Protein AF-A0A7C4VIV6-F1 (afdb_monomer)

Sequence (689 aa):
MNKKIVAGMMLIILIFSMLTFALNLQLVRASGTIYIREEGDVDPPSAPISRDGKVYTFTDNIYDCIVVEKDSIVVDGAGYVVDGTNLTGTDLKGIDLSGRSNVTIENVQIRRFSYGVYLSNSWSNIVRGNNLTDNDVGIALFASLNNGLIGNTLINNYNLSILLYNNCSWNTVAENKIKDSVCSICLEVFSDYNVITRNTITAIDWFGVYIRTSSNNNLTQNDIRDNYGGVEFESCQDNFVFNNNFVNNSVHVTLLESVDFWDAGYPICGNYWIGYNGTDVYSGVYQNETGSDGIGDTDYIISAENIDHYPLMDPWILDLGAQNQIIVAYPRLPGTLDPAACYDTTSAELIMNVYETLISFDEEKTDQFVPHLATGWSISSDGLTYTFTIRQGVKFHNGETLTTEDVEYSFERFMVLDISDGPAWMFYEPLFDVFGSRDAEGHFIVTGQQIDNAITRNEATVTIHLTKPYPPFMQILAQTWSSVLCKKWCIEIGDWPGTWNNWTLYNRPYKTAIENQTTEPPGPHLNAMCGTGPYMLDYYQIGVEWSLVKFNDYWGGWPAPGSNGFLQRVTSKKIENWGVRKNMFLEGQLDHIQVPTTAIDEVLGQPGIRCVYPLEQLSCFAMFFTFNISTSSPYLGVPGGLPKGTFNESGIPPDFFSDINVRKGFAYAFNYSKLIEEVLRGEAYQPAT

Secondary structure (DSSP, 8-state):
--HHHHHHHHHHHHHHHHHHHS---------S-EEE-TTS-EESTTSSEEEETTEEEE-S-B-S-EEE--SS-EEE-TT-EEE-S--SSS--EEEE-TT-BS-EEES-EEESSSEEEEEES-BS-EEES-EEES-SEEEEEES-BS-EEES-EEES-SSEEEEEESS--S-EEES-EEES-SEEEEEESS--S-EEES-EEES-SSEEEEEES--S-EEES-EEESSSEEEEEES-EEEEEES-EEES-SEEEEEES-EEES---TTT---EETT------EETTTT-EES--SB-SS-EESSSS-EESS-BSS------SSSSEEEEEESS--S-S-GGG--SHHHHHHHHHH--BSEEEETTEEEEEEESSEEEEEE-TTS-EEEEEEPSSPBPTTSPBP-HHHHHHHHHHHHHH--TTSTTHHHHHHHHSSSSSB-TT--BSS-HHHHHHHEEE-SSEEEEE-SS--TTHHHHHTSGGGB---HHHHHHTT---S-TTSGGGTSSHHHHHHHHT-SS-SS--TT----SSSEEEEEEETTTEEEEEE-TT-TT--PPTTSTT--SEEEEEE---HHHHHHHHHTTS-SEEPPPGGGGGGTTT-TT-----SPP---------SSPPPTT-GGGSSSSSPPTTSSSTT---TTGGGSHHHHHHHHHHS-HHHIIIIISTT---PPP-

Radius of gyration: 30.06 Å; Cα contacts (8 Å, |Δi|>4): 1612; chains: 1; bounding box: 104×70×76 Å

Solvent-accessible surface area (backbone atoms only — not comparable to full-atom values): 35824 Å² total; per-residue (Å²): 133,62,72,69,57,57,53,50,51,51,50,50,51,49,54,53,54,49,57,73,65,66,72,80,70,72,74,78,70,67,83,59,66,35,32,38,34,64,93,63,53,54,38,56,79,81,50,54,58,46,78,59,96,52,38,36,36,41,74,49,70,41,66,39,33,33,40,46,57,43,59,64,29,36,40,33,22,78,66,30,41,37,32,49,92,70,53,77,95,58,96,42,39,37,36,32,36,53,65,30,38,44,32,35,41,29,34,30,31,29,29,25,13,34,23,24,36,30,33,34,58,17,35,51,28,35,44,30,52,26,39,29,33,48,10,28,24,23,34,37,34,31,44,23,33,43,30,38,42,33,44,27,39,31,37,42,10,67,43,28,33,33,40,30,34,45,47,21,25,51,26,37,41,28,48,27,41,37,34,54,17,36,25,34,40,37,33,26,48,51,21,25,48,25,38,39,29,47,27,40,33,34,48,17,73,35,30,38,32,36,36,31,42,28,31,49,26,38,40,32,48,26,40,32,30,50,17,42,22,26,34,36,36,33,56,22,39,59,27,39,38,22,37,22,27,42,34,72,29,77,36,56,71,46,76,41,80,49,45,41,38,30,32,67,49,70,89,71,22,9,27,17,50,68,85,69,79,62,54,54,57,18,25,69,84,78,38,72,43,87,42,65,72,58,33,20,52,42,66,46,74,77,49,100,74,28,49,16,65,26,23,31,71,55,73,60,70,84,77,81,56,87,72,42,51,46,37,34,39,29,67,61,65,53,91,45,63,48,43,52,56,41,77,50,72,55,19,37,58,56,40,62,40,22,25,41,26,47,31,32,53,47,80,91,36,94,87,41,75,37,65,51,50,14,73,44,72,52,68,43,96,76,49,31,41,41,38,32,36,52,49,77,88,34,35,31,74,85,69,50,68,58,49,40,64,22,47,44,45,27,59,44,47,32,53,44,30,36,35,80,97,26,58,35,29,74,54,27,36,39,47,65,75,38,69,49,48,46,52,98,88,64,50,74,77,54,52,64,70,58,51,51,71,31,44,45,68,53,92,53,30,42,33,41,43,38,75,44,68,48,89,64,51,68,62,55,38,42,35,56,67,36,34,37,38,51,53,68,58,41,37,73,59,59,29,73,78,83,51,76,92,59,42,74,62,33,29,28,20,72,58,41,15,64,77,66,72,45,96,61,45,56,43,74,62,77,82,66,71,55,20,47,25,54,25,39,72,70,48,73,44,86,90,46,34,39,33,31,30,54,38,87,72,26,75,88,64,75,59,58,87,91,38,90,87,32,56,51,35,44,34,42,35,49,42,63,54,62,70,60,46,49,50,40,37,78,71,65,74,32,75,44,69,78,72,56,81,87,49,44,78,82,56,61,87,41,87,97,59,86,79,82,74,90,69,92,72,98,76,82,90,79,86,83,55,82,56,64,50,62,90,84,45,55,58,46,54,52,84,93,32,64,54,62,48,76,87,34,86,84,28,66,59,46,60,58,39,72,44,66,64,55,40,47,48,56,62,70,68,52,62,59,67,56,46,23,53,74,63,49,69,58,78,57,78,84,74,92,127

Structure (mmCIF, N/CA/C/O backbone):
data_AF-A0A7C4VIV6-F1
#
_entry.id   AF-A0A7C4VIV6-F1
#
loop_
_atom_site.group_PDB
_atom_site.id
_atom_site.type_symbol
_atom_site.label_atom_id
_atom_site.label_alt_id
_atom_site.label_comp_id
_atom_site.label_asym_id
_atom_site.label_entity_id
_atom_site.label_seq_id
_atom_site.pdbx_PDB_ins_code
_atom_site.Cartn_x
_atom_site.Cartn_y
_atom_site.Cartn_z
_atom_site.occupancy
_atom_site.B_iso_or_equiv
_atom_site.auth_seq_id
_atom_site.auth_comp_id
_atom_site.auth_asym_id
_atom_site.auth_atom_id
_atom_site.pdbx_PDB_model_num
ATOM 1 N N . MET A 1 1 ? -72.285 5.128 36.517 1.00 53.34 1 MET A N 1
ATOM 2 C CA . MET A 1 1 ? -70.866 4.743 36.345 1.00 53.34 1 MET A CA 1
ATOM 3 C C . MET A 1 1 ? -70.398 4.049 37.620 1.00 53.34 1 MET A C 1
ATOM 5 O O . MET A 1 1 ? -70.616 4.582 38.700 1.00 53.34 1 MET A O 1
ATOM 9 N N . ASN A 1 2 ? -69.910 2.811 37.524 1.00 64.69 2 ASN A N 1
ATOM 10 C CA . ASN A 1 2 ? -69.709 1.917 38.670 1.00 64.69 2 ASN A CA 1
ATOM 11 C C . ASN A 1 2 ? -68.498 2.375 39.514 1.00 64.69 2 ASN A C 1
ATOM 13 O O . ASN A 1 2 ? -67.417 2.554 38.958 1.00 64.69 2 ASN A O 1
ATOM 17 N N . LYS A 1 3 ? -68.649 2.568 40.836 1.00 56.78 3 LYS A N 1
ATOM 18 C CA . LYS A 1 3 ? -67.588 3.108 41.725 1.00 56.78 3 LYS A CA 1
ATOM 19 C C . LYS A 1 3 ? -66.271 2.315 41.659 1.00 56.78 3 LYS A C 1
ATOM 21 O O . LYS A 1 3 ? -65.207 2.888 41.856 1.00 56.78 3 LYS A O 1
ATOM 26 N N . LYS A 1 4 ? -66.334 1.024 41.310 1.00 60.25 4 LYS A N 1
ATOM 27 C CA . LYS A 1 4 ? -65.153 0.172 41.084 1.00 60.25 4 LYS A CA 1
ATOM 28 C C . LYS A 1 4 ? -64.344 0.554 39.837 1.00 60.25 4 LYS A C 1
ATOM 30 O O . LYS A 1 4 ? -63.129 0.426 39.853 1.00 60.25 4 LYS A O 1
ATOM 35 N N . ILE A 1 5 ? -64.995 1.066 38.790 1.00 68.00 5 ILE A N 1
ATOM 36 C CA . ILE A 1 5 ? -64.331 1.500 37.549 1.00 68.00 5 ILE A CA 1
ATOM 37 C C . ILE A 1 5 ? -63.588 2.820 37.782 1.00 68.00 5 ILE A C 1
ATOM 39 O O . ILE A 1 5 ? -62.457 2.973 37.340 1.00 68.00 5 ILE A O 1
ATOM 43 N N . VAL A 1 6 ? -64.178 3.739 38.554 1.00 70.62 6 VAL A N 1
ATOM 44 C CA . VAL A 1 6 ? -63.536 5.019 38.903 1.00 70.62 6 VAL A CA 1
ATOM 45 C C . VAL A 1 6 ? -62.322 4.800 39.811 1.00 70.62 6 VAL A C 1
ATOM 47 O O . VAL A 1 6 ? -61.282 5.404 39.580 1.00 70.62 6 VAL A O 1
ATOM 50 N N . ALA A 1 7 ? -62.415 3.891 40.789 1.00 64.69 7 ALA A N 1
ATOM 51 C CA . ALA A 1 7 ? -61.277 3.534 41.641 1.00 64.69 7 ALA A CA 1
ATOM 52 C C . ALA A 1 7 ? -60.150 2.837 40.856 1.00 64.69 7 ALA A C 1
ATOM 54 O O . ALA A 1 7 ? -58.980 3.131 41.083 1.00 64.69 7 ALA A O 1
ATOM 55 N N . GLY A 1 8 ? -60.495 1.969 39.897 1.00 68.94 8 GLY A N 1
ATOM 56 C CA . GLY A 1 8 ? -59.522 1.342 38.997 1.00 68.94 8 GLY A CA 1
ATOM 57 C C . GLY A 1 8 ? -58.822 2.352 38.084 1.00 68.94 8 GLY A C 1
ATOM 58 O O . GLY A 1 8 ? -57.601 2.327 37.974 1.00 68.94 8 GLY A O 1
ATOM 59 N N . MET A 1 9 ? -59.567 3.295 37.496 1.00 70.81 9 MET A N 1
ATOM 60 C CA . MET A 1 9 ? -58.983 4.365 36.678 1.00 70.81 9 MET A CA 1
ATOM 61 C C . MET A 1 9 ? -58.105 5.310 37.503 1.00 70.81 9 MET A C 1
ATOM 63 O O . MET A 1 9 ? -57.034 5.685 37.042 1.00 70.81 9 MET A O 1
ATOM 67 N N . MET A 1 10 ? -58.504 5.658 38.732 1.00 68.00 10 MET A N 1
ATOM 68 C CA . MET A 1 10 ? -57.672 6.483 39.615 1.00 68.00 10 MET A CA 1
ATOM 69 C C . MET A 1 10 ? -56.392 5.766 40.045 1.00 68.00 10 MET A C 1
ATOM 71 O O . MET A 1 10 ? -55.354 6.411 40.100 1.00 68.00 10 MET A O 1
ATOM 75 N N . LEU A 1 11 ? -56.428 4.451 40.289 1.00 69.19 11 LEU A N 1
ATOM 76 C CA . LEU A 1 11 ? -55.228 3.675 40.611 1.00 69.19 11 LEU A CA 1
ATOM 77 C C . LEU A 1 11 ? -54.276 3.579 39.409 1.00 69.19 11 LEU A C 1
ATOM 79 O O . LEU A 1 11 ? -53.071 3.712 39.581 1.00 69.19 11 LEU A O 1
ATOM 83 N N . ILE A 1 12 ? -54.807 3.421 38.191 1.00 71.88 12 ILE A N 1
ATOM 84 C CA . ILE A 1 12 ? -54.006 3.416 36.956 1.00 71.88 12 ILE A CA 1
ATOM 85 C C . ILE A 1 12 ? -53.376 4.792 36.715 1.00 71.88 12 ILE A C 1
ATOM 87 O O . ILE A 1 12 ? -52.191 4.860 36.414 1.00 71.88 12 ILE A O 1
ATOM 91 N N . ILE A 1 13 ? -54.120 5.885 36.916 1.00 70.75 13 ILE A N 1
ATOM 92 C CA . ILE A 1 13 ? -53.580 7.251 36.812 1.00 70.75 13 ILE A CA 1
ATOM 93 C C . ILE A 1 13 ? -52.531 7.503 37.903 1.00 70.75 13 ILE A C 1
ATOM 95 O O . ILE A 1 13 ? -51.507 8.112 37.612 1.00 70.75 13 ILE A O 1
ATOM 99 N N . LEU A 1 14 ? -52.726 6.995 39.127 1.00 62.78 14 LEU A N 1
ATOM 100 C CA . LEU A 1 14 ? -51.741 7.131 40.201 1.00 62.78 14 LEU A CA 1
ATOM 101 C C . LEU A 1 14 ? -50.454 6.354 39.882 1.00 62.78 14 LEU A C 1
ATOM 103 O O . LEU A 1 14 ? -49.370 6.905 40.036 1.00 62.78 14 LEU A O 1
ATOM 107 N N . ILE A 1 15 ? -50.567 5.123 39.369 1.00 60.25 15 ILE A N 1
ATOM 108 C CA . ILE A 1 15 ? -49.428 4.281 38.969 1.00 60.25 15 ILE A CA 1
ATOM 109 C C . ILE A 1 15 ? -48.695 4.892 37.767 1.00 60.25 15 ILE A C 1
ATOM 111 O O . ILE A 1 15 ? -47.471 4.955 37.787 1.00 60.25 15 ILE A O 1
ATOM 115 N N . PHE A 1 16 ? -49.412 5.424 36.771 1.00 54.84 16 PHE A N 1
ATOM 116 C CA . PHE A 1 16 ? -48.796 6.155 35.658 1.00 54.84 16 PHE A CA 1
ATOM 117 C C . PHE A 1 16 ? -48.136 7.459 36.120 1.00 54.84 16 PHE A C 1
ATOM 119 O O . PHE A 1 16 ? -47.032 7.760 35.678 1.00 54.84 16 PHE A O 1
ATOM 126 N N . SER A 1 17 ? -48.749 8.195 37.054 1.00 50.09 17 SER A N 1
ATOM 127 C CA . SER A 1 17 ? -48.167 9.431 37.594 1.00 50.09 17 SER A CA 1
ATOM 128 C C . SER A 1 17 ? -46.930 9.169 38.463 1.00 50.09 17 SER A C 1
ATOM 130 O O . SER A 1 17 ? -45.974 9.943 38.425 1.00 50.09 17 SER A O 1
ATOM 132 N N . MET A 1 18 ? -46.910 8.046 39.192 1.00 48.69 18 MET A N 1
ATOM 133 C CA . MET A 1 18 ? -45.758 7.594 39.971 1.00 48.69 18 MET A CA 1
ATOM 134 C C . MET A 1 18 ? -44.650 7.023 39.077 1.00 48.69 18 MET A C 1
ATOM 136 O O . MET A 1 18 ? -43.485 7.250 39.386 1.00 48.69 18 MET A O 1
ATOM 140 N N . LEU A 1 19 ? -44.973 6.391 37.937 1.00 44.84 19 LEU A N 1
ATOM 141 C CA . LEU A 1 19 ? -43.969 6.015 36.929 1.00 44.84 19 LEU A CA 1
ATOM 142 C C . LEU A 1 19 ? -43.339 7.243 36.255 1.00 44.84 19 LEU A C 1
ATOM 144 O O . LEU A 1 19 ? -42.144 7.234 35.991 1.00 44.84 19 LEU A O 1
ATOM 148 N N . THR A 1 20 ? -44.095 8.325 36.035 1.00 45.75 20 THR A N 1
ATOM 149 C CA . THR A 1 20 ? -43.530 9.581 35.505 1.00 45.75 20 THR A CA 1
ATOM 150 C C . THR A 1 20 ? -42.708 10.375 36.527 1.00 45.75 20 THR A C 1
ATOM 152 O O . THR A 1 20 ? -41.956 11.259 36.134 1.00 45.75 20 THR A O 1
ATOM 155 N N . PHE A 1 21 ? -42.817 10.069 37.828 1.00 40.38 21 PHE A N 1
ATOM 156 C CA . PHE A 1 21 ? -42.053 10.736 38.895 1.00 40.38 21 PHE A CA 1
ATOM 157 C C . PHE A 1 21 ? -40.893 9.898 39.462 1.00 40.38 21 PHE A C 1
ATOM 159 O O . PHE A 1 21 ? -40.078 10.427 40.215 1.00 40.38 21 PHE A O 1
ATOM 166 N N . ALA A 1 22 ? -40.776 8.623 39.086 1.00 40.72 22 ALA A N 1
ATOM 167 C CA . ALA A 1 22 ? -39.736 7.710 39.557 1.00 40.72 22 ALA A CA 1
ATOM 168 C C . ALA A 1 22 ? -38.816 7.265 38.411 1.00 40.72 22 ALA A C 1
ATOM 170 O O . ALA A 1 22 ? -38.790 6.093 38.060 1.00 40.72 22 ALA A O 1
ATOM 171 N N . LEU A 1 23 ? -38.102 8.229 37.820 1.00 43.16 23 LEU A N 1
ATOM 172 C CA . LEU A 1 23 ? -36.772 8.111 37.192 1.00 43.16 23 LEU A CA 1
ATOM 173 C C . LEU A 1 23 ? -36.414 9.463 36.553 1.00 43.16 23 LEU A C 1
ATOM 175 O O . LEU A 1 23 ? -36.137 9.574 35.368 1.00 43.16 23 LEU A O 1
ATOM 179 N N . ASN A 1 24 ? -36.404 10.519 37.368 1.00 35.28 24 ASN A N 1
ATOM 180 C CA . ASN A 1 24 ? -35.586 11.696 37.080 1.00 35.28 24 ASN A CA 1
ATOM 181 C C . ASN A 1 24 ? -34.224 11.482 37.759 1.00 35.28 24 ASN A C 1
ATOM 183 O O . ASN A 1 24 ? -33.807 12.238 38.633 1.00 35.28 24 ASN A O 1
ATOM 187 N N . LEU A 1 25 ? -33.556 10.379 37.408 1.00 38.88 25 LEU A N 1
ATOM 188 C CA . LEU A 1 25 ? -32.111 10.307 37.559 1.00 38.88 25 LEU A CA 1
ATOM 189 C C . LEU A 1 25 ? -31.581 11.244 36.477 1.00 38.88 25 LEU A C 1
ATOM 191 O O . LEU A 1 25 ? -31.475 10.864 35.314 1.00 38.88 25 LEU A O 1
ATOM 195 N N . GLN A 1 26 ? -31.310 12.499 36.843 1.00 34.41 26 GLN A N 1
ATOM 196 C CA . GLN A 1 26 ? -30.313 13.247 36.092 1.00 34.41 26 GLN A CA 1
ATOM 197 C C . GLN A 1 26 ? -29.067 12.365 36.107 1.00 34.41 26 GLN A C 1
ATOM 199 O O . GLN A 1 26 ? -28.507 12.127 37.179 1.00 34.41 26 GLN A O 1
ATOM 204 N N . LEU A 1 27 ? -28.683 11.834 34.942 1.00 42.03 27 LEU A N 1
ATOM 205 C CA . LEU A 1 27 ? -27.329 11.346 34.730 1.00 42.03 27 LEU A CA 1
ATOM 206 C C . LEU A 1 27 ? -26.414 12.421 35.308 1.00 42.03 27 LEU A C 1
ATOM 208 O O . LEU A 1 27 ? -26.480 13.586 34.902 1.00 42.03 27 LEU A O 1
ATOM 212 N N . VAL A 1 28 ? -25.635 12.047 36.322 1.00 40.03 28 VAL A N 1
ATOM 213 C CA . VAL A 1 28 ? -24.531 12.875 36.784 1.00 40.03 28 VAL A CA 1
ATOM 214 C C . VAL A 1 28 ? -23.664 13.045 35.547 1.00 40.03 28 VAL A C 1
ATOM 216 O O . VAL A 1 28 ? -23.027 12.091 35.111 1.00 40.03 28 VAL A O 1
ATOM 219 N N . ARG A 1 29 ? -23.720 14.227 34.923 1.00 51.22 29 ARG A N 1
ATOM 220 C CA . ARG A 1 29 ? -22.747 14.601 33.900 1.00 51.22 29 ARG A CA 1
ATOM 221 C C . ARG A 1 29 ? -21.395 14.397 34.565 1.00 51.22 29 ARG A C 1
ATOM 223 O O . ARG A 1 29 ? -21.137 15.040 35.584 1.00 51.22 29 ARG A O 1
ATOM 230 N N . ALA A 1 30 ? -20.574 13.489 34.048 1.00 45.03 30 ALA A N 1
ATOM 231 C CA . ALA A 1 30 ? -19.158 13.539 34.360 1.00 45.03 30 ALA A CA 1
ATOM 232 C C . ALA A 1 30 ? -18.703 14.937 33.919 1.00 45.03 30 ALA A C 1
ATOM 234 O O . ALA A 1 30 ? -18.710 15.239 32.731 1.00 45.03 30 ALA A O 1
ATOM 235 N N . SER A 1 31 ? -18.499 15.839 34.879 1.00 53.12 31 SER A N 1
ATOM 236 C CA . SER A 1 31 ? -17.972 17.172 34.613 1.00 53.12 31 SER A CA 1
ATOM 237 C C . SER A 1 31 ? -16.466 17.073 34.785 1.00 53.12 31 SER A C 1
ATOM 239 O O . SER A 1 31 ? -15.992 16.954 35.919 1.00 53.12 31 SER A O 1
ATOM 241 N N . GLY A 1 32 ? -15.731 17.064 33.683 1.00 74.94 32 GLY A N 1
ATOM 242 C CA . GLY A 1 32 ? -14.286 16.933 33.673 1.00 74.94 32 GLY A CA 1
ATOM 243 C C . GLY A 1 32 ? -13.801 16.173 32.446 1.00 74.94 32 GLY A C 1
ATOM 244 O O . GLY A 1 32 ? -14.344 15.124 32.101 1.00 74.94 32 GLY A O 1
ATOM 245 N N . THR A 1 33 ? -12.737 16.696 31.840 1.00 89.81 33 THR A N 1
ATOM 246 C CA . THR A 1 33 ? -11.981 16.043 30.771 1.00 89.81 33 THR A CA 1
ATOM 247 C C . THR A 1 33 ? -11.592 14.624 31.173 1.00 89.81 33 THR A C 1
ATOM 249 O O . THR A 1 33 ? -11.080 14.406 32.274 1.00 89.81 33 THR A O 1
ATOM 252 N N . ILE A 1 34 ? -11.829 13.676 30.272 1.00 94.94 34 ILE A N 1
ATOM 253 C CA . ILE A 1 34 ? -11.454 12.274 30.432 1.00 94.94 34 ILE A CA 1
ATOM 254 C C . ILE A 1 34 ? -10.054 12.080 29.857 1.00 94.94 34 ILE A C 1
ATOM 256 O O . ILE A 1 34 ? -9.764 12.534 28.754 1.00 94.94 34 ILE A O 1
ATOM 260 N N . TYR A 1 35 ? -9.196 11.369 30.576 1.00 97.81 35 TYR A N 1
ATOM 261 C CA . TYR A 1 35 ? -7.849 11.035 30.137 1.00 97.81 35 TYR A CA 1
ATOM 262 C C . TYR A 1 35 ? -7.712 9.525 29.986 1.00 97.81 35 TYR A C 1
ATOM 264 O O . TYR A 1 35 ? -8.051 8.772 30.899 1.00 97.81 35 TYR A O 1
ATOM 272 N N . ILE A 1 36 ? -7.162 9.082 28.858 1.00 97.81 36 ILE A N 1
ATOM 273 C CA . ILE A 1 36 ? -6.559 7.753 28.741 1.00 97.81 36 ILE A CA 1
ATOM 274 C C . ILE A 1 36 ? -5.069 7.948 29.010 1.00 97.81 36 ILE A C 1
ATOM 276 O O . ILE A 1 36 ? -4.334 8.370 28.120 1.00 97.81 36 ILE A O 1
ATOM 280 N N . ARG A 1 37 ? -4.652 7.704 30.255 1.00 97.62 37 ARG A N 1
ATOM 281 C CA . ARG A 1 37 ? -3.299 7.991 30.757 1.00 97.62 37 ARG A CA 1
ATOM 282 C C . ARG A 1 37 ? -2.235 7.165 30.040 1.00 97.62 37 ARG A C 1
ATOM 284 O O . ARG A 1 37 ? -2.530 6.082 29.535 1.00 97.62 37 ARG A O 1
ATOM 291 N N . GLU A 1 38 ? -0.988 7.629 30.056 1.00 93.00 38 GLU A N 1
ATOM 292 C CA . GLU A 1 38 ? 0.161 6.952 29.430 1.00 93.00 38 GLU A CA 1
ATOM 293 C C . GLU A 1 38 ? 0.326 5.498 29.923 1.00 93.00 38 GLU A C 1
ATOM 295 O O . GLU A 1 38 ? 0.556 4.568 29.138 1.00 93.00 38 GLU A O 1
ATOM 300 N N . GLU A 1 39 ? 0.095 5.255 31.215 1.00 91.69 39 GLU A N 1
ATOM 301 C CA . GLU A 1 39 ? 0.114 3.927 31.839 1.00 91.69 39 GLU A CA 1
ATOM 302 C C . GLU A 1 39 ? -1.048 3.043 31.344 1.00 91.69 39 GLU A C 1
ATOM 304 O O . GLU A 1 39 ? -0.934 1.815 31.246 1.00 91.69 39 GLU A O 1
ATOM 309 N N . GLY A 1 40 ? -2.127 3.671 30.881 1.00 90.81 40 GLY A N 1
ATOM 310 C CA . GLY A 1 40 ? -3.310 3.061 30.281 1.00 90.81 40 GLY A CA 1
ATOM 311 C C . GLY A 1 40 ? -4.547 3.061 31.165 1.00 90.81 40 GLY A C 1
ATOM 312 O O . GLY A 1 40 ? -5.549 2.457 30.776 1.00 90.81 40 GLY A O 1
ATOM 313 N N . ASP A 1 41 ? -4.495 3.696 32.328 1.00 95.00 41 ASP A N 1
ATOM 314 C CA . ASP A 1 41 ? -5.668 3.889 33.175 1.00 95.00 41 ASP A CA 1
ATOM 315 C C . ASP A 1 41 ? -6.579 4.984 32.602 1.00 95.00 41 ASP A C 1
ATOM 317 O O . ASP A 1 41 ? -6.115 5.927 31.960 1.00 95.00 41 ASP A O 1
ATOM 321 N N . VAL A 1 42 ? -7.886 4.848 32.827 1.00 96.69 42 VAL A N 1
ATOM 322 C CA . VAL A 1 42 ? -8.875 5.871 32.463 1.00 96.69 42 VAL A CA 1
ATOM 323 C C . VAL A 1 42 ? -9.134 6.756 33.682 1.00 96.69 42 VAL A C 1
ATOM 325 O O . VAL A 1 42 ? -9.434 6.246 34.763 1.00 96.69 42 VAL A O 1
ATOM 328 N N . ASP A 1 43 ? -9.030 8.073 33.510 1.00 94.44 43 ASP A N 1
ATOM 329 C CA . ASP A 1 43 ? -9.201 9.071 34.568 1.00 94.44 43 ASP A CA 1
ATOM 330 C C . ASP A 1 43 ? -10.272 10.114 34.179 1.00 94.44 43 ASP A C 1
ATOM 332 O O . ASP A 1 43 ? -10.169 10.701 33.104 1.00 94.44 43 ASP A O 1
ATOM 336 N N . PRO A 1 44 ? -11.299 10.368 35.011 1.00 93.94 44 PRO A N 1
ATOM 337 C CA . PRO A 1 44 ? -11.590 9.658 36.254 1.00 93.94 44 PRO A CA 1
ATOM 338 C C . PRO A 1 44 ? -11.948 8.183 36.001 1.00 93.94 44 PRO A C 1
ATOM 340 O O . PRO A 1 44 ? -12.554 7.879 34.976 1.00 93.94 44 PRO A O 1
ATOM 343 N N . PRO A 1 45 ? -11.694 7.263 36.954 1.00 92.12 45 PRO A N 1
ATOM 344 C CA . PRO A 1 45 ? -12.072 5.848 36.817 1.00 92.12 45 PRO A CA 1
ATOM 345 C C . PRO A 1 45 ? -13.578 5.605 36.636 1.00 92.12 45 PRO A C 1
ATOM 347 O O . PRO A 1 45 ? -14.000 4.501 36.311 1.00 92.12 45 PRO A O 1
ATOM 350 N N . SER A 1 46 ? -14.401 6.624 36.900 1.00 90.62 46 SER A N 1
ATOM 351 C CA . SER A 1 46 ? -15.844 6.620 36.660 1.00 90.62 46 SER A CA 1
ATOM 352 C C . SER A 1 46 ? -16.236 7.006 35.232 1.00 90.62 46 SER A C 1
ATOM 354 O O . SER A 1 46 ? -17.429 7.045 34.938 1.00 90.62 46 SER A O 1
ATOM 356 N N . ALA A 1 47 ? -15.281 7.377 34.375 1.00 93.62 47 ALA A N 1
ATOM 357 C CA . ALA A 1 47 ? -15.543 7.683 32.977 1.00 93.62 47 ALA A CA 1
ATOM 358 C C . ALA A 1 47 ? -16.165 6.461 32.278 1.00 93.62 47 ALA A C 1
ATOM 360 O O . ALA A 1 47 ? -15.770 5.329 32.570 1.00 93.62 47 ALA A O 1
ATOM 361 N N . PRO A 1 48 ? -17.122 6.657 31.355 1.00 95.00 48 PRO A N 1
ATOM 362 C CA . PRO A 1 48 ? -17.855 5.567 30.720 1.00 95.00 48 PRO A CA 1
ATOM 363 C C . PRO A 1 48 ? -17.025 4.885 29.618 1.00 95.00 48 PRO A C 1
ATOM 365 O O . PRO A 1 48 ? -17.496 4.710 28.498 1.00 95.00 48 PRO A O 1
ATOM 368 N N . ILE A 1 49 ? -15.797 4.470 29.926 1.00 96.50 49 ILE A N 1
ATOM 369 C CA . ILE A 1 49 ? -14.879 3.783 29.016 1.00 96.50 49 ILE A CA 1
ATOM 370 C C . ILE A 1 49 ? -14.398 2.505 29.700 1.00 96.50 49 ILE A C 1
ATOM 372 O O . ILE A 1 49 ? -13.808 2.535 30.778 1.00 96.50 49 ILE A O 1
ATOM 376 N N . SER A 1 50 ? -14.648 1.372 29.055 1.00 94.69 50 SER A N 1
ATOM 377 C CA . SER A 1 50 ? -14.111 0.073 29.452 1.00 94.69 50 SER A CA 1
ATOM 378 C C . SER A 1 50 ? -12.811 -0.211 28.704 1.00 94.69 50 SER A C 1
ATOM 380 O O . SER A 1 50 ? -12.631 0.243 27.578 1.00 94.69 50 SER A O 1
ATOM 382 N N . ARG A 1 51 ? -11.898 -0.960 29.324 1.00 93.94 51 ARG A N 1
ATOM 383 C CA . ARG A 1 51 ? -10.611 -1.328 28.725 1.00 93.94 51 ARG A CA 1
ATOM 384 C C . ARG A 1 51 ? -10.474 -2.844 28.648 1.00 93.94 51 ARG A C 1
ATOM 386 O O . ARG A 1 51 ? -10.561 -3.511 29.678 1.00 93.94 51 ARG A O 1
ATOM 393 N N . ASP A 1 52 ? -10.157 -3.350 27.460 1.00 87.75 52 ASP A N 1
ATOM 394 C CA . ASP A 1 52 ? -9.712 -4.724 27.219 1.00 87.75 52 ASP A CA 1
ATOM 395 C C . ASP A 1 52 ? -8.367 -4.712 26.475 1.00 87.75 52 ASP A C 1
ATOM 397 O O . ASP A 1 52 ? -8.269 -4.424 25.280 1.00 87.75 52 ASP A O 1
ATOM 401 N N . GLY A 1 53 ? -7.281 -4.944 27.218 1.00 84.31 53 GLY A N 1
ATOM 402 C CA . GLY A 1 53 ? -5.919 -4.878 26.691 1.00 84.31 53 GLY A CA 1
ATOM 403 C C . GLY A 1 53 ? -5.561 -3.495 26.129 1.00 84.31 53 GLY A C 1
ATOM 404 O O . GLY A 1 53 ? -5.257 -2.568 26.891 1.00 84.31 53 GLY A O 1
ATOM 405 N N . LYS A 1 54 ? -5.541 -3.398 24.793 1.00 85.31 54 LYS A N 1
ATOM 406 C CA . LYS A 1 54 ? -5.238 -2.184 24.009 1.00 85.31 54 LYS A CA 1
ATOM 407 C C . LYS A 1 54 ? -6.489 -1.473 23.477 1.00 85.31 54 LYS A C 1
ATOM 409 O O . LYS A 1 54 ? -6.346 -0.424 22.857 1.00 85.31 54 LYS A O 1
ATOM 414 N N . VAL A 1 55 ? -7.676 -2.039 23.681 1.00 83.06 55 VAL A N 1
ATOM 415 C CA . VAL A 1 55 ? -8.940 -1.495 23.180 1.00 83.06 55 VAL A CA 1
ATOM 416 C C . VAL A 1 55 ? -9.678 -0.801 24.320 1.00 83.06 55 VAL A C 1
ATOM 418 O O . VAL A 1 55 ? -9.855 -1.372 25.397 1.00 83.06 55 VAL A O 1
ATOM 421 N N . TYR A 1 56 ? -10.081 0.442 24.080 1.00 97.06 56 TYR A N 1
ATOM 422 C CA . TYR A 1 56 ? -10.826 1.303 24.987 1.00 97.06 56 TYR A CA 1
ATOM 423 C C . TYR A 1 56 ? -12.201 1.545 24.377 1.00 97.06 56 TYR A C 1
ATOM 425 O O . TYR A 1 56 ? -12.323 2.304 23.422 1.00 97.06 56 TYR A O 1
ATOM 433 N N . THR A 1 57 ? -13.225 0.886 24.909 1.00 94.69 57 THR A N 1
ATOM 434 C CA . THR A 1 57 ? -14.575 0.896 24.340 1.00 94.69 57 THR A CA 1
ATOM 435 C C . THR A 1 57 ? -15.514 1.726 25.200 1.00 94.69 57 THR A C 1
ATOM 437 O O . THR A 1 57 ? -15.622 1.492 26.411 1.00 94.69 57 THR A O 1
ATOM 440 N N . PHE A 1 58 ? -16.216 2.678 24.588 1.00 97.12 58 PHE A N 1
ATOM 441 C CA . PHE A 1 58 ? -17.206 3.492 25.289 1.00 97.12 58 PHE A CA 1
ATOM 442 C C . PHE A 1 58 ? -18.394 2.634 25.732 1.00 97.12 58 PHE A C 1
ATOM 444 O O . PHE A 1 58 ? -18.808 1.687 25.067 1.00 97.12 58 PHE A O 1
ATOM 451 N N . THR A 1 59 ? -18.947 2.978 26.888 1.00 96.12 59 THR A N 1
ATOM 452 C CA . THR A 1 59 ? -20.067 2.260 27.517 1.00 96.12 59 THR A CA 1
ATOM 453 C C . THR A 1 59 ? -21.311 3.131 27.686 1.00 96.12 59 THR A C 1
ATOM 455 O O . THR A 1 59 ? -22.383 2.598 27.958 1.00 96.12 59 THR A O 1
ATOM 458 N N . ASP A 1 60 ? -21.178 4.447 27.505 1.00 95.31 60 ASP A N 1
ATOM 459 C CA . ASP A 1 60 ? -22.253 5.440 27.481 1.00 95.31 60 ASP A CA 1
ATOM 460 C C . ASP A 1 60 ? -21.739 6.710 26.768 1.00 95.31 60 ASP A C 1
ATOM 462 O O . ASP A 1 60 ? -20.558 6.816 26.426 1.00 95.31 60 ASP A O 1
ATOM 466 N N . ASN A 1 61 ? -22.616 7.689 26.567 1.00 94.25 61 ASN A N 1
ATOM 467 C CA . ASN A 1 61 ? -22.279 8.996 26.016 1.00 94.25 61 ASN A CA 1
ATOM 468 C C . ASN A 1 61 ? -21.365 9.803 26.952 1.00 94.25 61 ASN A C 1
ATOM 470 O O . ASN A 1 61 ? -21.530 9.816 28.175 1.00 94.25 61 ASN A O 1
ATOM 474 N N . ILE A 1 62 ? -20.460 10.561 26.345 1.00 93.38 62 ILE A N 1
ATOM 475 C CA . ILE A 1 62 ? -19.500 11.453 26.987 1.00 93.38 62 ILE A CA 1
ATOM 476 C C . ILE A 1 62 ? -19.885 12.899 26.658 1.00 93.38 62 ILE A C 1
ATOM 478 O O . ILE A 1 62 ? -20.184 13.230 25.515 1.00 93.38 62 ILE A O 1
ATOM 482 N N . TYR A 1 63 ? -19.885 13.775 27.663 1.00 89.94 63 TYR A N 1
ATOM 483 C CA . TYR A 1 63 ? -20.305 15.181 27.535 1.00 89.94 63 TYR A CA 1
ATOM 484 C C . TYR A 1 63 ? -19.166 16.165 27.854 1.00 89.94 63 TYR A C 1
ATOM 486 O O . TYR A 1 63 ? -19.406 17.241 28.405 1.00 89.94 63 TYR A O 1
ATOM 494 N N . ASP A 1 64 ? -17.929 15.748 27.583 1.00 87.69 64 ASP A N 1
ATOM 495 C CA . ASP A 1 64 ? -16.691 16.487 27.837 1.00 87.69 64 ASP A CA 1
ATOM 496 C C . ASP A 1 64 ? -15.597 16.019 26.852 1.00 87.69 64 ASP A C 1
ATOM 498 O O . ASP A 1 64 ? -15.835 15.132 26.029 1.00 87.69 64 ASP A O 1
ATOM 502 N N . CYS A 1 65 ? -14.409 16.614 26.927 1.00 92.75 65 CYS A N 1
ATOM 503 C CA . CYS A 1 65 ? -13.262 16.278 26.087 1.00 92.75 65 CYS A CA 1
ATOM 504 C C . CYS A 1 65 ? -12.601 14.959 26.505 1.00 92.75 65 CYS A C 1
ATOM 506 O O . CYS A 1 65 ? -12.612 14.586 27.682 1.00 92.75 65 CYS A O 1
ATOM 508 N N . ILE A 1 66 ? -11.933 14.309 25.555 1.00 96.94 66 ILE A N 1
ATOM 509 C CA . ILE A 1 66 ? -11.075 13.146 25.784 1.00 96.94 66 ILE A CA 1
ATOM 510 C C . ILE A 1 66 ? -9.646 13.505 25.381 1.00 96.94 66 ILE A C 1
ATOM 512 O O . ILE A 1 66 ? -9.411 13.969 24.269 1.00 96.94 66 ILE A O 1
ATOM 516 N N . VAL A 1 67 ? -8.682 13.259 26.263 1.00 98.31 67 VAL A N 1
ATOM 517 C CA . VAL A 1 67 ? -7.250 13.403 25.982 1.00 98.31 67 VAL A CA 1
ATOM 518 C C . VAL A 1 67 ? -6.610 12.025 26.018 1.00 98.31 67 VAL A C 1
ATOM 520 O O . VAL A 1 67 ? -6.685 11.312 27.023 1.00 98.31 67 VAL A O 1
ATOM 523 N N . VAL A 1 68 ? -5.981 11.635 24.914 1.00 98.50 68 VAL A N 1
ATOM 524 C CA . VAL A 1 68 ? -5.259 10.369 24.822 1.00 98.50 68 VAL A CA 1
ATOM 525 C C . VAL A 1 68 ? -3.783 10.629 25.074 1.00 98.50 68 VAL A C 1
ATOM 527 O O . VAL A 1 68 ? -3.125 11.320 24.307 1.00 98.50 68 VAL A O 1
ATOM 530 N N . GLU A 1 69 ? -3.250 10.043 26.141 1.00 98.38 69 GLU A N 1
ATOM 531 C CA . GLU A 1 69 ? -1.837 10.130 26.518 1.00 98.38 69 GLU A CA 1
ATOM 532 C C . GLU A 1 69 ? -1.084 8.824 26.205 1.00 98.38 69 GLU A C 1
ATOM 534 O O . GLU A 1 69 ? 0.119 8.739 26.436 1.00 98.38 69 GLU A O 1
ATOM 539 N N . LYS A 1 70 ? -1.746 7.813 25.633 1.00 89.00 70 LYS A N 1
ATOM 540 C CA . LYS A 1 70 ? -1.152 6.504 25.340 1.00 89.00 70 LYS A CA 1
ATOM 541 C C . LYS A 1 70 ? -1.118 6.187 23.848 1.00 89.00 70 LYS A C 1
ATOM 543 O O . LYS A 1 70 ? -2.124 6.327 23.162 1.00 89.00 70 LYS A O 1
ATOM 548 N N . ASP A 1 71 ? 0.020 5.675 23.395 1.00 83.38 71 ASP A N 1
ATOM 549 C CA . ASP A 1 71 ? 0.244 5.205 22.026 1.00 83.38 71 ASP A CA 1
ATOM 550 C C . ASP A 1 71 ? -0.166 3.740 21.831 1.00 83.38 71 ASP A C 1
ATOM 552 O O . ASP A 1 71 ? -0.237 2.957 22.785 1.00 83.38 71 ASP A O 1
ATOM 556 N N . SER A 1 72 ? -0.323 3.322 20.571 1.00 82.38 72 SER A N 1
ATOM 557 C CA . SER A 1 72 ? -0.559 1.916 20.196 1.00 82.38 72 SER A CA 1
ATOM 558 C C . SER A 1 72 ? -1.832 1.306 20.797 1.00 82.38 72 SER A C 1
ATOM 560 O O . SER A 1 72 ? -1.815 0.163 21.277 1.00 82.38 72 SER A O 1
ATOM 562 N N . ILE A 1 73 ? -2.927 2.069 20.771 1.00 85.56 73 ILE A N 1
ATOM 563 C CA . ILE A 1 73 ? -4.241 1.684 21.302 1.00 85.56 73 ILE A CA 1
ATOM 564 C C . ILE A 1 73 ? -5.367 1.958 20.302 1.00 85.56 73 ILE A C 1
ATOM 566 O O . ILE A 1 73 ? -5.208 2.719 19.350 1.00 85.56 73 ILE A O 1
ATOM 570 N N . VAL A 1 74 ? -6.526 1.353 20.551 1.00 80.56 74 VAL A N 1
ATOM 571 C CA . VAL A 1 74 ? -7.775 1.631 19.833 1.00 80.56 74 VAL A CA 1
ATOM 572 C C . VAL A 1 74 ? -8.762 2.252 20.811 1.00 80.56 74 VAL A C 1
ATOM 574 O O . VAL A 1 74 ? -8.958 1.714 21.898 1.00 80.56 74 VAL A O 1
ATOM 577 N N . VAL A 1 75 ? -9.384 3.360 20.428 1.00 94.62 75 VAL A N 1
ATOM 578 C CA . VAL A 1 75 ? -10.511 3.978 21.125 1.00 94.62 75 VAL A CA 1
ATOM 579 C C . VAL A 1 75 ? -11.748 3.784 20.253 1.00 94.62 75 VAL A C 1
ATOM 581 O O . VAL A 1 75 ? -11.895 4.429 19.216 1.00 94.62 75 VAL A O 1
ATOM 584 N N . ASP A 1 76 ? -12.610 2.864 20.672 1.00 92.25 76 ASP A N 1
ATOM 585 C CA . ASP A 1 76 ? -13.844 2.493 19.985 1.00 92.25 76 ASP A CA 1
ATOM 586 C C . ASP A 1 76 ? -15.041 3.147 20.683 1.00 92.25 76 ASP A C 1
ATOM 588 O O . ASP A 1 76 ? -15.374 2.852 21.834 1.00 92.25 76 ASP A O 1
ATOM 592 N N . GLY A 1 77 ? -15.706 4.050 19.974 1.00 91.00 77 GLY A N 1
ATOM 593 C CA . GLY A 1 77 ? -16.888 4.741 20.452 1.00 91.00 77 GLY A CA 1
ATOM 594 C C . GLY A 1 77 ? -18.112 3.847 20.583 1.00 91.00 77 GLY A C 1
ATOM 595 O O . GLY A 1 77 ? -19.069 4.264 21.229 1.00 91.00 77 GLY A O 1
ATOM 596 N N . ALA A 1 78 ? -18.127 2.654 19.976 1.00 87.56 78 ALA A N 1
ATOM 597 C CA . ALA A 1 78 ? -19.283 1.753 19.941 1.00 87.56 78 ALA A CA 1
ATOM 598 C C . ALA A 1 78 ? -20.602 2.444 19.513 1.00 87.56 78 ALA A C 1
ATOM 600 O O . ALA A 1 78 ? -21.698 2.036 19.902 1.00 87.56 78 ALA A O 1
ATOM 601 N N . GLY A 1 79 ? -20.504 3.516 18.720 1.00 86.50 79 GLY A N 1
ATOM 602 C CA . GLY A 1 79 ? -21.618 4.350 18.276 1.00 86.50 79 GLY A CA 1
ATOM 603 C C . GLY A 1 79 ? -22.087 5.415 19.275 1.00 86.50 79 GLY A C 1
ATOM 604 O O . GLY A 1 79 ? -23.032 6.137 18.952 1.00 86.50 79 GLY A O 1
ATOM 605 N N . TYR A 1 80 ? -21.473 5.540 20.455 1.00 96.19 80 TYR A N 1
ATOM 606 C CA . TYR A 1 80 ? -21.806 6.563 21.450 1.00 96.19 80 TYR A CA 1
ATOM 607 C C . TYR A 1 80 ? -21.302 7.957 21.061 1.00 96.19 80 TYR A C 1
ATOM 609 O O . TYR A 1 80 ? -20.431 8.134 20.203 1.00 96.19 80 TYR A O 1
ATOM 617 N N . VAL A 1 81 ? -21.888 8.966 21.707 1.00 96.06 81 VAL A N 1
ATOM 618 C CA . VAL A 1 81 ? -21.625 10.378 21.432 1.00 96.06 81 VAL A CA 1
ATOM 619 C C . VAL A 1 81 ? -20.545 10.929 22.360 1.00 96.06 81 VAL A C 1
ATOM 621 O O . VAL A 1 81 ? -20.602 10.706 23.566 1.00 96.06 81 VAL A O 1
ATOM 624 N N . VAL A 1 82 ? -19.620 11.711 21.804 1.00 95.56 82 VAL A N 1
ATOM 625 C CA . VAL A 1 82 ? -18.797 12.703 22.507 1.00 95.56 82 VAL A CA 1
ATOM 626 C C . VAL A 1 82 ? -19.365 14.071 22.157 1.00 95.56 82 VAL A C 1
ATOM 628 O O . VAL A 1 82 ? -19.408 14.460 20.988 1.00 95.56 82 VAL A O 1
ATOM 631 N N . ASP A 1 83 ? -19.875 14.775 23.161 1.00 92.69 83 ASP A N 1
ATOM 632 C CA . ASP A 1 83 ? -20.729 15.936 22.954 1.00 92.69 83 ASP A CA 1
ATOM 633 C C . ASP A 1 83 ? -20.244 17.177 23.714 1.00 92.69 83 ASP A C 1
ATOM 635 O O . ASP A 1 83 ? -20.255 17.211 24.945 1.00 92.69 83 ASP A O 1
ATOM 639 N N . GLY A 1 84 ? -19.875 18.226 22.979 1.00 85.56 84 GLY A N 1
ATOM 640 C CA . GLY A 1 84 ? -19.421 19.498 23.539 1.00 85.56 84 GLY A CA 1
ATOM 641 C C . GLY A 1 84 ? -20.547 20.403 24.067 1.00 85.56 84 GLY A C 1
ATOM 642 O O . GLY A 1 84 ? -21.748 20.153 23.879 1.00 85.56 84 GLY A O 1
ATOM 643 N N . THR A 1 85 ? -20.161 21.491 24.755 1.00 72.19 85 THR A N 1
ATOM 644 C CA . THR A 1 85 ? -21.099 22.416 25.430 1.00 72.19 85 THR A CA 1
ATOM 645 C C . THR A 1 85 ? -21.380 23.748 24.717 1.00 72.19 85 THR A C 1
ATOM 647 O O . THR A 1 85 ? -22.372 24.375 25.086 1.00 72.19 85 THR A O 1
ATOM 650 N N . ASN A 1 86 ? -20.563 24.206 23.753 1.00 62.09 86 ASN A N 1
ATOM 651 C CA . ASN A 1 86 ? -20.855 25.279 22.771 1.00 62.09 86 ASN A CA 1
ATOM 652 C C . ASN A 1 86 ? -19.599 25.684 21.971 1.00 62.09 86 ASN A C 1
ATOM 654 O O . ASN A 1 86 ? -18.483 25.416 22.393 1.00 62.09 86 ASN A O 1
ATOM 658 N N . LEU A 1 87 ? -19.811 26.390 20.855 1.00 61.47 87 LEU A N 1
ATOM 659 C CA . LEU A 1 87 ? -19.310 25.975 19.545 1.00 61.47 87 LEU A CA 1
ATOM 660 C C . LEU A 1 87 ? -18.313 26.897 18.815 1.00 61.47 87 LEU A C 1
ATOM 662 O O . LEU A 1 87 ? -17.925 26.579 17.701 1.00 61.47 87 LEU A O 1
ATOM 666 N N . THR A 1 88 ? -17.897 28.036 19.370 1.00 52.72 88 THR A N 1
ATOM 667 C CA . THR A 1 88 ? -17.052 28.981 18.609 1.00 52.72 88 THR A CA 1
ATOM 668 C C . THR A 1 88 ? -16.114 29.777 19.513 1.00 52.72 88 THR A C 1
ATOM 670 O O . THR A 1 88 ? -16.576 30.418 20.461 1.00 52.72 88 THR A O 1
ATOM 673 N N . GLY A 1 89 ? -14.816 29.796 19.190 1.00 54.00 89 GLY A N 1
ATOM 674 C CA . GLY A 1 89 ? -13.818 30.681 19.815 1.00 54.00 89 GLY A CA 1
ATOM 675 C C . GLY A 1 89 ? -13.095 30.135 21.056 1.00 54.00 89 GLY A C 1
ATOM 676 O O . GLY A 1 89 ? -12.414 30.896 21.742 1.00 54.00 89 GLY A O 1
ATOM 677 N N . THR A 1 90 ? -13.228 28.843 21.356 1.00 65.25 90 THR A N 1
ATOM 678 C CA . THR A 1 90 ? -12.464 28.135 22.405 1.00 65.25 90 THR A CA 1
ATOM 679 C C . THR A 1 90 ? -11.461 27.155 21.782 1.00 65.25 90 THR A C 1
ATOM 681 O O . THR A 1 90 ? -11.667 26.740 20.653 1.00 65.25 90 THR A O 1
ATOM 684 N N . ASP A 1 91 ? -10.407 26.730 22.483 1.00 80.44 91 ASP A N 1
ATOM 685 C CA . ASP A 1 91 ? -9.497 25.646 22.033 1.00 80.44 91 ASP A CA 1
ATOM 686 C C . ASP A 1 91 ? -10.032 24.259 22.458 1.00 80.44 91 ASP A C 1
ATOM 688 O O . ASP A 1 91 ? -9.338 23.445 23.063 1.00 80.44 91 ASP A O 1
ATOM 692 N N . LEU A 1 92 ? -11.339 24.032 22.266 1.00 88.81 92 LEU A N 1
ATOM 693 C CA . LEU A 1 92 ? -12.028 22.856 22.799 1.00 88.81 92 LEU A CA 1
ATOM 694 C C . LEU A 1 92 ? -11.951 21.696 21.804 1.00 88.81 92 LEU A C 1
ATOM 696 O O . LEU A 1 92 ? -12.516 21.773 20.711 1.00 88.81 92 LEU A O 1
ATOM 700 N N . LYS A 1 93 ? -11.278 20.620 22.208 1.00 94.44 93 LYS A N 1
ATOM 701 C CA . LYS A 1 93 ? -11.017 19.436 21.386 1.00 94.44 93 LYS A CA 1
ATOM 702 C C . LYS A 1 93 ? -11.870 18.271 21.874 1.00 94.44 93 LYS A C 1
ATOM 704 O O . LYS A 1 93 ? -11.796 17.937 23.052 1.00 94.44 93 LYS A O 1
ATOM 709 N N . GLY A 1 94 ? -12.655 17.656 20.993 1.00 95.75 94 GLY A N 1
ATOM 710 C CA . GLY A 1 94 ? -13.468 16.489 21.338 1.00 95.75 94 GLY A CA 1
ATOM 711 C C . GLY A 1 94 ? -12.590 15.315 21.748 1.00 95.75 94 GLY A C 1
ATOM 712 O O . GLY A 1 94 ? -12.695 14.825 22.871 1.00 95.75 94 GLY A O 1
ATOM 713 N N . ILE A 1 95 ? -11.676 14.923 20.861 1.00 98.25 95 ILE A N 1
ATOM 714 C CA . ILE A 1 95 ? -10.635 13.927 21.131 1.00 98.25 95 ILE A CA 1
ATOM 715 C C . ILE A 1 95 ? -9.271 14.512 20.746 1.00 98.25 95 ILE A C 1
ATOM 717 O O . ILE A 1 95 ? -9.034 14.821 19.579 1.00 98.25 95 ILE A O 1
ATOM 721 N N . ASP A 1 96 ? -8.381 14.668 21.726 1.00 98.56 96 ASP A N 1
ATOM 722 C CA . ASP A 1 96 ? -7.013 15.165 21.546 1.00 98.56 96 ASP A CA 1
ATOM 723 C C . ASP A 1 96 ? -6.011 14.002 21.477 1.00 98.56 96 ASP A C 1
ATOM 725 O O . ASP A 1 96 ? -5.886 13.213 22.417 1.00 98.56 96 ASP A O 1
ATOM 729 N N . LEU A 1 97 ? -5.293 13.926 20.356 1.00 98.19 97 LEU A N 1
ATOM 730 C CA . LEU A 1 97 ? -4.239 12.956 20.054 1.00 98.19 97 LEU A CA 1
ATOM 731 C C . LEU A 1 97 ? -2.862 13.623 19.901 1.00 98.19 97 LEU A C 1
ATOM 733 O O . LEU A 1 97 ? -1.992 13.096 19.203 1.00 98.19 97 LEU A O 1
ATOM 737 N N . SER A 1 98 ? -2.655 14.807 20.476 1.00 97.81 98 SER A N 1
ATOM 738 C CA . SER A 1 98 ? -1.396 15.550 20.348 1.00 97.81 98 SER A CA 1
ATOM 739 C C . SER A 1 98 ? -0.185 14.734 20.820 1.00 97.81 98 SER A C 1
ATOM 741 O O . SER A 1 98 ? -0.165 14.195 21.925 1.00 97.81 98 SER A O 1
ATOM 743 N N . GLY A 1 99 ? 0.851 14.663 19.984 1.00 86.12 99 GLY A N 1
ATOM 744 C CA . GLY A 1 99 ? 2.098 13.958 20.265 1.00 86.12 99 GLY A CA 1
ATOM 745 C C . GLY A 1 99 ? 1.943 12.444 20.355 1.00 86.12 99 GLY A C 1
ATOM 746 O O . GLY A 1 99 ? 2.750 11.813 21.039 1.00 86.12 99 GLY A O 1
ATOM 747 N N . ARG A 1 100 ? 0.869 11.871 19.797 1.00 96.75 100 ARG A N 1
ATOM 748 C CA . ARG A 1 100 ? 0.570 10.433 19.858 1.00 96.75 100 ARG A CA 1
ATOM 749 C C . ARG A 1 100 ? 0.902 9.714 18.563 1.00 96.75 100 ARG A C 1
ATOM 751 O O . ARG A 1 100 ? 0.907 10.307 17.477 1.00 96.75 100 ARG A O 1
ATOM 758 N N . SER A 1 101 ? 1.147 8.418 18.700 1.00 80.31 101 SER A N 1
ATOM 759 C CA . SER A 1 101 ? 1.425 7.526 17.589 1.00 80.31 101 SER A CA 1
ATOM 760 C C . SER A 1 101 ? 0.682 6.199 17.670 1.00 80.31 101 SER A C 1
ATOM 762 O O . SER A 1 101 ? 0.461 5.638 18.749 1.00 80.31 101 SER A O 1
ATOM 764 N N . ASN A 1 102 ? 0.309 5.665 16.504 1.00 74.56 102 ASN A N 1
ATOM 765 C CA . ASN A 1 102 ? -0.355 4.364 16.389 1.00 74.56 102 ASN A CA 1
ATOM 766 C C . ASN A 1 102 ? -1.669 4.270 17.196 1.00 74.56 102 ASN A C 1
ATOM 768 O O . ASN A 1 102 ? -2.004 3.217 17.741 1.00 74.56 102 ASN A O 1
ATOM 772 N N . VAL A 1 103 ? -2.406 5.379 17.320 1.00 80.94 103 VAL A N 1
ATOM 773 C CA . VAL A 1 103 ? -3.735 5.415 17.945 1.00 80.94 103 VAL A CA 1
ATOM 774 C C . VAL A 1 103 ? -4.815 5.323 16.871 1.00 80.94 103 VAL A C 1
ATOM 776 O O . VAL A 1 103 ? -4.759 6.033 15.870 1.00 80.94 103 VAL A O 1
ATOM 779 N N . THR A 1 104 ? -5.814 4.464 17.081 1.00 82.44 104 THR A N 1
ATOM 780 C CA . THR A 1 104 ? -7.020 4.399 16.238 1.00 82.44 104 THR A CA 1
ATOM 781 C C . THR A 1 104 ? -8.224 4.975 16.977 1.00 82.44 104 THR A C 1
ATOM 783 O O . THR A 1 104 ? -8.506 4.536 18.086 1.00 82.44 104 THR A O 1
ATOM 786 N N . ILE A 1 105 ? -8.949 5.911 16.363 1.00 96.88 105 ILE A N 1
ATOM 787 C CA . ILE A 1 105 ? -10.259 6.402 16.819 1.00 96.88 105 ILE A CA 1
ATOM 788 C C . ILE A 1 105 ? -11.329 5.877 15.868 1.00 96.88 105 ILE A C 1
ATOM 790 O O . ILE A 1 105 ? -11.275 6.175 14.670 1.00 96.88 105 ILE A O 1
ATOM 794 N N . GLU A 1 106 ? -12.304 5.130 16.383 1.00 90.31 106 GLU A N 1
ATOM 795 C CA . GLU A 1 106 ? -13.352 4.534 15.553 1.00 90.31 106 GLU A CA 1
ATOM 796 C C . GLU A 1 106 ? -14.748 4.534 16.168 1.00 90.31 106 GLU A C 1
ATOM 798 O O . GLU A 1 106 ? -14.904 4.525 17.382 1.00 90.31 106 GLU A O 1
ATOM 803 N N . ASN A 1 107 ? -15.773 4.527 15.310 1.00 83.88 107 ASN A N 1
ATOM 804 C CA . ASN A 1 107 ? -17.189 4.410 15.674 1.00 83.88 107 ASN A CA 1
ATOM 805 C C . ASN A 1 107 ? -17.690 5.450 16.697 1.00 83.88 107 ASN A C 1
ATOM 807 O O . ASN A 1 107 ? -18.584 5.156 17.493 1.00 83.88 107 ASN A O 1
ATOM 811 N N . VAL A 1 108 ? -17.142 6.666 16.699 1.00 97.12 108 VAL A N 1
ATOM 812 C CA . VAL A 1 108 ? -17.566 7.750 17.598 1.00 97.12 108 VAL A CA 1
ATOM 813 C C . VAL A 1 108 ? -18.495 8.728 16.875 1.00 97.12 108 VAL A C 1
ATOM 815 O O . VAL A 1 108 ? -18.250 9.094 15.725 1.00 97.12 108 VAL A O 1
ATOM 818 N N . GLN A 1 109 ? -19.539 9.213 17.554 1.00 98.19 109 GLN A N 1
ATOM 819 C CA . GLN A 1 109 ? -20.289 10.397 17.117 1.00 98.19 109 GLN A CA 1
ATOM 820 C C . GLN A 1 109 ? -19.746 11.639 17.837 1.00 98.19 109 GLN A C 1
ATOM 822 O O . GLN A 1 109 ? -19.895 11.745 19.049 1.00 98.19 109 GLN A O 1
ATOM 827 N N . ILE A 1 110 ? -19.118 12.580 17.136 1.00 97.75 110 ILE A N 1
ATOM 828 C CA . ILE A 1 110 ? -18.417 13.724 17.741 1.00 97.75 110 ILE A CA 1
ATOM 829 C C . ILE A 1 110 ? -19.073 15.027 17.299 1.00 97.75 110 ILE A C 1
ATOM 831 O O . ILE A 1 110 ? -19.162 15.302 16.101 1.00 97.75 110 ILE A O 1
ATOM 835 N N . ARG A 1 111 ? -19.516 15.851 18.253 1.00 95.00 111 ARG A N 1
ATOM 836 C CA . ARG A 1 111 ? -20.195 17.107 17.920 1.00 95.00 111 ARG A CA 1
ATOM 837 C C . ARG A 1 111 ? -19.971 18.238 18.907 1.00 95.00 111 ARG A C 1
ATOM 839 O O . ARG A 1 111 ? -19.781 18.009 20.099 1.00 95.00 111 ARG A O 1
ATOM 846 N N . ARG A 1 112 ? -20.144 19.466 18.414 1.00 92.50 112 ARG A N 1
ATOM 847 C CA . ARG A 1 112 ? -20.141 20.719 19.185 1.00 92.50 112 ARG A CA 1
ATOM 848 C C . ARG A 1 112 ? -18.797 21.073 19.829 1.00 92.50 112 ARG A C 1
ATOM 850 O O . ARG A 1 112 ? -18.777 21.674 20.906 1.00 92.50 112 ARG A O 1
ATOM 857 N N . PHE A 1 113 ? -17.697 20.741 19.153 1.00 93.25 113 PHE A N 1
ATOM 858 C CA . PHE A 1 113 ? -16.328 21.125 19.513 1.00 93.25 113 PHE A CA 1
ATOM 859 C C . PHE A 1 113 ? -15.734 22.142 18.535 1.00 93.25 113 PHE A C 1
ATOM 861 O O . PHE A 1 113 ? -16.224 22.298 17.419 1.00 93.25 113 PHE A O 1
ATOM 868 N N . SER A 1 114 ? -14.649 22.807 18.941 1.00 92.81 114 SER A N 1
ATOM 869 C CA . SER A 1 114 ? -13.835 23.596 18.010 1.00 92.81 114 SER A CA 1
ATOM 870 C C . SER A 1 114 ? -13.052 22.684 17.070 1.00 92.81 114 SER A C 1
ATOM 872 O O . SER A 1 114 ? -12.977 22.935 15.877 1.00 92.81 114 SER A O 1
ATOM 874 N N . TYR A 1 115 ? -12.525 21.584 17.608 1.00 95.56 115 TYR A N 1
ATOM 875 C CA . TYR A 1 115 ? -11.921 20.506 16.835 1.00 95.56 115 TYR A CA 1
ATOM 876 C C . TYR A 1 115 ? -12.567 19.196 17.268 1.00 95.56 115 TYR A C 1
ATOM 878 O O . TYR A 1 115 ? -12.454 18.828 18.437 1.00 95.56 115 TYR A O 1
ATOM 886 N N . GLY A 1 116 ? -13.258 18.493 16.371 1.00 96.94 116 GLY A N 1
ATOM 887 C CA . GLY A 1 116 ? -13.851 17.195 16.696 1.00 96.94 116 GLY A CA 1
ATOM 888 C C . GLY A 1 116 ? -12.770 16.188 17.100 1.00 96.94 116 GLY A C 1
ATOM 889 O O . GLY A 1 116 ? -12.755 15.708 18.234 1.00 96.94 116 GLY A O 1
ATOM 890 N N . VAL A 1 117 ? -11.813 15.945 16.202 1.00 98.62 117 VAL A N 1
ATOM 891 C CA . VAL A 1 117 ? -10.573 15.208 16.495 1.00 98.62 117 VAL A CA 1
ATOM 892 C C . VAL A 1 117 ? -9.372 16.087 16.167 1.00 98.62 117 VAL A C 1
ATOM 894 O O . VAL A 1 117 ? -9.302 16.676 15.088 1.00 98.62 117 VAL A O 1
ATOM 897 N N . TYR A 1 118 ? -8.425 16.177 17.097 1.00 98.56 118 TYR A N 1
ATOM 898 C CA . TYR A 1 118 ? -7.262 17.051 16.992 1.00 98.56 118 TYR A CA 1
ATOM 899 C C . TYR A 1 118 ? -5.959 16.256 17.085 1.00 98.56 118 TYR A C 1
ATOM 901 O O . TYR A 1 118 ? -5.742 15.514 18.042 1.00 98.56 118 TYR A O 1
ATOM 909 N N . LEU A 1 119 ? -5.079 16.440 16.104 1.00 98.38 119 LEU A N 1
ATOM 910 C CA . LEU A 1 119 ? -3.753 15.837 16.016 1.00 98.38 119 LEU A CA 1
ATOM 911 C C . LEU A 1 119 ? -2.717 16.956 15.886 1.00 98.38 119 LEU A C 1
ATOM 913 O O . LEU A 1 119 ? -2.834 17.830 15.029 1.00 98.38 119 LEU A O 1
ATOM 917 N N . SER A 1 120 ? -1.685 16.936 16.725 1.00 97.62 120 SER A N 1
ATOM 918 C CA . SER A 1 120 ? -0.599 17.913 16.666 1.00 97.62 120 SER A CA 1
ATOM 919 C C . SER A 1 120 ? 0.721 17.242 16.991 1.00 97.62 120 SER A C 1
ATOM 921 O O . SER A 1 120 ? 0.849 16.667 18.068 1.00 97.62 120 SER A O 1
ATOM 923 N N . ASN A 1 121 ? 1.710 17.344 16.099 1.00 92.00 121 ASN A N 1
ATOM 924 C CA . ASN A 1 121 ? 2.982 16.620 16.212 1.00 92.00 121 ASN A CA 1
ATOM 925 C C . ASN A 1 121 ? 2.779 15.101 16.371 1.00 92.00 121 ASN A C 1
ATOM 927 O O . ASN A 1 121 ? 3.465 14.451 17.160 1.00 92.00 121 ASN A O 1
ATOM 931 N N . SER A 1 122 ? 1.799 14.552 15.653 1.00 85.44 122 SER A N 1
ATOM 932 C CA . SER A 1 122 ? 1.348 13.164 15.783 1.00 85.44 122 SER A CA 1
ATOM 933 C C . SER A 1 122 ? 1.605 12.390 14.492 1.00 85.44 122 SER A C 1
ATOM 935 O O . SER A 1 122 ? 1.563 12.963 13.399 1.00 85.44 122 SER A O 1
ATOM 937 N N . TRP A 1 123 ? 1.853 11.082 14.589 1.00 80.69 123 TRP A N 1
ATOM 938 C CA . TRP A 1 123 ? 2.131 10.266 13.405 1.00 80.69 123 TRP A CA 1
ATOM 939 C C . TRP A 1 123 ? 1.556 8.858 13.452 1.00 80.69 123 TRP A C 1
ATOM 941 O O . TRP A 1 123 ? 1.429 8.264 14.517 1.00 80.69 123 TRP A O 1
ATOM 951 N N . SER A 1 124 ? 1.256 8.277 12.286 1.00 78.06 124 SER A N 1
ATOM 952 C CA . SER A 1 124 ? 0.779 6.883 12.191 1.00 78.06 124 SER A CA 1
ATOM 953 C C . SER A 1 124 ? -0.520 6.617 12.959 1.00 78.06 124 SER A C 1
ATOM 955 O O . SER A 1 124 ? -0.743 5.500 13.415 1.00 78.06 124 SER 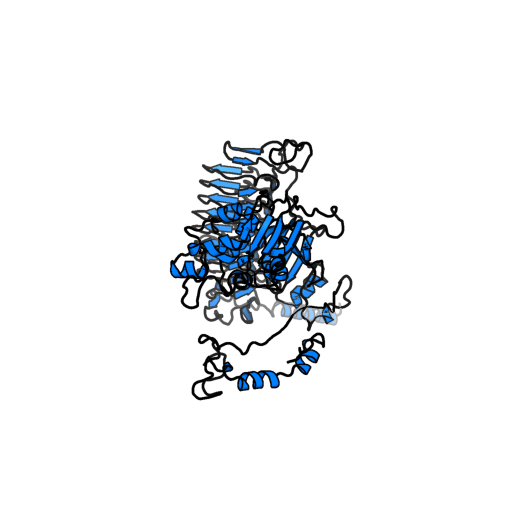A O 1
ATOM 957 N N . ASN A 1 125 ? -1.375 7.629 13.134 1.00 77.12 125 ASN A N 1
ATOM 958 C CA . ASN A 1 125 ? -2.694 7.473 13.750 1.00 77.12 125 ASN A CA 1
ATOM 959 C C . ASN A 1 125 ? -3.775 7.267 12.688 1.00 77.12 125 ASN A C 1
ATOM 961 O O . ASN A 1 125 ? -3.624 7.686 11.540 1.00 77.12 125 ASN A O 1
ATOM 965 N N . ILE A 1 126 ? -4.888 6.655 13.085 1.00 76.75 126 ILE A N 1
ATOM 966 C CA . ILE A 1 126 ? -6.029 6.379 12.211 1.00 76.75 126 ILE A CA 1
ATOM 967 C C . ILE A 1 126 ? -7.301 6.947 12.845 1.00 76.75 126 ILE A C 1
ATOM 969 O O . ILE A 1 126 ? -7.668 6.581 13.955 1.00 76.75 126 ILE A O 1
ATOM 973 N N . VAL A 1 127 ? -8.014 7.810 12.129 1.00 95.62 127 VAL A N 1
ATOM 974 C CA . VAL A 1 127 ? -9.360 8.274 12.489 1.00 95.62 127 VAL A CA 1
ATOM 975 C C . VAL A 1 127 ? -10.314 7.690 11.459 1.00 95.62 127 VAL A C 1
ATOM 977 O O . VAL A 1 127 ? -10.291 8.115 10.301 1.00 95.62 127 VAL A O 1
ATOM 980 N N . ARG A 1 128 ? -11.118 6.691 11.845 1.00 91.12 128 ARG A N 1
ATOM 981 C CA . ARG A 1 128 ? -11.941 5.938 10.889 1.00 91.12 128 ARG A CA 1
ATOM 982 C C . ARG A 1 128 ? -13.383 5.684 11.301 1.00 91.12 128 ARG A C 1
ATOM 984 O O . ARG A 1 128 ? -13.657 5.400 12.457 1.00 91.12 128 ARG A O 1
ATOM 991 N N . GLY A 1 129 ? -14.305 5.714 10.341 1.00 78.50 129 GLY A N 1
ATOM 992 C CA . GLY A 1 129 ? -15.701 5.319 10.577 1.00 78.50 129 GLY A CA 1
ATOM 993 C C . GLY A 1 129 ? -16.441 6.169 11.621 1.00 78.50 129 GLY A C 1
ATOM 994 O O . GLY A 1 129 ? -17.395 5.694 12.233 1.00 78.50 129 GLY A O 1
ATOM 995 N N . ASN A 1 130 ? -15.996 7.404 11.868 1.00 94.31 130 ASN A N 1
ATOM 996 C CA . ASN A 1 130 ? -16.614 8.306 12.840 1.00 94.31 130 ASN A CA 1
ATOM 997 C C . ASN A 1 130 ? -17.650 9.218 12.171 1.00 94.31 130 ASN A C 1
ATOM 999 O O . ASN A 1 130 ? -17.577 9.488 10.972 1.00 94.31 130 ASN A O 1
ATOM 1003 N N . ASN A 1 131 ? -18.595 9.732 12.958 1.00 96.69 131 ASN A N 1
ATOM 1004 C CA . ASN A 1 131 ? -19.569 10.731 12.523 1.00 96.69 131 ASN A CA 1
ATOM 1005 C C . ASN A 1 131 ? -19.287 12.069 13.219 1.00 96.69 131 ASN A C 1
ATOM 1007 O O . ASN A 1 131 ? -19.569 12.210 14.407 1.00 96.69 131 ASN A O 1
ATOM 1011 N N . LEU A 1 132 ? -18.719 13.035 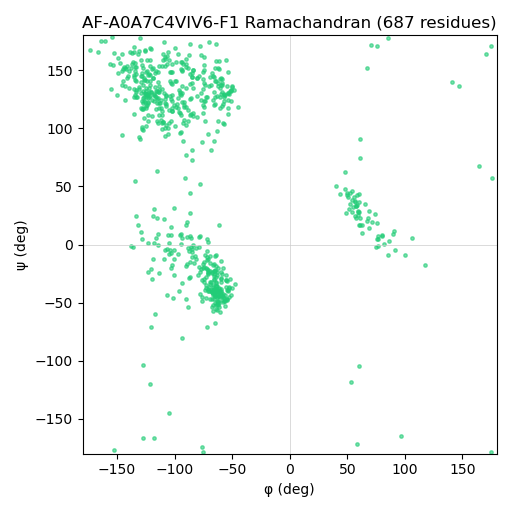12.499 1.00 98.00 132 LEU A N 1
ATOM 1012 C CA . LEU A 1 132 ? -18.323 14.340 13.022 1.00 98.00 132 LEU A CA 1
ATOM 1013 C C . LEU A 1 132 ? -19.274 15.422 12.513 1.00 98.00 132 LEU A C 1
ATOM 1015 O O . LEU A 1 132 ? -19.185 15.855 11.361 1.00 98.00 132 LEU A O 1
ATOM 1019 N N . THR A 1 133 ? -20.183 15.860 13.379 1.00 95.56 133 THR A N 1
ATOM 1020 C CA . THR A 1 133 ? -21.247 16.802 13.013 1.00 95.56 133 THR A CA 1
ATOM 1021 C C . THR A 1 133 ? -21.217 18.056 13.857 1.00 95.56 133 THR A C 1
ATOM 1023 O O . THR A 1 133 ? -20.960 17.960 15.052 1.00 95.56 133 THR A O 1
ATOM 1026 N N . ASP A 1 134 ? -21.582 19.205 13.294 1.00 93.50 134 ASP A N 1
ATOM 1027 C CA . ASP A 1 134 ? -21.726 20.449 14.056 1.00 93.50 134 ASP A CA 1
ATOM 1028 C C . ASP A 1 134 ? -20.469 20.773 14.885 1.00 93.50 134 ASP A C 1
ATOM 1030 O O . ASP A 1 134 ? -20.602 21.066 16.070 1.00 93.50 134 ASP A O 1
ATOM 1034 N N . ASN A 1 135 ? -19.257 20.643 14.335 1.00 93.81 135 ASN A N 1
ATOM 1035 C CA . ASN A 1 135 ? -18.015 21.152 14.939 1.00 93.81 135 ASN A CA 1
ATOM 1036 C C . ASN A 1 135 ? -17.539 22.388 14.163 1.00 93.81 135 ASN A C 1
ATOM 1038 O O . ASN A 1 135 ? -17.980 22.603 13.040 1.00 93.81 135 ASN A O 1
ATOM 1042 N N . ASP A 1 136 ? -16.653 23.213 14.722 1.00 93.50 136 ASP A N 1
ATOM 1043 C CA . ASP A 1 136 ? -16.030 24.292 13.936 1.00 93.50 136 ASP A CA 1
ATOM 1044 C C . ASP A 1 136 ? -15.102 23.694 12.866 1.00 93.50 136 ASP A C 1
ATOM 1046 O O . ASP A 1 136 ? -15.299 23.897 11.666 1.00 93.50 136 ASP A O 1
ATOM 1050 N N . VAL A 1 137 ? -14.175 22.836 13.304 1.00 95.75 137 VAL A N 1
ATOM 1051 C CA . VAL A 1 137 ? -13.402 21.936 12.451 1.00 95.75 137 VAL A CA 1
ATOM 1052 C C . VAL A 1 137 ? -13.692 20.483 12.822 1.00 95.75 137 VAL A C 1
ATOM 1054 O O . VAL A 1 137 ? -13.614 20.103 13.991 1.00 95.75 137 VAL A O 1
ATOM 1057 N N . GLY A 1 138 ? -14.014 19.648 11.833 1.00 97.31 138 GLY A N 1
ATOM 1058 C CA . GLY A 1 138 ? -14.264 18.221 12.053 1.00 97.31 138 GLY A CA 1
ATOM 1059 C C . GLY A 1 138 ? -13.007 17.490 12.535 1.00 97.31 138 GLY A C 1
ATOM 1060 O O . GLY A 1 138 ? -12.938 17.049 13.684 1.00 97.31 138 GLY A O 1
ATOM 1061 N N . ILE A 1 139 ? -11.998 17.389 11.670 1.00 98.69 139 ILE A N 1
ATOM 1062 C CA . ILE A 1 139 ? -10.695 16.785 11.982 1.00 98.69 139 ILE A CA 1
ATOM 1063 C C . ILE A 1 139 ? -9.585 17.781 11.648 1.00 98.69 139 ILE A C 1
ATOM 1065 O O . ILE A 1 139 ? -9.563 18.321 10.545 1.00 98.69 139 ILE A O 1
ATOM 1069 N N . ALA A 1 140 ? -8.651 18.009 12.571 1.00 98.31 140 ALA A N 1
ATOM 1070 C CA . ALA A 1 140 ? -7.532 18.922 12.351 1.00 98.31 140 ALA A CA 1
ATOM 1071 C C . ALA A 1 140 ? -6.180 18.289 12.681 1.00 98.31 140 ALA A C 1
ATOM 1073 O O . ALA A 1 140 ? -5.993 17.725 13.760 1.00 98.31 140 ALA A O 1
ATOM 1074 N N . LEU A 1 141 ? -5.241 18.416 11.746 1.00 98.44 141 LEU A N 1
ATOM 1075 C CA . LEU A 1 141 ? -3.856 17.980 11.832 1.00 98.44 141 LEU A CA 1
ATOM 1076 C C . LEU A 1 141 ? -2.943 19.205 11.788 1.00 98.44 141 LEU A C 1
ATOM 1078 O O . LEU A 1 141 ? -3.071 20.062 10.914 1.00 98.44 141 LEU A O 1
ATOM 1082 N N . PHE A 1 142 ? -1.989 19.243 12.713 1.00 97.94 142 PHE A N 1
ATOM 1083 C CA . PHE A 1 142 ? -0.949 20.264 12.790 1.00 97.94 142 PHE A CA 1
ATOM 1084 C C . PHE A 1 142 ? 0.424 19.602 12.879 1.00 97.94 142 PHE A C 1
ATOM 1086 O O . PHE A 1 142 ? 0.647 18.812 13.800 1.00 97.94 142 PHE A O 1
ATOM 1093 N N . ALA A 1 143 ? 1.348 19.904 11.962 1.00 91.69 143 ALA A N 1
ATOM 1094 C CA . ALA A 1 143 ? 2.689 19.296 11.921 1.00 91.69 143 ALA A CA 1
ATOM 1095 C C . ALA A 1 143 ? 2.670 17.769 12.146 1.00 91.69 143 ALA A C 1
ATOM 1097 O O . ALA A 1 143 ? 3.416 17.237 12.966 1.00 91.69 143 ALA A O 1
ATOM 1098 N N . SER A 1 144 ? 1.720 17.080 11.510 1.00 88.06 144 SER A N 1
ATOM 1099 C CA . SER A 1 144 ? 1.413 15.669 11.765 1.00 88.06 144 SER A CA 1
ATOM 1100 C C . SER A 1 144 ? 1.561 14.856 10.485 1.00 88.06 144 SER A C 1
ATOM 1102 O O . SER A 1 144 ? 1.099 15.272 9.423 1.00 88.06 144 SER A O 1
ATOM 1104 N N . LEU A 1 145 ? 2.215 13.700 10.589 1.00 77.94 145 LEU A N 1
ATOM 1105 C CA . LEU A 1 145 ? 2.708 12.946 9.436 1.00 77.94 145 LEU A CA 1
ATOM 1106 C C . LEU A 1 145 ? 2.124 11.538 9.373 1.00 77.94 145 LEU A C 1
ATOM 1108 O O . LEU A 1 145 ? 1.968 10.890 10.404 1.00 77.94 145 LEU A O 1
ATOM 1112 N N . ASN A 1 146 ? 1.897 11.010 8.173 1.00 77.19 146 ASN A N 1
ATOM 1113 C CA . ASN A 1 146 ? 1.536 9.599 7.997 1.00 77.19 146 ASN A CA 1
ATOM 1114 C C . ASN A 1 146 ? 0.288 9.171 8.800 1.00 77.19 146 ASN A C 1
ATOM 1116 O O . ASN A 1 146 ? 0.289 8.120 9.434 1.00 77.19 146 ASN A O 1
ATOM 1120 N N . ASN A 1 147 ? -0.757 10.001 8.859 1.00 74.88 147 ASN A N 1
ATOM 1121 C CA . ASN A 1 147 ? -2.025 9.662 9.512 1.00 74.88 147 ASN A CA 1
ATOM 1122 C C . ASN A 1 147 ? -3.107 9.330 8.472 1.00 74.88 147 ASN A C 1
ATOM 1124 O O . ASN A 1 147 ? -3.130 9.899 7.382 1.00 74.88 147 ASN A O 1
ATOM 1128 N N . GLY A 1 148 ? -4.028 8.429 8.820 1.00 77.19 148 GLY A N 1
ATOM 1129 C CA . GLY A 1 148 ? -5.159 8.036 7.978 1.00 77.19 148 GLY A CA 1
ATOM 1130 C C . GLY A 1 148 ? -6.487 8.594 8.489 1.00 77.19 148 GLY A C 1
ATOM 1131 O O . GLY A 1 148 ? -6.903 8.273 9.598 1.00 77.19 148 GLY A O 1
ATOM 1132 N N . LEU A 1 149 ? -7.182 9.385 7.676 1.00 97.19 149 LEU A N 1
ATOM 1133 C CA . LEU A 1 149 ? -8.539 9.885 7.909 1.00 97.19 149 LEU A CA 1
ATOM 1134 C C . LEU A 1 149 ? -9.493 9.161 6.952 1.00 97.19 149 LEU A C 1
ATOM 1136 O O . LEU A 1 149 ? -9.613 9.549 5.789 1.00 97.19 149 LEU A O 1
ATOM 1140 N N . ILE A 1 150 ? -10.104 8.063 7.408 1.00 84.06 150 ILE A N 1
ATOM 1141 C CA . ILE A 1 150 ? -10.670 7.043 6.508 1.00 84.06 150 ILE A CA 1
ATOM 1142 C C . ILE A 1 150 ? -12.148 6.759 6.802 1.00 84.06 150 ILE A C 1
ATOM 1144 O O . ILE A 1 150 ? -12.503 6.332 7.897 1.00 84.06 150 ILE A O 1
ATOM 1148 N N . GLY A 1 151 ? -13.033 6.919 5.821 1.00 82.31 151 GLY A N 1
ATOM 1149 C CA . GLY A 1 151 ? -14.421 6.461 5.950 1.00 82.31 151 GLY A CA 1
ATOM 1150 C C . GLY A 1 151 ? -15.258 7.241 6.971 1.00 82.31 151 GLY A C 1
ATOM 1151 O O . GLY A 1 151 ? -16.228 6.703 7.506 1.00 82.31 151 GLY A O 1
ATOM 1152 N N . ASN A 1 152 ? -14.882 8.479 7.304 1.00 96.06 152 ASN A N 1
ATOM 1153 C CA . ASN A 1 152 ? -15.635 9.304 8.247 1.00 96.06 152 ASN A CA 1
ATOM 1154 C C . ASN A 1 152 ? -16.784 10.036 7.542 1.00 96.06 152 ASN A C 1
ATOM 1156 O O . ASN A 1 152 ? -16.713 10.381 6.364 1.00 96.06 152 ASN A O 1
ATOM 1160 N N . THR A 1 153 ? -17.854 10.301 8.283 1.00 96.19 153 THR A N 1
ATOM 1161 C CA . THR A 1 153 ? -18.963 11.154 7.847 1.00 96.19 153 THR A CA 1
ATOM 1162 C C . THR A 1 153 ? -18.818 12.514 8.520 1.00 96.19 153 THR A C 1
ATOM 1164 O O . THR A 1 153 ? -18.842 12.586 9.745 1.00 96.19 153 THR A O 1
ATOM 1167 N N . LEU A 1 154 ? -18.639 13.581 7.740 1.00 98.25 154 LEU A N 1
ATOM 1168 C CA . LEU A 1 154 ? -18.443 14.946 8.228 1.00 98.25 154 LEU A CA 1
ATOM 1169 C C . LEU A 1 154 ? -19.560 15.839 7.689 1.00 98.25 154 LEU A C 1
ATOM 1171 O O . LEU A 1 154 ? -19.631 16.079 6.486 1.00 98.25 154 LEU A O 1
ATOM 1175 N N . ILE A 1 155 ? -20.461 16.287 8.565 1.00 96.19 155 ILE A N 1
ATOM 1176 C CA . ILE A 1 155 ? -21.673 17.011 8.153 1.00 96.19 155 ILE A CA 1
ATOM 1177 C C . ILE A 1 155 ? -21.837 18.288 8.969 1.00 96.19 155 ILE A C 1
ATOM 1179 O O . ILE A 1 155 ? -21.766 18.247 10.195 1.00 96.19 155 ILE A O 1
ATOM 1183 N N . ASN A 1 156 ? -22.135 19.407 8.308 1.00 94.06 156 ASN A N 1
ATOM 1184 C CA . ASN A 1 156 ? -22.454 20.672 8.976 1.00 94.06 156 ASN A CA 1
ATOM 1185 C C . ASN A 1 156 ? -21.343 21.156 9.927 1.00 94.06 156 ASN A C 1
ATOM 1187 O O . ASN A 1 156 ? -21.618 21.676 11.007 1.00 94.06 156 ASN A O 1
ATOM 1191 N N . ASN A 1 157 ? -20.073 20.951 9.557 1.00 92.94 157 ASN A N 1
ATOM 1192 C CA . ASN A 1 157 ? -18.959 21.573 10.276 1.00 92.94 157 ASN A CA 1
ATOM 1193 C C . ASN A 1 157 ? -18.801 23.024 9.794 1.00 92.94 157 ASN A C 1
ATOM 1195 O O . ASN A 1 157 ? -18.753 23.265 8.584 1.00 92.94 157 ASN A O 1
ATOM 1199 N N . TYR A 1 158 ? -18.766 23.974 10.731 1.00 91.38 158 TYR A N 1
ATOM 1200 C CA . TYR A 1 158 ? -19.0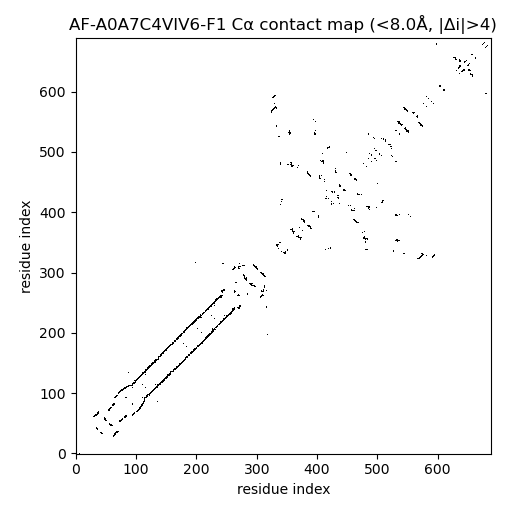13 25.398 10.477 1.00 91.38 158 TYR A CA 1
ATOM 1201 C C . TYR A 1 158 ? -17.904 26.110 9.705 1.00 91.38 158 TYR A C 1
ATOM 1203 O O . TYR A 1 158 ? -18.189 27.115 9.061 1.00 91.38 158 TYR A O 1
ATOM 1211 N N . ASN A 1 159 ? -16.666 25.621 9.764 1.00 92.19 159 ASN A N 1
ATOM 1212 C CA . ASN A 1 159 ? -15.545 26.196 9.032 1.00 92.19 159 ASN A CA 1
ATOM 1213 C C . ASN A 1 159 ? -14.935 25.167 8.075 1.00 92.19 159 ASN A C 1
ATOM 1215 O O . ASN A 1 159 ? -15.138 25.260 6.865 1.00 92.19 159 ASN A O 1
ATOM 1219 N N . LEU A 1 160 ? -14.250 24.153 8.609 1.00 94.94 160 LEU A N 1
ATOM 1220 C CA . LEU A 1 160 ? -13.568 23.133 7.810 1.00 94.94 160 LEU A CA 1
ATOM 1221 C C . LEU A 1 160 ? -14.063 21.738 8.193 1.00 94.94 160 LEU A C 1
ATOM 1223 O O . LEU A 1 160 ? -14.230 21.430 9.371 1.00 94.94 160 LEU A O 1
ATOM 1227 N N . SER A 1 161 ? -14.238 20.839 7.230 1.00 97.69 161 SER A N 1
ATOM 1228 C CA . SER A 1 161 ? -14.429 19.426 7.581 1.00 97.69 161 SER A CA 1
ATOM 1229 C C . SER A 1 161 ? -13.107 18.775 7.981 1.00 97.69 161 SER A C 1
ATOM 1231 O O . SER A 1 161 ? -13.026 18.154 9.042 1.00 97.69 161 SER A O 1
ATOM 1233 N N . ILE A 1 162 ? -12.059 18.956 7.176 1.00 98.62 162 ILE A N 1
ATOM 1234 C CA . ILE A 1 162 ? -10.723 18.407 7.414 1.00 98.62 162 ILE A CA 1
ATOM 1235 C C . ILE A 1 162 ? -9.670 19.492 7.170 1.00 98.62 162 ILE A C 1
ATOM 1237 O O . ILE A 1 162 ? -9.653 20.113 6.109 1.00 98.62 162 ILE A O 1
ATOM 1241 N N . LEU A 1 163 ? -8.774 19.686 8.139 1.00 98.44 163 LEU A N 1
ATOM 1242 C CA . LEU A 1 163 ? -7.649 20.621 8.066 1.00 98.44 163 LEU A CA 1
ATOM 1243 C C . LEU A 1 163 ? -6.314 19.885 8.217 1.00 98.44 163 LEU A C 1
ATOM 1245 O O . LEU A 1 163 ? -6.092 19.224 9.228 1.00 98.44 163 LEU A O 1
ATOM 1249 N N . LEU A 1 164 ? -5.416 20.055 7.249 1.00 98.44 164 LEU A N 1
ATOM 1250 C CA . LEU A 1 164 ? -4.005 19.672 7.302 1.00 98.44 164 LEU A CA 1
ATOM 1251 C C . LEU A 1 164 ? -3.172 20.953 7.224 1.00 98.44 164 LEU A C 1
ATOM 1253 O O . LEU A 1 164 ? -3.088 21.583 6.172 1.00 98.44 164 LEU A O 1
ATOM 1257 N N . TYR A 1 165 ? -2.580 21.362 8.343 1.00 97.75 165 TYR A N 1
ATOM 1258 C CA . TYR A 1 165 ? -1.916 22.657 8.449 1.00 97.75 165 TYR A CA 1
ATOM 1259 C C . TYR A 1 165 ? -0.467 22.528 8.918 1.00 97.75 165 TYR A C 1
ATOM 1261 O O . TYR A 1 165 ? -0.188 21.874 9.926 1.00 97.75 165 TYR A O 1
ATOM 1269 N N . ASN A 1 166 ? 0.440 23.249 8.252 1.00 94.31 166 ASN A N 1
ATOM 1270 C CA . ASN A 1 166 ? 1.842 23.425 8.643 1.00 94.31 166 ASN A CA 1
ATOM 1271 C C . ASN A 1 166 ? 2.633 22.109 8.701 1.00 94.31 166 ASN A C 1
ATOM 1273 O O . ASN A 1 166 ? 2.730 21.497 9.763 1.00 94.31 166 ASN A O 1
ATOM 1277 N N . ASN A 1 167 ? 3.255 21.724 7.583 1.00 87.81 167 ASN A N 1
ATOM 1278 C CA . ASN A 1 167 ? 4.073 20.512 7.438 1.00 87.81 167 ASN A CA 1
ATOM 1279 C C . ASN A 1 167 ? 3.311 19.215 7.763 1.00 87.81 167 ASN A C 1
ATOM 1281 O O . ASN A 1 167 ? 3.824 18.335 8.458 1.00 87.81 167 ASN A O 1
ATOM 1285 N N . CYS A 1 168 ? 2.061 19.100 7.305 1.00 88.69 168 CYS A N 1
ATOM 1286 C CA . CYS A 1 168 ? 1.301 17.858 7.410 1.00 88.69 168 CYS A CA 1
ATOM 1287 C C . CYS A 1 168 ? 1.485 17.025 6.142 1.00 88.69 168 CYS A C 1
ATOM 1289 O O . CYS A 1 168 ? 0.695 17.158 5.215 1.00 88.69 168 CYS A O 1
ATOM 1291 N N . SER A 1 169 ? 2.508 16.171 6.107 1.00 84.19 169 SER A N 1
ATOM 1292 C CA . SER A 1 169 ? 2.841 15.352 4.935 1.00 84.19 169 SER A CA 1
ATOM 1293 C C . SER A 1 169 ? 2.538 13.867 5.093 1.00 84.19 169 SER A C 1
ATOM 1295 O O . SER A 1 169 ? 2.455 13.347 6.208 1.00 84.19 169 SER A O 1
ATOM 1297 N N . TRP A 1 170 ? 2.414 13.165 3.964 1.00 75.88 170 TRP A N 1
ATOM 1298 C CA . TRP A 1 170 ? 2.189 11.713 3.909 1.00 75.88 170 TRP A CA 1
ATOM 1299 C C . TRP A 1 170 ? 0.874 11.239 4.536 1.00 75.88 170 TRP A C 1
ATOM 1301 O O . TRP A 1 170 ? 0.723 10.061 4.848 1.00 75.88 170 TRP A O 1
ATOM 1311 N N . ASN A 1 171 ? -0.093 12.130 4.754 1.00 73.62 171 ASN A N 1
ATOM 1312 C CA . ASN A 1 171 ? -1.390 11.750 5.303 1.00 73.62 171 ASN A CA 1
ATOM 1313 C C . ASN A 1 171 ? -2.325 11.255 4.192 1.00 73.62 171 ASN A C 1
ATOM 1315 O O . ASN A 1 171 ? -2.256 11.689 3.042 1.00 73.62 171 ASN A O 1
ATOM 1319 N N . THR A 1 172 ? -3.231 10.350 4.552 1.00 81.00 172 THR A N 1
ATOM 1320 C CA . THR A 1 172 ? -4.256 9.814 3.651 1.00 81.00 172 THR A CA 1
ATOM 1321 C C . THR A 1 172 ? -5.633 10.274 4.110 1.00 81.00 172 THR A C 1
ATOM 1323 O O . THR A 1 172 ? -6.043 9.975 5.228 1.00 81.00 172 THR A O 1
ATOM 1326 N N . VAL A 1 173 ? -6.370 10.961 3.243 1.00 96.19 173 VAL A N 1
ATOM 1327 C CA . VAL A 1 173 ? -7.771 11.349 3.428 1.00 96.19 173 VAL A CA 1
ATOM 1328 C C . VAL A 1 173 ? -8.604 10.542 2.442 1.00 96.19 173 VAL A C 1
ATOM 1330 O O . VAL A 1 173 ? -8.649 10.872 1.256 1.00 96.19 173 VAL A O 1
ATOM 1333 N N . ALA A 1 174 ? -9.229 9.461 2.911 1.00 86.06 174 ALA A N 1
ATOM 1334 C CA . ALA A 1 174 ? -9.886 8.499 2.033 1.00 86.06 174 ALA A CA 1
ATOM 1335 C C . ALA A 1 174 ? -11.328 8.164 2.419 1.00 86.06 174 ALA A C 1
ATOM 1337 O O . ALA A 1 174 ? -11.649 8.049 3.597 1.00 86.06 174 ALA A O 1
ATOM 1338 N N . GLU A 1 175 ? -12.194 7.935 1.430 1.00 86.69 175 GLU A N 1
ATOM 1339 C CA . GLU A 1 175 ? -13.544 7.372 1.636 1.00 86.69 175 GLU A CA 1
ATOM 1340 C C . GLU A 1 175 ? -14.470 8.210 2.543 1.00 86.69 175 GLU A C 1
ATOM 1342 O O . GLU A 1 175 ? -15.485 7.715 3.040 1.00 86.69 175 GLU A O 1
ATOM 1347 N N . ASN A 1 176 ? -14.153 9.486 2.783 1.00 94.88 176 ASN A N 1
ATOM 1348 C CA . ASN A 1 176 ? -14.958 10.333 3.655 1.00 94.88 176 ASN A CA 1
ATOM 1349 C C . ASN A 1 176 ? -16.188 10.870 2.913 1.00 94.88 176 ASN A C 1
ATOM 1351 O O . ASN A 1 176 ? -16.127 11.225 1.735 1.00 94.88 176 ASN A O 1
ATOM 1355 N N . LYS A 1 177 ? -17.311 10.964 3.628 1.00 95.31 177 LYS A N 1
ATOM 1356 C CA . LYS A 1 177 ? -18.555 11.580 3.150 1.00 95.31 177 LYS A CA 1
ATOM 1357 C C . LYS A 1 177 ? -18.685 12.957 3.781 1.00 95.31 177 LYS A C 1
ATOM 1359 O O . LYS A 1 177 ? -18.968 13.048 4.974 1.00 95.31 177 LYS A O 1
ATOM 1364 N N . ILE A 1 178 ? -18.467 14.002 2.992 1.00 98.12 178 ILE A N 1
ATOM 1365 C CA . ILE A 1 178 ? -18.393 15.387 3.453 1.00 98.12 178 ILE A CA 1
ATOM 1366 C C . ILE A 1 178 ? -19.552 16.189 2.869 1.00 98.12 178 ILE A C 1
ATOM 1368 O O . ILE A 1 178 ? -19.767 16.177 1.653 1.00 98.12 178 ILE A O 1
ATOM 1372 N N . LYS A 1 179 ? -20.316 16.860 3.739 1.00 97.12 179 LYS A N 1
ATOM 1373 C CA . LYS A 1 179 ? -21.529 17.572 3.332 1.00 97.12 179 LYS A CA 1
ATOM 1374 C C . LYS A 1 179 ? -21.845 18.812 4.169 1.00 97.12 179 LYS A C 1
ATOM 1376 O O . LYS A 1 179 ? -21.647 18.805 5.380 1.00 97.12 179 LYS A O 1
ATOM 1381 N N . ASP A 1 180 ? -22.440 19.826 3.538 1.00 93.31 180 ASP A N 1
ATOM 1382 C CA . ASP A 1 180 ? -23.028 21.007 4.195 1.00 93.31 180 ASP A CA 1
ATOM 1383 C C . ASP A 1 180 ? -22.014 21.804 5.053 1.00 93.31 180 ASP A C 1
ATOM 1385 O O . ASP A 1 180 ? -22.363 22.320 6.110 1.00 93.31 180 ASP A O 1
ATOM 1389 N N . SER A 1 181 ? -20.744 21.875 4.642 1.00 88.75 181 SER A N 1
ATOM 1390 C CA . SER A 1 181 ? -19.687 22.644 5.327 1.00 88.75 181 SER A CA 1
ATOM 1391 C C . SER A 1 181 ? -19.284 23.889 4.538 1.00 88.75 181 SER A C 1
ATOM 1393 O O . SER A 1 181 ? -19.505 23.953 3.331 1.00 88.75 181 SER A O 1
ATOM 1395 N N . VAL A 1 182 ? -18.642 24.863 5.199 1.00 88.38 182 VAL A N 1
ATOM 1396 C CA . VAL A 1 182 ? -18.129 26.057 4.505 1.00 88.38 182 VAL A CA 1
ATOM 1397 C C . VAL A 1 182 ? -16.995 25.685 3.552 1.00 88.38 182 VAL A C 1
ATOM 1399 O O . VAL A 1 182 ? -17.120 25.905 2.354 1.00 88.38 182 VAL A O 1
ATOM 1402 N N . CYS A 1 183 ? -15.930 25.057 4.046 1.00 90.19 183 CYS A N 1
ATOM 1403 C CA . CYS A 1 183 ? -14.903 24.409 3.229 1.00 90.19 183 CYS A CA 1
ATOM 1404 C C . CYS A 1 183 ? -14.771 22.943 3.649 1.00 90.19 183 CYS A C 1
ATOM 1406 O O . CYS A 1 183 ? -15.004 22.590 4.809 1.00 90.19 183 CYS A O 1
ATOM 1408 N N . SER A 1 184 ? -14.408 22.070 2.714 1.00 93.75 184 SER A N 1
ATOM 1409 C CA . SER A 1 184 ? -14.352 20.633 2.982 1.00 93.75 184 SER A CA 1
ATOM 1410 C C . SER A 1 184 ? -12.953 20.179 3.410 1.00 93.75 184 SER A C 1
ATOM 1412 O O . SER A 1 184 ? -12.722 20.042 4.614 1.00 93.75 184 SER A O 1
ATOM 1414 N N . ILE A 1 185 ? -12.019 19.974 2.477 1.00 98.00 185 ILE A N 1
ATOM 1415 C CA . ILE A 1 185 ? -10.655 19.519 2.786 1.00 98.00 185 ILE A CA 1
ATOM 1416 C C . ILE A 1 185 ? -9.680 20.653 2.489 1.00 98.00 185 ILE A C 1
ATOM 1418 O O . ILE A 1 185 ? -9.651 21.160 1.372 1.00 98.00 185 ILE A O 1
ATOM 1422 N N . CYS A 1 186 ? -8.884 21.033 3.484 1.00 98.31 186 CYS A N 1
ATOM 1423 C CA . CYS A 1 186 ? -7.949 22.146 3.399 1.00 98.31 186 CYS A CA 1
ATOM 1424 C C . CYS A 1 186 ? -6.516 21.691 3.712 1.00 98.31 186 CYS A C 1
ATOM 1426 O O . CYS A 1 186 ? -6.273 21.154 4.796 1.00 98.31 186 CYS A O 1
ATOM 1428 N N . LEU A 1 187 ? -5.584 21.900 2.775 1.00 97.94 187 LEU A N 1
ATOM 1429 C CA . LEU A 1 187 ? -4.147 21.642 2.927 1.00 97.94 187 LEU A CA 1
ATOM 1430 C C . LEU A 1 187 ? -3.388 22.965 2.843 1.00 97.94 187 LEU A C 1
ATOM 1432 O O . LEU A 1 187 ? -3.454 23.655 1.827 1.00 97.94 187 LEU A O 1
ATOM 1436 N N . GLU A 1 188 ? -2.634 23.310 3.885 1.00 96.44 188 GLU A N 1
ATOM 1437 C CA . GLU A 1 188 ? -1.887 24.566 3.906 1.00 96.44 188 GLU A CA 1
ATOM 1438 C C . GLU A 1 188 ? -0.467 24.436 4.464 1.00 96.44 188 GLU A C 1
ATOM 1440 O O . GLU A 1 188 ? -0.197 23.650 5.378 1.00 96.44 188 GLU A O 1
ATOM 1445 N N . VAL A 1 189 ? 0.411 25.326 3.986 1.00 94.94 189 VAL A N 1
ATOM 1446 C CA . VAL A 1 189 ? 1.745 25.601 4.548 1.00 94.94 189 VAL A CA 1
ATOM 1447 C C . VAL A 1 189 ? 2.646 24.357 4.533 1.00 94.94 189 VAL A C 1
ATOM 1449 O O . VAL A 1 189 ? 2.914 23.760 5.576 1.00 94.94 189 VAL A O 1
ATOM 1452 N N . PHE A 1 190 ? 3.140 23.997 3.347 1.00 91.00 190 PHE A N 1
ATOM 1453 C CA . PHE A 1 190 ? 4.073 22.887 3.100 1.00 91.00 190 PHE A CA 1
ATOM 1454 C C . PHE A 1 190 ? 3.519 21.519 3.522 1.00 91.00 190 PHE A C 1
ATOM 1456 O O . PHE A 1 190 ? 4.229 20.677 4.070 1.00 91.00 190 PHE A O 1
ATOM 1463 N N . SER A 1 191 ? 2.215 21.313 3.336 1.00 90.75 191 SER A N 1
ATOM 1464 C CA . SER A 1 191 ? 1.556 20.037 3.614 1.00 90.75 191 SER A CA 1
ATOM 1465 C C . SER A 1 191 ? 1.584 19.176 2.353 1.00 90.75 191 SER A C 1
ATOM 1467 O O . SER A 1 191 ? 0.597 19.084 1.627 1.00 90.75 191 SER A O 1
ATOM 1469 N N . ASP A 1 192 ? 2.751 18.592 2.088 1.00 79.75 192 ASP A N 1
ATOM 1470 C CA . ASP A 1 192 ? 3.079 17.933 0.816 1.00 79.75 192 ASP A CA 1
ATOM 1471 C C . ASP A 1 192 ? 2.886 16.406 0.864 1.00 79.75 192 ASP A C 1
ATOM 1473 O O . ASP A 1 192 ? 2.858 15.820 1.945 1.00 79.75 192 ASP A O 1
ATOM 1477 N N . TYR A 1 193 ? 2.831 15.726 -0.284 1.00 79.69 193 TYR A N 1
ATOM 1478 C CA . TYR A 1 193 ? 2.777 14.252 -0.363 1.00 79.69 193 TYR A CA 1
ATOM 1479 C C . TYR A 1 193 ? 1.562 13.604 0.316 1.00 79.69 193 TYR A C 1
ATOM 1481 O O . TYR A 1 193 ? 1.627 12.466 0.782 1.00 79.69 193 TYR A O 1
ATOM 1489 N N . ASN A 1 194 ? 0.438 14.313 0.403 1.00 75.88 194 ASN A N 1
ATOM 1490 C CA . ASN A 1 194 ? -0.809 13.751 0.909 1.00 75.88 194 ASN A CA 1
ATOM 1491 C C . ASN A 1 194 ? -1.626 13.103 -0.210 1.00 75.88 194 ASN A C 1
ATOM 1493 O O . ASN A 1 194 ? -1.587 13.525 -1.366 1.00 75.88 194 ASN A O 1
ATOM 1497 N N . VAL A 1 195 ? -2.421 12.100 0.159 1.00 78.50 195 VAL A N 1
ATOM 1498 C CA . VAL A 1 195 ? -3.353 11.418 -0.743 1.00 78.50 195 VAL A CA 1
ATOM 1499 C C . VAL A 1 195 ? -4.778 11.746 -0.321 1.00 78.50 195 VAL A C 1
ATOM 1501 O O . VAL A 1 195 ? -5.204 11.382 0.772 1.00 78.50 195 VAL A O 1
ATOM 1504 N N . ILE A 1 196 ? -5.531 12.402 -1.195 1.00 95.50 196 ILE A N 1
ATOM 1505 C CA . ILE A 1 196 ? -6.956 12.685 -1.036 1.00 95.50 196 ILE A CA 1
ATOM 1506 C C . ILE A 1 196 ? -7.688 11.829 -2.059 1.00 95.50 196 ILE A C 1
ATOM 1508 O O . ILE A 1 196 ? -7.635 12.117 -3.254 1.00 95.50 196 ILE A O 1
ATOM 1512 N N . THR A 1 197 ? -8.342 10.755 -1.616 1.00 88.50 197 THR A N 1
ATOM 1513 C CA . THR A 1 197 ? -8.902 9.780 -2.554 1.00 88.50 197 THR A CA 1
ATOM 1514 C C . THR A 1 197 ? -10.263 9.217 -2.184 1.00 88.50 197 THR A C 1
ATOM 1516 O O . THR A 1 197 ? -10.562 8.993 -1.016 1.00 88.50 197 THR A O 1
ATOM 1519 N N . ARG A 1 198 ? -11.115 8.947 -3.177 1.00 87.31 198 ARG A N 1
ATOM 1520 C CA . ARG A 1 198 ? -12.416 8.281 -2.967 1.00 87.31 198 ARG A CA 1
ATOM 1521 C C . ARG A 1 198 ? -13.341 8.999 -1.975 1.00 87.31 198 ARG A C 1
ATOM 1523 O O . ARG A 1 198 ? -14.206 8.367 -1.376 1.00 87.31 198 ARG A O 1
ATOM 1530 N N . ASN A 1 199 ? -13.187 10.310 -1.782 1.00 95.25 199 ASN A N 1
ATOM 1531 C CA . ASN A 1 199 ? -14.082 11.095 -0.930 1.00 95.25 199 ASN A CA 1
ATOM 1532 C C . ASN A 1 199 ? -15.313 11.551 -1.721 1.00 95.25 199 ASN A C 1
ATOM 1534 O O . ASN A 1 199 ? -15.202 11.902 -2.892 1.00 95.25 199 ASN A O 1
ATOM 1538 N N . THR A 1 200 ? -16.477 11.601 -1.076 1.00 95.62 200 THR A N 1
ATOM 1539 C CA . THR A 1 200 ? -17.685 12.233 -1.626 1.00 95.62 200 THR A CA 1
ATOM 1540 C C . THR A 1 200 ? -17.861 13.596 -0.974 1.00 95.62 200 THR A C 1
ATOM 1542 O O . THR A 1 200 ? -18.092 13.665 0.232 1.00 95.62 200 THR A O 1
ATOM 1545 N N . ILE A 1 201 ? -17.762 14.667 -1.759 1.00 97.81 201 ILE A N 1
ATOM 1546 C CA . ILE A 1 201 ? -17.763 16.054 -1.286 1.00 97.81 201 ILE A CA 1
ATOM 1547 C C . ILE A 1 201 ? -18.895 16.806 -1.976 1.00 97.81 201 ILE A C 1
ATOM 1549 O O . ILE A 1 201 ? -18.849 17.031 -3.190 1.00 97.81 201 ILE A O 1
ATOM 1553 N N . THR A 1 202 ? -19.921 17.182 -1.210 1.00 96.94 202 THR A N 1
ATOM 1554 C CA . THR A 1 202 ? -21.124 17.793 -1.779 1.00 96.94 202 THR A CA 1
ATOM 1555 C C . THR A 1 202 ? -21.754 18.878 -0.922 1.00 96.94 202 THR A C 1
ATOM 1557 O O . THR A 1 202 ? -21.650 18.844 0.301 1.00 96.94 202 THR A O 1
ATOM 1560 N N . ALA A 1 203 ? -22.449 19.824 -1.560 1.00 95.56 203 ALA A N 1
ATOM 1561 C CA . ALA A 1 203 ? -23.119 20.941 -0.898 1.00 95.56 203 ALA A CA 1
ATOM 1562 C C . ALA A 1 203 ? -22.172 21.756 0.004 1.00 95.56 203 ALA A C 1
ATOM 1564 O O . ALA A 1 203 ? -22.491 22.044 1.155 1.00 95.56 203 ALA A O 1
ATOM 1565 N N . ILE A 1 204 ? -20.984 22.078 -0.510 1.00 96.81 204 ILE A N 1
ATOM 1566 C CA . ILE A 1 204 ? -19.993 22.925 0.162 1.00 96.81 204 ILE A CA 1
ATOM 1567 C C . ILE A 1 204 ? -20.166 24.385 -0.275 1.00 96.81 204 ILE A C 1
ATOM 1569 O O . ILE A 1 204 ? -20.237 24.671 -1.475 1.00 96.81 204 ILE A O 1
ATOM 1573 N N . ASP A 1 205 ? -20.223 25.305 0.695 1.00 93.88 205 ASP A N 1
ATOM 1574 C CA . ASP A 1 205 ? -20.506 26.731 0.448 1.00 93.88 205 ASP A CA 1
ATOM 1575 C C . ASP A 1 205 ? -19.316 27.492 -0.174 1.00 93.88 205 ASP A C 1
ATOM 1577 O O . ASP A 1 205 ? -19.502 28.557 -0.766 1.00 93.88 205 ASP A O 1
ATOM 1581 N N . TRP A 1 206 ? -18.098 26.956 -0.055 1.00 94.56 206 TRP A N 1
ATOM 1582 C CA . TRP A 1 206 ? -16.870 27.462 -0.675 1.00 94.56 206 TRP A CA 1
ATOM 1583 C C . TRP A 1 206 ? -16.240 26.387 -1.578 1.00 94.56 206 TRP A C 1
ATOM 1585 O O . TRP A 1 206 ? -16.898 25.957 -2.523 1.00 94.56 206 TRP A O 1
ATOM 1595 N N . PHE A 1 207 ? -15.002 25.940 -1.343 1.00 96.44 207 PHE A N 1
ATOM 1596 C CA . PHE A 1 207 ? -14.355 24.908 -2.166 1.00 96.44 207 PHE A CA 1
ATOM 1597 C C . PHE A 1 207 ? -14.423 23.509 -1.545 1.00 96.44 207 PHE A C 1
ATOM 1599 O O . PHE A 1 207 ? -14.247 23.326 -0.337 1.00 96.44 207 PHE A O 1
ATOM 1606 N N . GLY A 1 208 ? -14.653 22.502 -2.392 1.00 97.00 208 GLY A N 1
ATOM 1607 C CA . GLY A 1 208 ? -14.623 21.093 -2.005 1.00 97.00 208 GLY A CA 1
ATOM 1608 C C . GLY A 1 208 ? -13.236 20.640 -1.534 1.00 97.00 208 GLY A C 1
ATOM 1609 O O . GLY A 1 208 ? -13.119 19.965 -0.505 1.00 97.00 208 GLY A O 1
ATOM 1610 N N . VAL A 1 209 ? -12.185 21.059 -2.242 1.00 98.38 209 VAL A N 1
ATOM 1611 C CA . VAL A 1 209 ? -10.792 20.945 -1.784 1.00 98.38 209 VAL A CA 1
ATOM 1612 C C . VAL A 1 209 ? -10.056 22.261 -2.009 1.00 98.38 209 VAL A C 1
ATOM 1614 O O . VAL A 1 209 ? -10.133 22.845 -3.087 1.00 98.38 209 VAL A O 1
ATOM 1617 N N . TYR A 1 210 ? -9.330 22.714 -0.996 1.00 98.38 210 TYR A N 1
ATOM 1618 C CA . TYR A 1 210 ? -8.513 23.920 -1.033 1.00 98.38 210 TYR A CA 1
ATOM 1619 C C . TYR A 1 210 ? -7.066 23.574 -0.680 1.00 98.38 210 TYR A C 1
ATOM 1621 O O . TYR A 1 210 ? -6.815 22.962 0.361 1.00 98.38 210 TYR A O 1
ATOM 1629 N N . ILE A 1 211 ? -6.120 23.947 -1.541 1.00 98.00 211 ILE A N 1
ATOM 1630 C CA . ILE A 1 211 ? -4.689 23.704 -1.330 1.00 98.00 211 ILE A CA 1
ATOM 1631 C C . ILE A 1 211 ? -3.941 25.023 -1.470 1.00 98.00 211 ILE A C 1
ATOM 1633 O O . ILE A 1 211 ? -4.067 25.713 -2.479 1.00 98.00 211 ILE A O 1
ATOM 1637 N N . ARG A 1 212 ? -3.143 25.372 -0.459 1.00 98.12 212 ARG A N 1
ATOM 1638 C CA . ARG A 1 212 ? -2.352 26.604 -0.448 1.00 98.12 212 ARG A CA 1
ATOM 1639 C C . ARG A 1 212 ? -0.916 26.351 -0.020 1.00 98.12 212 ARG A C 1
ATOM 1641 O O . ARG A 1 212 ? -0.662 25.820 1.065 1.00 98.12 212 ARG A O 1
ATOM 1648 N N . THR A 1 213 ? 0.036 26.798 -0.838 1.00 97.25 213 THR A N 1
ATOM 1649 C CA . THR A 1 213 ? 1.479 26.662 -0.571 1.00 97.25 213 THR A CA 1
ATOM 1650 C C . THR A 1 213 ? 1.840 25.220 -0.192 1.00 97.25 213 THR A C 1
ATOM 1652 O O . THR A 1 213 ? 2.526 24.993 0.802 1.00 97.25 213 THR A O 1
ATOM 1655 N N . SER A 1 214 ? 1.274 24.246 -0.907 1.00 92.25 214 SER A N 1
ATOM 1656 C CA . SER A 1 214 ? 1.498 22.816 -0.682 1.00 92.25 214 SER A CA 1
ATOM 1657 C C . SER A 1 214 ? 1.530 22.092 -2.030 1.00 92.25 214 SER A C 1
ATOM 1659 O O . SER A 1 214 ? 0.722 22.366 -2.918 1.00 92.25 214 SER A O 1
ATOM 1661 N N . SER A 1 215 ? 2.484 21.190 -2.188 1.00 87.88 215 SER A N 1
ATOM 1662 C CA . SER A 1 215 ? 2.897 20.606 -3.463 1.00 87.88 215 SER A CA 1
ATOM 1663 C C . SER A 1 215 ? 2.975 19.085 -3.383 1.00 87.88 215 SER A C 1
ATOM 1665 O O . SER A 1 215 ? 2.996 18.510 -2.296 1.00 87.88 215 SER A O 1
ATOM 1667 N N . ASN A 1 216 ? 3.070 18.414 -4.531 1.00 81.00 216 ASN A N 1
ATOM 1668 C CA . ASN A 1 216 ? 3.240 16.956 -4.600 1.00 81.00 216 ASN A CA 1
ATOM 1669 C C . ASN A 1 216 ? 2.107 16.151 -3.933 1.00 81.00 216 ASN A C 1
ATOM 1671 O O . ASN A 1 216 ? 2.346 15.060 -3.420 1.00 81.00 216 ASN A O 1
ATOM 1675 N N . ASN A 1 217 ? 0.881 16.676 -3.881 1.00 75.88 217 ASN A N 1
ATOM 1676 C CA . ASN A 1 217 ? -0.281 15.956 -3.355 1.00 75.88 217 ASN A CA 1
ATOM 1677 C C . ASN A 1 217 ? -1.063 15.269 -4.478 1.00 75.88 217 ASN A C 1
ATOM 1679 O O . ASN A 1 217 ? -1.131 15.770 -5.598 1.00 75.88 217 ASN A O 1
ATOM 1683 N N . ASN A 1 218 ? -1.724 14.161 -4.147 1.00 74.69 218 ASN A N 1
ATOM 1684 C CA . ASN A 1 218 ? -2.536 13.390 -5.083 1.00 74.69 218 ASN A CA 1
ATOM 1685 C C . ASN A 1 218 ? -4.018 13.517 -4.730 1.00 74.69 218 ASN A C 1
ATOM 1687 O O . ASN A 1 218 ? -4.453 13.032 -3.686 1.00 74.69 218 ASN A O 1
ATOM 1691 N N . LEU A 1 219 ? -4.802 14.125 -5.615 1.00 94.44 219 LEU A N 1
ATOM 1692 C CA . LEU A 1 219 ? -6.261 14.138 -5.574 1.00 94.44 219 LEU A CA 1
ATOM 1693 C C . LEU A 1 219 ? -6.771 13.175 -6.636 1.00 94.44 219 LEU A C 1
ATOM 1695 O O . LEU A 1 219 ? -6.755 13.489 -7.825 1.00 94.44 219 LEU A O 1
ATOM 1699 N N . THR A 1 220 ? -7.238 12.005 -6.219 1.00 85.62 220 THR A N 1
ATOM 1700 C CA . THR A 1 220 ? -7.679 10.979 -7.168 1.00 85.62 220 THR A CA 1
ATOM 1701 C C . THR A 1 220 ? -9.009 10.372 -6.793 1.00 85.62 220 THR A C 1
ATOM 1703 O O . THR A 1 220 ? -9.297 10.193 -5.616 1.00 85.62 220 THR A O 1
ATOM 1706 N N . GLN A 1 221 ? -9.824 9.981 -7.772 1.00 87.31 221 GLN A N 1
ATOM 1707 C CA . GLN A 1 221 ? -11.021 9.172 -7.499 1.00 87.31 221 GLN A CA 1
ATOM 1708 C C . GLN A 1 221 ? -12.057 9.856 -6.584 1.00 87.31 221 GLN A C 1
ATOM 1710 O O . GLN A 1 221 ? -12.915 9.187 -6.011 1.00 87.31 221 GLN A O 1
ATOM 1715 N N . ASN A 1 222 ? -11.986 11.177 -6.395 1.00 95.06 222 ASN A N 1
ATOM 1716 C CA . ASN A 1 222 ? -12.932 11.907 -5.558 1.00 95.06 222 ASN A CA 1
ATOM 1717 C C . ASN A 1 222 ? -14.173 12.282 -6.350 1.00 95.06 222 ASN A C 1
ATOM 1719 O O . ASN A 1 222 ? -14.125 12.597 -7.537 1.00 95.06 222 ASN A O 1
ATOM 1723 N N . ASP A 1 223 ? -15.291 12.309 -5.648 1.00 95.69 223 ASP A N 1
ATOM 1724 C CA . ASP A 1 223 ? -16.563 12.735 -6.177 1.00 95.69 223 ASP A CA 1
ATOM 1725 C C . ASP A 1 223 ? -16.928 14.124 -5.646 1.00 95.69 223 ASP A C 1
ATOM 1727 O O . ASP A 1 223 ? -17.457 14.256 -4.541 1.00 95.69 223 ASP A O 1
ATOM 1731 N N . ILE A 1 224 ? -16.599 15.162 -6.420 1.00 97.75 224 ILE A N 1
ATOM 1732 C CA . ILE A 1 224 ? -16.697 16.572 -6.030 1.00 97.75 224 ILE A CA 1
ATOM 1733 C C . ILE A 1 224 ? -17.859 17.208 -6.786 1.00 97.75 224 ILE A C 1
ATOM 1735 O O . ILE A 1 224 ? -17.741 17.576 -7.964 1.00 97.75 224 ILE A O 1
ATOM 1739 N N . ARG A 1 225 ? -19.003 17.346 -6.111 1.00 95.88 225 ARG A N 1
ATOM 1740 C CA . ARG A 1 225 ? -20.232 17.758 -6.789 1.00 95.88 225 ARG A CA 1
ATOM 1741 C C . ARG A 1 225 ? -21.146 18.696 -6.032 1.00 95.88 225 ARG A C 1
ATOM 1743 O O . ARG A 1 225 ? -21.263 18.617 -4.818 1.00 95.88 225 ARG A O 1
ATOM 1750 N N . ASP A 1 226 ? -21.876 19.516 -6.780 1.00 96.62 226 ASP A N 1
ATOM 1751 C CA . ASP A 1 226 ? -22.898 20.422 -6.246 1.00 96.62 226 ASP A CA 1
ATOM 1752 C C . ASP A 1 226 ? -22.334 21.391 -5.178 1.00 96.62 226 ASP A C 1
ATOM 1754 O O . ASP A 1 226 ? -22.996 21.688 -4.183 1.00 96.62 226 ASP A O 1
ATOM 1758 N N . ASN A 1 227 ? -21.094 21.862 -5.366 1.00 97.56 227 ASN A N 1
ATOM 1759 C CA . ASN A 1 227 ? -20.429 22.833 -4.486 1.00 97.56 227 ASN A CA 1
ATOM 1760 C C . ASN A 1 227 ? -20.373 24.228 -5.129 1.00 97.56 227 ASN A C 1
ATOM 1762 O O . ASN A 1 227 ? -20.555 24.381 -6.343 1.00 97.56 227 ASN A O 1
ATOM 1766 N N . TYR A 1 228 ? -20.063 25.267 -4.350 1.00 96.50 228 TYR A N 1
ATOM 1767 C CA . TYR A 1 228 ? -19.719 26.564 -4.940 1.00 96.50 228 TYR A CA 1
ATOM 1768 C C . TYR A 1 228 ? -18.464 26.437 -5.821 1.00 96.50 228 TYR A C 1
ATOM 1770 O O . TYR A 1 228 ? -18.508 26.730 -7.015 1.00 96.50 228 TYR A O 1
ATOM 1778 N N . GLY A 1 229 ? -17.377 25.906 -5.270 1.00 96.50 229 GLY A N 1
ATOM 1779 C CA . GLY A 1 229 ? -16.142 25.595 -5.976 1.00 96.50 229 GLY A CA 1
ATOM 1780 C C . GLY A 1 229 ? -15.775 24.114 -5.867 1.00 96.50 229 GLY A C 1
ATOM 1781 O O . GLY A 1 229 ? -15.934 23.511 -4.808 1.00 96.50 229 GLY A O 1
ATOM 1782 N N . GLY A 1 230 ? -15.276 23.513 -6.947 1.00 97.81 230 GLY A N 1
ATOM 1783 C CA . GLY A 1 230 ? -14.752 22.147 -6.928 1.00 97.81 230 GLY A CA 1
ATOM 1784 C C . GLY A 1 230 ? -13.424 22.095 -6.179 1.00 97.81 230 GLY A C 1
ATOM 1785 O O . GLY A 1 230 ? -13.369 21.612 -5.047 1.00 97.81 230 GLY A O 1
ATOM 1786 N N . VAL A 1 231 ? -12.378 22.655 -6.792 1.00 98.25 231 VAL A N 1
ATOM 1787 C CA . VAL A 1 231 ? -11.052 22.807 -6.179 1.00 98.25 231 VAL A CA 1
ATOM 1788 C C . VAL A 1 231 ? -10.455 24.200 -6.385 1.00 98.25 231 VAL A C 1
ATOM 1790 O O . VAL A 1 231 ? -10.717 24.850 -7.399 1.00 98.25 231 VAL A O 1
ATOM 1793 N N . GLU A 1 232 ? -9.645 24.649 -5.429 1.00 98.25 232 GLU A N 1
ATOM 1794 C CA . GLU A 1 232 ? -8.818 25.855 -5.550 1.00 98.25 232 GLU A CA 1
ATOM 1795 C C . GLU A 1 232 ? -7.385 25.586 -5.096 1.00 98.25 232 GLU A C 1
ATOM 1797 O O . GLU A 1 232 ? -7.176 25.113 -3.977 1.00 98.25 232 GLU A O 1
ATOM 1802 N N . PHE A 1 233 ? -6.421 25.909 -5.964 1.00 98.19 233 PHE A N 1
ATOM 1803 C CA . PHE A 1 233 ? -4.985 25.803 -5.696 1.00 98.19 233 PHE A CA 1
ATOM 1804 C C . PHE A 1 233 ? -4.329 27.192 -5.717 1.00 98.19 233 PHE A C 1
ATOM 1806 O O . PHE A 1 233 ? -4.461 27.935 -6.696 1.00 98.19 233 PHE A O 1
ATOM 1813 N N . GLU A 1 234 ? -3.610 27.536 -4.645 1.00 98.25 234 GLU A N 1
ATOM 1814 C CA . GLU A 1 234 ? -2.907 28.814 -4.479 1.00 98.25 234 GLU A CA 1
ATOM 1815 C C . GLU A 1 234 ? -1.412 28.612 -4.191 1.00 98.25 234 GLU A C 1
ATOM 1817 O O . GLU A 1 234 ? -1.032 28.022 -3.177 1.00 98.25 234 GLU A O 1
ATOM 1822 N N . SER A 1 235 ? -0.548 29.143 -5.060 1.00 97.50 235 SER A N 1
ATOM 1823 C CA . SER A 1 235 ? 0.913 29.002 -4.991 1.00 97.50 235 SER A CA 1
ATOM 1824 C C . SER A 1 235 ? 1.361 27.544 -4.802 1.00 97.50 235 SER A C 1
ATOM 1826 O O . SER A 1 235 ? 2.199 27.250 -3.945 1.00 97.50 235 SER A O 1
ATOM 1828 N N . CYS A 1 236 ? 0.753 26.633 -5.560 1.00 92.12 236 CYS A N 1
ATOM 1829 C CA . CYS A 1 236 ? 0.976 25.191 -5.515 1.00 92.12 236 CYS A CA 1
ATOM 1830 C C . CYS A 1 236 ? 1.669 24.705 -6.792 1.00 92.12 236 CYS A C 1
ATOM 1832 O O . CYS A 1 236 ? 1.574 25.339 -7.844 1.00 92.12 236 CYS A O 1
ATOM 1834 N N . GLN A 1 237 ? 2.403 23.600 -6.686 1.00 83.88 237 GLN A N 1
ATOM 1835 C CA . GLN A 1 237 ? 3.090 22.983 -7.822 1.00 83.88 237 GLN A CA 1
ATOM 1836 C C . GLN A 1 237 ? 3.087 21.465 -7.704 1.00 83.88 237 GLN A C 1
ATOM 1838 O O . GLN A 1 237 ? 3.134 20.934 -6.590 1.00 83.88 237 GLN A O 1
ATOM 1843 N N . ASP A 1 238 ? 3.113 20.789 -8.848 1.00 79.62 238 ASP A N 1
ATOM 1844 C CA . ASP A 1 238 ? 3.337 19.347 -8.954 1.00 79.62 238 ASP A CA 1
ATOM 1845 C C . ASP A 1 238 ? 2.299 18.488 -8.206 1.00 79.62 238 ASP A C 1
ATOM 1847 O O . ASP A 1 238 ? 2.586 17.359 -7.810 1.00 79.62 238 ASP A O 1
ATOM 1851 N N . ASN A 1 239 ? 1.080 18.991 -7.988 1.00 71.88 239 ASN A N 1
ATOM 1852 C CA . ASN A 1 239 ? -0.015 18.156 -7.497 1.00 71.88 239 ASN A CA 1
ATOM 1853 C C . ASN A 1 239 ? -0.633 17.364 -8.660 1.00 71.88 239 ASN A C 1
ATOM 1855 O O . ASN A 1 239 ? -0.771 17.881 -9.766 1.00 71.88 239 ASN A O 1
ATOM 1859 N N . PHE A 1 240 ? -1.036 16.121 -8.407 1.00 72.94 240 PHE A N 1
ATOM 1860 C CA . PHE A 1 240 ? -1.709 15.271 -9.388 1.00 72.94 240 PHE A CA 1
ATOM 1861 C C . PHE A 1 240 ? -3.206 15.221 -9.113 1.00 72.94 240 PHE A C 1
ATOM 1863 O O . PHE A 1 240 ? -3.637 14.822 -8.032 1.00 72.94 240 PHE A O 1
ATOM 1870 N N . VAL A 1 241 ? -4.007 15.582 -10.110 1.00 90.00 241 VAL A N 1
ATOM 1871 C CA . VAL A 1 241 ? -5.466 15.624 -10.045 1.00 90.00 241 VAL A CA 1
ATOM 1872 C C . VAL A 1 241 ? -6.026 14.822 -11.210 1.00 90.00 241 VAL A C 1
ATOM 1874 O O . VAL A 1 241 ? -6.104 15.330 -12.318 1.00 90.00 241 VAL A O 1
ATOM 1877 N N . PHE A 1 242 ? -6.417 13.568 -10.992 1.00 84.56 242 PHE A N 1
ATOM 1878 C CA . PHE A 1 242 ? -6.944 12.710 -12.063 1.00 84.56 242 PHE A CA 1
ATOM 1879 C C . PHE A 1 242 ? -7.965 11.694 -11.541 1.00 84.56 242 PHE A C 1
ATOM 1881 O O . PHE A 1 242 ? -8.017 11.395 -10.349 1.00 84.56 242 PHE A O 1
ATOM 1888 N N . ASN A 1 243 ? -8.797 11.141 -12.422 1.00 87.44 243 ASN A N 1
ATOM 1889 C CA . ASN A 1 243 ? -9.891 10.228 -12.086 1.00 87.44 243 ASN A CA 1
ATOM 1890 C C . ASN A 1 243 ? -10.915 10.799 -11.091 1.00 87.44 243 ASN A C 1
ATOM 1892 O O . ASN A 1 243 ? -11.604 10.044 -10.414 1.00 87.44 243 ASN A O 1
ATOM 1896 N N . ASN A 1 244 ? -11.038 12.122 -10.965 1.00 94.88 244 ASN A N 1
ATOM 1897 C CA . ASN A 1 244 ? -12.071 12.738 -10.132 1.00 94.88 244 ASN A CA 1
ATOM 1898 C C . ASN A 1 244 ? -13.327 13.046 -10.952 1.00 94.88 244 ASN A C 1
ATOM 1900 O O . ASN A 1 244 ? -13.262 13.272 -12.159 1.00 94.88 244 ASN A O 1
ATOM 1904 N N . ASN A 1 245 ? -14.469 13.126 -10.273 1.00 97.00 245 ASN A N 1
ATOM 1905 C CA . ASN A 1 245 ? -15.706 13.643 -10.838 1.00 97.00 245 ASN A CA 1
ATOM 1906 C C . ASN A 1 245 ? -15.906 15.093 -10.422 1.00 97.00 245 ASN A C 1
ATOM 1908 O O . ASN A 1 245 ? -16.113 15.378 -9.244 1.00 97.00 245 ASN A O 1
ATOM 1912 N N . PHE A 1 246 ? -15.940 15.991 -11.400 1.00 98.06 246 PHE A N 1
ATOM 1913 C CA . PHE A 1 246 ? -16.313 17.385 -11.220 1.00 98.06 246 PHE A CA 1
ATOM 1914 C C . PHE A 1 246 ? -17.711 17.617 -11.784 1.00 98.06 246 PHE A C 1
ATOM 1916 O O . PHE A 1 246 ? -17.892 17.783 -12.989 1.00 98.06 246 PHE A O 1
ATOM 1923 N N . VAL A 1 247 ? -18.724 17.648 -10.913 1.00 96.62 247 VAL A N 1
ATOM 1924 C CA . VAL A 1 247 ? -20.134 17.671 -11.346 1.00 96.62 247 VAL A CA 1
ATOM 1925 C C . VAL A 1 247 ? -20.900 18.815 -10.692 1.00 96.62 247 VAL A C 1
ATOM 1927 O O . VAL A 1 247 ? -20.923 18.941 -9.482 1.00 96.62 247 VAL A O 1
ATOM 1930 N N . ASN A 1 248 ? -21.555 19.666 -11.478 1.00 96.19 248 ASN A N 1
ATOM 1931 C CA . ASN A 1 248 ? -22.433 20.748 -11.008 1.00 96.19 248 ASN A CA 1
ATOM 1932 C C . ASN A 1 248 ? -21.822 21.686 -9.946 1.00 96.19 248 ASN A C 1
ATOM 1934 O O . ASN A 1 248 ? -22.541 22.232 -9.112 1.00 96.19 248 ASN A O 1
ATOM 1938 N N . ASN A 1 249 ? -20.505 21.891 -9.961 1.00 97.00 249 ASN A N 1
ATOM 1939 C CA . ASN A 1 249 ? -19.892 22.935 -9.145 1.00 97.00 249 ASN A CA 1
ATOM 1940 C C . ASN A 1 249 ? -20.094 24.288 -9.845 1.00 97.00 249 ASN A C 1
ATOM 1942 O O . ASN A 1 249 ? -20.049 24.338 -11.076 1.00 97.00 249 ASN A O 1
ATOM 1946 N N . SER A 1 250 ? -20.294 25.385 -9.105 1.00 96.25 250 SER A N 1
ATOM 1947 C CA . SER A 1 250 ? -20.460 26.706 -9.751 1.00 96.25 250 SER A CA 1
ATOM 1948 C C . SER A 1 250 ? -19.185 27.133 -10.487 1.00 96.25 250 SER A C 1
ATOM 1950 O O . SER A 1 250 ? -19.257 27.769 -11.538 1.00 96.25 250 SER A O 1
ATOM 1952 N N . VAL A 1 251 ? -18.026 26.733 -9.958 1.00 95.62 251 VAL A N 1
ATOM 1953 C CA . VAL A 1 251 ? -16.715 26.775 -10.612 1.00 95.62 251 VAL A CA 1
ATOM 1954 C C . VAL A 1 251 ? -16.011 25.444 -10.349 1.00 95.62 251 VAL A C 1
ATOM 1956 O O . VAL A 1 251 ? -15.895 25.035 -9.199 1.00 95.62 251 VAL A O 1
ATOM 1959 N N . HIS A 1 252 ? -15.537 24.744 -11.381 1.00 96.88 252 HIS A N 1
ATOM 1960 C CA . HIS A 1 252 ? -14.844 23.463 -11.184 1.00 96.88 252 HIS A CA 1
ATOM 1961 C C . HIS A 1 252 ? -13.445 23.630 -10.589 1.00 96.88 252 HIS A C 1
ATOM 1963 O O . HIS A 1 252 ? -13.109 22.929 -9.637 1.00 96.88 252 HIS A O 1
ATOM 1969 N N . VAL A 1 253 ? -12.666 24.574 -11.119 1.00 97.75 253 VAL A N 1
ATOM 1970 C CA . VAL A 1 253 ? -11.269 24.800 -10.739 1.00 97.75 253 VAL A CA 1
ATOM 1971 C C . VAL A 1 253 ? -10.983 26.298 -10.660 1.00 97.75 253 VAL A C 1
ATOM 1973 O O . VAL A 1 253 ? -11.341 27.042 -11.575 1.00 97.75 253 VAL A O 1
ATOM 1976 N N . THR A 1 254 ? -10.301 26.721 -9.598 1.00 97.94 254 THR A N 1
ATOM 1977 C CA . THR A 1 254 ? -9.676 28.045 -9.471 1.00 97.94 254 THR A CA 1
ATOM 1978 C C . THR A 1 254 ? -8.1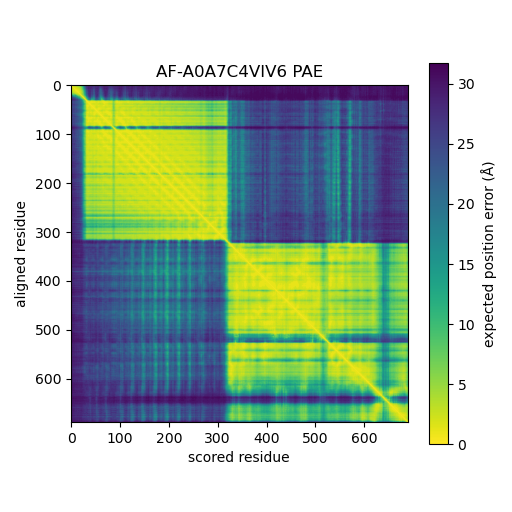75 27.870 -9.261 1.00 97.94 254 THR A C 1
ATOM 1980 O O . THR A 1 254 ? -7.763 27.084 -8.414 1.00 97.94 254 THR A O 1
ATOM 1983 N N . LEU A 1 255 ? -7.355 28.603 -10.016 1.00 97.31 255 LEU A N 1
ATOM 1984 C CA . LEU A 1 255 ? -5.895 28.564 -9.899 1.00 97.31 255 LEU A CA 1
ATOM 1985 C C . LEU A 1 255 ? -5.354 29.961 -9.621 1.00 97.31 255 LEU A C 1
ATOM 1987 O O . LEU A 1 255 ? -5.649 30.906 -10.356 1.00 97.31 255 LEU A O 1
ATOM 1991 N N . LEU A 1 256 ? -4.520 30.070 -8.593 1.00 96.50 256 LEU A N 1
ATOM 1992 C CA . LEU A 1 256 ? -3.784 31.274 -8.234 1.00 96.50 256 LEU A CA 1
ATOM 1993 C C . LEU A 1 256 ? -2.297 30.922 -8.216 1.00 96.50 256 LEU A C 1
ATOM 1995 O O . LEU A 1 256 ? -1.839 30.211 -7.330 1.00 96.50 256 LEU A O 1
ATOM 1999 N N . GLU A 1 257 ? -1.546 31.372 -9.225 1.00 95.12 257 GLU A N 1
ATOM 2000 C CA . GLU A 1 257 ? -0.092 31.137 -9.328 1.00 95.12 257 GLU A CA 1
ATOM 2001 C C . GLU A 1 257 ? 0.316 29.656 -9.155 1.00 95.12 257 GLU A C 1
ATOM 2003 O O . GLU A 1 257 ? 1.301 29.361 -8.481 1.00 95.12 257 GLU A O 1
ATOM 2008 N N . SER A 1 258 ? -0.460 28.728 -9.733 1.00 95.81 258 SER A N 1
ATOM 2009 C CA . SER A 1 258 ? -0.264 27.279 -9.565 1.00 95.81 258 SER A CA 1
ATOM 2010 C C . SER A 1 258 ? -0.154 26.536 -10.900 1.00 95.81 258 SER A C 1
ATOM 2012 O O . SER A 1 258 ? -0.821 26.900 -11.878 1.00 95.81 258 SER A O 1
ATOM 2014 N N . VAL A 1 259 ? 0.711 25.520 -10.938 1.00 90.44 259 VAL A N 1
ATOM 2015 C CA . VAL A 1 259 ? 0.965 24.663 -12.108 1.00 90.44 259 VAL A CA 1
ATOM 2016 C C . VAL A 1 259 ? 1.007 23.211 -11.652 1.00 90.44 259 VAL A C 1
ATOM 2018 O O . VAL A 1 259 ? 1.925 22.803 -10.942 1.00 90.44 259 VAL A O 1
ATOM 2021 N N . ASP A 1 260 ? 0.010 22.441 -12.072 1.00 87.12 260 ASP A N 1
ATOM 2022 C CA . ASP A 1 260 ? -0.266 21.102 -11.563 1.00 87.12 260 ASP A CA 1
ATOM 2023 C C . ASP A 1 260 ? -0.653 20.148 -12.705 1.00 87.12 260 ASP A C 1
ATOM 2025 O O . ASP A 1 260 ? -0.959 20.570 -13.825 1.00 87.12 260 ASP A O 1
ATOM 2029 N N . PHE A 1 261 ? -0.636 18.846 -12.425 1.00 79.44 261 PHE A N 1
ATOM 2030 C CA . PHE A 1 261 ? -0.963 17.797 -13.387 1.00 79.44 261 PHE A CA 1
ATOM 2031 C C . PHE A 1 261 ? -2.440 17.419 -13.271 1.00 79.44 261 PHE A C 1
ATOM 2033 O O . PHE A 1 261 ? -2.896 17.011 -12.205 1.00 79.44 261 PHE A O 1
ATOM 2040 N N . TRP A 1 262 ? -3.190 17.528 -14.369 1.00 91.94 262 TRP A N 1
ATOM 2041 C CA . TRP A 1 262 ? -4.643 17.285 -14.402 1.00 91.94 262 TRP A CA 1
ATOM 2042 C C . TRP A 1 262 ? -5.033 15.967 -15.074 1.00 91.94 262 TRP A C 1
ATOM 2044 O O . TRP A 1 262 ? -6.210 15.685 -15.292 1.00 91.94 262 TRP A O 1
ATOM 2054 N N . ASP A 1 263 ? -4.032 15.154 -15.375 1.00 83.69 263 ASP A N 1
ATOM 2055 C CA . ASP A 1 263 ? -4.152 13.797 -15.867 1.00 83.69 263 ASP A CA 1
ATOM 2056 C C . ASP A 1 263 ? -2.905 13.003 -15.457 1.00 83.69 263 ASP A C 1
ATOM 2058 O O . ASP A 1 263 ? -1.897 13.573 -15.029 1.00 83.69 263 ASP A O 1
ATOM 2062 N N . ALA A 1 264 ? -2.985 11.678 -15.550 1.00 70.81 264 ALA A N 1
ATOM 2063 C CA . ALA A 1 264 ? -1.857 10.779 -15.303 1.00 70.81 264 ALA A CA 1
ATOM 2064 C C . ALA A 1 264 ? -1.335 10.128 -16.596 1.00 70.81 264 ALA A C 1
ATOM 2066 O O . ALA A 1 264 ? -0.697 9.073 -16.556 1.00 70.81 264 ALA A O 1
ATOM 2067 N N . GLY A 1 265 ? -1.613 10.738 -17.752 1.00 61.31 265 GLY A N 1
ATOM 2068 C CA . GLY A 1 265 ? -1.309 10.152 -19.048 1.00 61.31 265 GLY A CA 1
ATOM 2069 C C . GLY A 1 265 ? -2.190 8.952 -19.411 1.00 61.31 265 GLY A C 1
ATOM 2070 O O . GLY A 1 265 ? -2.957 8.418 -18.610 1.00 61.31 265 GLY A O 1
ATOM 2071 N N . TYR A 1 266 ? -2.065 8.484 -20.648 1.00 55.22 266 TYR A N 1
ATOM 2072 C CA . TYR A 1 266 ? -2.732 7.262 -21.096 1.00 55.22 266 TYR A CA 1
ATOM 2073 C C . TYR A 1 266 ? -2.046 6.000 -20.528 1.00 55.22 266 TYR A C 1
ATOM 2075 O O . TYR A 1 266 ? -0.814 5.927 -20.561 1.00 55.22 266 TYR A O 1
ATOM 2083 N N . PRO A 1 267 ? -2.793 4.965 -20.089 1.00 48.91 267 PRO A N 1
ATOM 2084 C CA . PRO A 1 267 ? -4.258 4.854 -20.073 1.00 48.91 267 PRO A CA 1
ATOM 2085 C C . PRO A 1 267 ? -4.906 5.250 -18.732 1.00 48.91 267 PRO A C 1
ATOM 2087 O O . PRO A 1 267 ? -6.090 4.995 -18.542 1.00 48.91 267 PRO A O 1
ATOM 2090 N N . ILE A 1 268 ? -4.151 5.809 -17.778 1.00 53.69 268 ILE A N 1
ATOM 2091 C CA . ILE A 1 268 ? -4.662 6.168 -16.437 1.00 53.69 268 ILE A CA 1
ATOM 2092 C C . ILE A 1 268 ? -5.646 7.348 -16.501 1.00 53.69 268 ILE A C 1
ATOM 2094 O O . ILE A 1 268 ? -6.500 7.466 -15.620 1.00 53.69 268 ILE A O 1
ATOM 2098 N N . CYS A 1 269 ? -5.537 8.141 -17.571 1.00 75.44 269 CYS A N 1
ATOM 2099 C CA . CYS A 1 269 ? -6.400 9.232 -18.004 1.00 75.44 269 CYS A CA 1
ATOM 2100 C C . CYS A 1 269 ? -6.559 10.373 -16.987 1.00 75.44 269 CYS A C 1
ATOM 2102 O O . CYS A 1 269 ? -5.794 10.495 -16.025 1.00 75.44 269 CYS A O 1
ATOM 2104 N N . GLY A 1 270 ? -7.472 11.287 -17.296 1.00 83.12 270 GLY A N 1
ATOM 2105 C CA . GLY A 1 270 ? -7.730 12.526 -16.582 1.00 83.12 270 GLY A CA 1
ATOM 2106 C C . GLY A 1 270 ? -8.996 12.471 -15.747 1.00 83.12 270 GLY A C 1
ATOM 2107 O O . GLY A 1 270 ? -9.320 11.457 -15.132 1.00 83.12 270 GLY A O 1
ATOM 2108 N N . ASN A 1 271 ? -9.703 13.589 -15.661 1.00 95.31 271 ASN A N 1
ATOM 2109 C CA . ASN A 1 271 ? -10.890 13.735 -14.828 1.00 95.31 271 ASN A CA 1
ATOM 2110 C C . ASN A 1 271 ? -12.165 13.715 -15.665 1.00 95.31 271 ASN A C 1
ATOM 2112 O O . ASN A 1 271 ? -12.174 14.028 -16.854 1.00 95.31 271 ASN A O 1
ATOM 2116 N N . TYR A 1 272 ? -13.278 13.406 -15.009 1.00 97.06 272 TYR A N 1
ATOM 2117 C CA . TYR A 1 272 ? -14.589 13.636 -15.585 1.00 97.06 272 TYR A CA 1
ATOM 2118 C C . TYR A 1 272 ? -15.059 15.058 -15.281 1.00 97.06 272 TYR A C 1
ATOM 2120 O O . TYR A 1 272 ? -15.181 15.458 -14.117 1.00 97.06 272 TYR A O 1
ATOM 2128 N N . TRP A 1 273 ? -15.404 15.790 -16.337 1.00 97.50 273 TRP A N 1
ATOM 2129 C CA . TRP A 1 273 ? -15.913 17.155 -16.268 1.00 97.50 273 TRP A CA 1
ATOM 2130 C C . TRP A 1 273 ? -17.337 17.189 -16.802 1.00 97.50 273 TRP A C 1
ATOM 2132 O O . TRP A 1 273 ? -17.574 16.936 -17.987 1.00 97.50 273 TRP A O 1
ATOM 2142 N N . ILE A 1 274 ? -18.311 17.540 -15.958 1.00 95.56 274 ILE A N 1
ATOM 2143 C CA . ILE A 1 274 ? -19.674 17.691 -16.466 1.00 95.56 274 ILE A CA 1
ATOM 2144 C C . ILE A 1 274 ? -19.714 18.759 -17.570 1.00 95.56 274 ILE A C 1
ATOM 2146 O O . ILE A 1 274 ? -19.208 19.870 -17.421 1.00 95.56 274 ILE A O 1
ATOM 2150 N N . GLY A 1 275 ? -20.345 18.424 -18.694 1.00 88.56 275 GLY A N 1
ATOM 2151 C CA . GLY A 1 275 ? -20.471 19.341 -19.826 1.00 88.56 275 GLY A CA 1
ATOM 2152 C C . GLY A 1 275 ? -19.229 19.440 -20.714 1.00 88.56 275 GLY A C 1
ATOM 2153 O O . GLY A 1 275 ? -19.228 20.270 -21.627 1.00 88.56 275 GLY A O 1
ATOM 2154 N N . TYR A 1 276 ? -18.210 18.600 -20.504 1.00 95.75 276 TYR A N 1
ATOM 2155 C CA . TYR A 1 276 ? -17.217 18.334 -21.540 1.00 95.75 276 TYR A CA 1
ATOM 2156 C C . TYR A 1 276 ? -17.916 17.799 -22.800 1.00 95.75 276 TYR A C 1
ATOM 2158 O O . TYR A 1 276 ? -18.725 16.877 -22.735 1.00 95.75 276 TYR A O 1
ATOM 2166 N N . ASN A 1 277 ? -17.649 18.437 -23.943 1.00 92.44 277 ASN A N 1
ATOM 2167 C CA . ASN A 1 277 ? -18.303 18.150 -25.228 1.00 92.44 277 ASN A CA 1
ATOM 2168 C C . ASN A 1 277 ? -17.296 17.685 -26.292 1.00 92.44 277 ASN A C 1
ATOM 2170 O O . ASN A 1 277 ? -17.522 17.908 -27.485 1.00 92.44 277 ASN A O 1
ATOM 2174 N N . GLY A 1 278 ? -16.161 17.124 -25.864 1.00 92.00 278 GLY A N 1
ATOM 2175 C CA . GLY A 1 278 ? -15.190 16.533 -26.777 1.00 92.00 278 GLY A CA 1
ATOM 2176 C C . GLY A 1 278 ? -15.751 15.321 -27.514 1.00 92.00 278 GLY A C 1
ATOM 2177 O O . GLY A 1 278 ? -16.871 14.865 -27.263 1.00 92.00 278 GLY A O 1
ATOM 2178 N N . THR A 1 279 ? -14.975 14.824 -28.470 1.00 93.00 279 THR A N 1
ATOM 2179 C CA . THR A 1 279 ? -15.260 13.552 -29.137 1.00 93.00 279 THR A CA 1
ATOM 2180 C C . THR A 1 279 ? -14.416 12.448 -28.527 1.00 93.00 279 THR A C 1
ATOM 2182 O O . THR A 1 279 ? -13.380 12.734 -27.948 1.00 93.00 279 THR A O 1
ATOM 2185 N N . ASP A 1 280 ? -14.869 11.211 -28.678 1.00 92.62 280 ASP A N 1
ATOM 2186 C CA . ASP A 1 280 ? -14.107 9.999 -28.375 1.00 92.62 280 ASP A CA 1
ATOM 2187 C C . ASP A 1 280 ? -14.227 9.102 -29.609 1.00 92.62 280 ASP A C 1
ATOM 2189 O O . ASP A 1 280 ? -15.233 8.425 -29.848 1.00 92.62 280 ASP A O 1
ATOM 2193 N N . VAL A 1 281 ? -13.273 9.276 -30.514 1.00 94.81 281 VAL A N 1
ATOM 2194 C CA . VAL A 1 281 ? -13.177 8.594 -31.809 1.00 94.81 281 VAL A CA 1
ATOM 2195 C C . VAL A 1 281 ? -11.837 7.874 -31.920 1.00 94.81 281 VAL A C 1
ATOM 2197 O O . VAL A 1 281 ? -11.724 6.923 -32.711 1.00 94.81 281 VAL A O 1
ATOM 2200 N N . TYR A 1 282 ? -10.841 8.328 -31.164 1.00 82.25 282 TYR A N 1
ATOM 2201 C CA . TYR A 1 282 ? -9.488 7.829 -31.170 1.00 82.25 282 TYR A CA 1
ATOM 2202 C C . TYR A 1 282 ? -9.051 7.323 -29.794 1.00 82.25 282 TYR A C 1
ATOM 2204 O O . TYR A 1 282 ? -9.596 7.683 -28.765 1.00 82.25 282 TYR A O 1
ATOM 2212 N N . SER A 1 283 ? -8.027 6.477 -29.805 1.00 77.19 283 SER A N 1
ATOM 2213 C CA . SER A 1 283 ? -7.443 5.853 -28.628 1.00 77.19 283 SER A CA 1
ATOM 2214 C C . SER A 1 283 ? -5.924 6.022 -28.605 1.00 77.19 283 SER A C 1
ATOM 2216 O O . SER A 1 283 ? -5.299 6.538 -29.547 1.00 77.19 283 SER A O 1
ATOM 2218 N N . GLY A 1 284 ? -5.308 5.520 -27.536 1.00 52.75 284 GLY A N 1
ATOM 2219 C CA . GLY A 1 284 ? -3.857 5.431 -27.390 1.00 52.75 284 GLY A CA 1
ATOM 2220 C C . GLY A 1 284 ? -3.208 6.709 -26.855 1.00 52.75 284 GLY A C 1
ATOM 2221 O O . GLY A 1 284 ? -3.855 7.731 -26.628 1.00 52.75 284 GLY A O 1
ATOM 2222 N N . VAL A 1 285 ? -1.885 6.651 -26.670 1.00 63.16 285 VAL A N 1
ATOM 2223 C CA . VAL A 1 285 ? -1.089 7.689 -25.977 1.00 63.16 285 VAL A CA 1
ATOM 2224 C C . VAL A 1 285 ? -1.176 9.069 -26.632 1.00 63.16 285 VAL A C 1
ATOM 2226 O O . VAL A 1 285 ? -0.948 10.071 -25.976 1.00 63.16 285 VAL A O 1
ATOM 2229 N N . TYR A 1 286 ? -1.500 9.151 -27.920 1.00 73.19 286 TYR A N 1
ATOM 2230 C CA . TYR A 1 286 ? -1.627 10.429 -28.627 1.00 73.19 286 TYR A CA 1
ATOM 2231 C C . TYR A 1 286 ? -3.053 10.722 -29.092 1.00 73.19 286 TYR A C 1
ATOM 2233 O O . TYR A 1 286 ? -3.226 11.641 -29.892 1.00 73.19 286 TYR A O 1
ATOM 2241 N N . GLN A 1 287 ? -4.035 9.915 -28.664 1.00 76.50 287 GLN A N 1
ATOM 2242 C CA . GLN A 1 287 ? -5.441 10.031 -29.072 1.00 76.50 287 GLN A CA 1
ATOM 2243 C C . GLN A 1 287 ? -5.582 10.160 -30.601 1.00 76.50 287 GLN A C 1
ATOM 2245 O O . GLN A 1 287 ? -6.224 11.060 -31.141 1.00 76.50 287 GLN A O 1
ATOM 2250 N N . ASN A 1 288 ? -4.881 9.285 -31.332 1.00 83.94 288 ASN A N 1
ATOM 2251 C CA . ASN A 1 288 ? -4.818 9.311 -32.797 1.00 83.94 288 ASN A CA 1
ATOM 2252 C C . ASN A 1 288 ? -4.963 7.930 -33.456 1.00 83.94 288 ASN A C 1
ATOM 2254 O O . ASN A 1 288 ? -4.974 7.831 -34.688 1.00 83.94 288 ASN A O 1
ATOM 2258 N N . GLU A 1 289 ? -5.083 6.865 -32.666 1.00 81.25 289 GLU A N 1
ATOM 2259 C CA . GLU A 1 289 ? -5.379 5.522 -33.157 1.00 81.25 289 GLU A CA 1
ATOM 2260 C C . GLU A 1 289 ? -6.892 5.372 -33.302 1.00 81.25 289 GLU A C 1
ATOM 2262 O O . GLU A 1 289 ? -7.629 5.867 -32.475 1.00 81.25 289 GLU A O 1
ATOM 2267 N N . THR A 1 290 ? -7.412 4.749 -34.359 1.00 88.75 290 THR A N 1
ATOM 2268 C CA . THR A 1 290 ? -8.877 4.673 -34.540 1.00 88.75 290 THR A CA 1
ATOM 2269 C C . THR A 1 290 ? -9.528 3.716 -33.538 1.00 88.75 290 THR A C 1
ATOM 2271 O O . THR A 1 290 ? -9.199 2.530 -33.541 1.00 88.75 290 THR A O 1
ATOM 2274 N N . GLY A 1 291 ? -10.536 4.191 -32.802 1.00 73.12 291 GLY A N 1
ATOM 2275 C CA . GLY A 1 291 ? -11.311 3.406 -31.838 1.00 73.12 291 GLY A CA 1
ATOM 2276 C C . GLY A 1 291 ? -11.627 4.239 -30.600 1.00 73.12 291 GLY A C 1
ATOM 2277 O O . GLY A 1 291 ? -10.772 4.988 -30.168 1.00 73.12 291 GLY A O 1
ATOM 2278 N N . SER A 1 292 ? -12.838 4.111 -30.056 1.00 81.69 292 SER A N 1
ATOM 2279 C CA . SER A 1 292 ? -13.232 4.805 -28.822 1.00 81.69 292 SER A CA 1
ATOM 2280 C C . SER A 1 292 ? -12.837 3.986 -27.597 1.00 81.69 292 SER A C 1
ATOM 2282 O O . SER A 1 292 ? -13.003 2.757 -27.602 1.00 81.69 292 SER A O 1
ATOM 2284 N N . ASP A 1 293 ? -12.312 4.653 -26.572 1.00 73.94 293 ASP A N 1
ATOM 2285 C CA . ASP A 1 293 ? -11.829 4.033 -25.332 1.00 73.94 293 ASP A CA 1
ATOM 2286 C C . ASP A 1 293 ? -12.405 4.668 -24.050 1.00 73.94 293 ASP A C 1
ATOM 2288 O O . ASP A 1 293 ? -12.081 4.225 -22.944 1.00 73.94 293 ASP A O 1
ATOM 2292 N N . GLY A 1 294 ? -13.332 5.624 -24.184 1.00 83.31 294 GLY A N 1
ATOM 2293 C CA . GLY A 1 294 ? -13.948 6.346 -23.071 1.00 83.31 294 GLY A CA 1
ATOM 2294 C C . GLY A 1 294 ? -13.153 7.571 -22.614 1.00 83.31 294 GLY A C 1
ATOM 2295 O O . GLY A 1 294 ? -13.563 8.228 -21.651 1.00 83.31 294 GLY A O 1
ATOM 2296 N N . ILE A 1 295 ? -12.049 7.890 -23.292 1.00 83.81 295 ILE A N 1
ATOM 2297 C CA . ILE A 1 295 ? -11.235 9.085 -23.088 1.00 83.81 295 ILE A CA 1
ATOM 2298 C C . ILE A 1 295 ? -11.530 10.065 -24.228 1.00 83.81 295 ILE A C 1
ATOM 2300 O O . ILE A 1 295 ? -11.768 9.688 -25.369 1.00 83.81 295 ILE A O 1
ATOM 2304 N N . GLY A 1 296 ? -11.594 11.350 -23.907 1.00 90.50 296 GLY A N 1
ATOM 2305 C CA . GLY A 1 296 ? -11.827 12.393 -24.888 1.00 90.50 296 GLY A CA 1
ATOM 2306 C C . GLY A 1 296 ? -10.586 12.685 -25.730 1.00 90.50 296 GLY A C 1
ATOM 2307 O O . GLY A 1 296 ? -9.515 12.956 -25.196 1.00 90.50 296 GLY A O 1
ATOM 2308 N N . ASP A 1 297 ? -10.776 12.781 -27.045 1.00 92.44 297 ASP A N 1
ATOM 2309 C CA . ASP A 1 297 ? -9.740 13.096 -28.039 1.00 92.44 297 ASP A CA 1
ATOM 2310 C C . ASP A 1 297 ? -9.224 14.545 -27.953 1.00 92.44 297 ASP A C 1
ATOM 2312 O O . ASP A 1 297 ? -8.320 14.946 -28.691 1.00 92.44 297 ASP A O 1
ATOM 2316 N N . THR A 1 298 ? -9.892 15.393 -27.165 1.00 94.19 298 THR A N 1
ATOM 2317 C CA . THR A 1 298 ? -9.619 16.832 -27.103 1.00 94.19 298 THR A CA 1
ATOM 2318 C C . THR A 1 298 ? -9.324 17.284 -25.687 1.00 94.19 298 THR A C 1
ATOM 2320 O O . THR A 1 298 ? -10.128 17.056 -24.789 1.00 94.19 298 THR A O 1
ATOM 2323 N N . ASP A 1 299 ? -8.227 18.009 -25.512 1.00 95.44 299 ASP A N 1
ATOM 2324 C CA . ASP A 1 299 ? -7.832 18.574 -24.226 1.00 95.44 299 ASP A CA 1
ATOM 2325 C C . ASP A 1 299 ? -8.971 19.347 -23.538 1.00 95.44 299 ASP A C 1
ATOM 2327 O O . ASP A 1 299 ? -9.647 20.193 -24.144 1.00 95.44 299 ASP A O 1
ATOM 2331 N N . TYR A 1 300 ? -9.132 19.125 -22.235 1.00 96.81 300 TYR A N 1
ATOM 2332 C CA . TYR A 1 300 ? -9.882 20.020 -21.367 1.00 96.81 300 TYR A CA 1
ATOM 2333 C C . TYR A 1 300 ? -8.926 21.075 -20.792 1.00 96.81 300 TYR A C 1
ATOM 2335 O O . TYR A 1 300 ? -8.120 20.827 -19.893 1.00 96.81 300 TYR A O 1
ATOM 2343 N N . ILE A 1 301 ? -9.000 22.284 -21.351 1.00 96.50 301 ILE A N 1
ATOM 2344 C CA . ILE A 1 301 ? -8.096 23.390 -21.016 1.00 96.50 301 ILE A CA 1
ATOM 2345 C C . ILE A 1 301 ? -8.602 24.119 -19.767 1.00 96.50 301 ILE A C 1
ATOM 2347 O O . ILE A 1 301 ? -9.620 24.813 -19.820 1.00 96.50 301 ILE A O 1
ATOM 2351 N N . ILE A 1 302 ? -7.849 24.032 -18.669 1.00 96.56 302 ILE A N 1
ATOM 2352 C CA . ILE A 1 302 ? -8.116 24.777 -17.427 1.00 96.56 302 ILE A CA 1
ATOM 2353 C C . ILE A 1 302 ? -7.388 26.125 -17.471 1.00 96.56 302 ILE A C 1
ATOM 2355 O O . ILE A 1 302 ? -7.974 27.176 -17.208 1.00 96.56 302 ILE A O 1
ATOM 2359 N N . SER A 1 303 ? -6.109 26.111 -17.853 1.00 95.12 303 SER A N 1
ATOM 2360 C CA . SER A 1 303 ? -5.308 27.295 -18.177 1.00 95.12 303 SER A CA 1
ATOM 2361 C C . SER A 1 303 ? -4.196 26.937 -19.176 1.00 95.12 303 SER A C 1
ATOM 2363 O O . SER A 1 303 ? -4.117 25.808 -19.645 1.00 95.12 303 SER A O 1
ATOM 2365 N N . ALA A 1 304 ? -3.331 27.892 -19.536 1.00 92.44 304 ALA A N 1
ATOM 2366 C CA . ALA A 1 304 ? -2.261 27.652 -20.513 1.00 92.44 304 ALA A CA 1
ATOM 2367 C C . ALA A 1 304 ? -1.222 26.602 -20.064 1.00 92.44 304 ALA A C 1
ATOM 2369 O O . ALA A 1 304 ? -0.590 25.984 -20.913 1.00 92.44 304 ALA A O 1
ATOM 2370 N N . GLU A 1 305 ? -1.044 26.426 -18.753 1.00 93.12 305 GLU A N 1
ATOM 2371 C CA . GLU A 1 305 ? -0.069 25.497 -18.153 1.00 93.12 305 GLU A CA 1
ATOM 2372 C C . GLU A 1 305 ? -0.751 24.359 -17.378 1.00 93.12 305 GLU A C 1
ATOM 2374 O O . GLU A 1 305 ? -0.076 23.509 -16.816 1.00 93.12 305 GLU A O 1
ATOM 2379 N N . ASN A 1 306 ? -2.088 24.345 -17.340 1.00 94.81 306 ASN A N 1
ATOM 2380 C CA . ASN A 1 306 ? -2.884 23.356 -16.620 1.00 94.81 306 ASN A CA 1
ATOM 2381 C C . ASN A 1 306 ? -3.919 22.786 -17.586 1.00 94.81 306 ASN A C 1
ATOM 2383 O O . ASN A 1 306 ? -4.916 23.442 -17.909 1.00 94.81 306 ASN A O 1
ATOM 2387 N N . ILE A 1 307 ? -3.641 21.594 -18.093 1.00 93.38 307 ILE A N 1
ATOM 2388 C CA . ILE A 1 307 ? -4.425 20.949 -19.139 1.00 93.38 307 ILE A CA 1
ATOM 2389 C C . ILE A 1 307 ? -4.652 19.509 -18.709 1.00 93.38 307 ILE A C 1
ATOM 2391 O O . ILE A 1 307 ? -3.708 18.838 -18.298 1.00 93.38 307 ILE A O 1
ATOM 2395 N N . ASP A 1 308 ? -5.901 19.068 -18.791 1.00 95.50 308 ASP A N 1
ATOM 2396 C CA . ASP A 1 308 ? -6.246 17.655 -18.752 1.00 95.50 308 ASP A CA 1
ATOM 2397 C C . ASP A 1 308 ? -6.279 17.160 -20.202 1.00 95.50 308 ASP A C 1
ATOM 2399 O O . ASP A 1 308 ? -7.167 17.534 -20.975 1.00 95.50 308 ASP A O 1
ATOM 2403 N N . HIS A 1 309 ? -5.268 16.385 -20.590 1.00 86.25 309 HIS A N 1
ATOM 2404 C CA . HIS A 1 309 ? -5.114 15.882 -21.959 1.00 86.25 309 HIS A CA 1
ATOM 2405 C C . HIS A 1 309 ? -5.962 14.637 -22.234 1.00 86.25 309 HIS A C 1
ATOM 2407 O O . HIS A 1 309 ? -6.088 14.223 -23.383 1.00 86.25 309 HIS A O 1
ATOM 2413 N N . TYR A 1 310 ? -6.520 14.018 -21.190 1.00 83.00 310 TYR A N 1
ATOM 2414 C CA . TYR A 1 310 ? -7.248 12.754 -21.285 1.00 83.00 310 TYR A CA 1
ATOM 2415 C C . TYR A 1 310 ? -8.564 12.818 -20.493 1.00 83.00 310 TYR A C 1
ATOM 2417 O O . TYR A 1 310 ? -8.798 11.960 -19.633 1.00 83.00 310 TYR A O 1
ATOM 2425 N N . PRO A 1 311 ? -9.437 13.810 -20.748 1.00 95.38 311 PRO A N 1
ATOM 2426 C CA . PRO A 1 311 ? -10.674 13.965 -19.995 1.00 95.38 311 PRO A CA 1
ATOM 2427 C C . PRO A 1 311 ? -11.579 12.747 -20.196 1.00 95.38 311 PRO A C 1
ATOM 2429 O O . PRO A 1 311 ? -11.724 12.235 -21.302 1.00 95.38 311 PRO A O 1
ATOM 2432 N N . LEU A 1 312 ? -12.220 12.282 -19.131 1.00 91.56 312 LEU A N 1
ATOM 2433 C CA . LEU A 1 312 ? -13.127 11.138 -19.187 1.00 91.56 312 LEU A CA 1
ATOM 2434 C C . LEU A 1 312 ? -14.456 11.513 -19.859 1.00 91.56 312 LEU A C 1
ATOM 2436 O O . LEU A 1 312 ? -15.047 12.551 -19.547 1.00 91.56 312 LEU A O 1
ATOM 2440 N N . MET A 1 313 ? -14.967 10.635 -20.728 1.00 90.12 313 MET A N 1
ATOM 2441 C CA . MET A 1 313 ? -16.271 10.810 -21.387 1.00 90.12 313 MET A CA 1
ATOM 2442 C C . MET A 1 313 ? -17.456 10.518 -20.465 1.00 90.12 313 MET A C 1
ATOM 2444 O O . MET A 1 313 ? -18.516 11.131 -20.600 1.00 90.12 313 MET A O 1
ATOM 2448 N N . ASP A 1 314 ? -17.268 9.606 -19.514 1.00 89.19 314 ASP A N 1
ATOM 2449 C CA . ASP A 1 314 ? -18.261 9.212 -18.519 1.00 89.19 314 ASP A CA 1
ATOM 2450 C C . ASP A 1 314 ? -17.726 9.458 -17.102 1.00 89.19 314 ASP A C 1
ATOM 2452 O O . ASP A 1 314 ? -16.510 9.437 -16.892 1.00 89.19 314 ASP A O 1
ATOM 2456 N N . PRO A 1 315 ? -18.609 9.675 -16.104 1.00 88.44 315 PRO A N 1
ATOM 2457 C CA . PRO A 1 315 ? -18.189 9.788 -14.716 1.00 88.44 315 PRO A CA 1
ATOM 2458 C C . PRO A 1 315 ? -17.284 8.631 -14.313 1.00 88.44 315 PRO A C 1
ATOM 2460 O O . PRO A 1 315 ? -17.590 7.469 -14.583 1.00 88.44 315 PRO A O 1
ATOM 2463 N N . TRP A 1 316 ? -16.214 8.943 -13.592 1.00 76.94 316 TRP A N 1
ATOM 2464 C CA . TRP A 1 316 ? -15.426 7.940 -12.908 1.00 76.94 316 TRP A CA 1
ATOM 2465 C C . TRP A 1 316 ? -16.313 7.254 -11.865 1.00 76.94 316 TRP A C 1
ATOM 2467 O O . TRP A 1 316 ? -16.694 7.838 -10.846 1.00 76.94 316 TRP A O 1
ATOM 2477 N N . ILE A 1 317 ? -16.720 6.018 -12.131 1.00 65.56 317 ILE A N 1
ATOM 2478 C CA . ILE A 1 317 ? -17.523 5.247 -11.189 1.00 65.56 317 ILE A CA 1
ATOM 2479 C C . ILE A 1 317 ? -16.556 4.471 -10.304 1.00 65.56 317 ILE A C 1
ATOM 2481 O O . ILE A 1 317 ? -15.828 3.600 -10.778 1.00 65.56 317 ILE A O 1
ATOM 2485 N N . LEU A 1 318 ? -16.602 4.745 -8.998 1.00 50.25 318 LEU A N 1
ATOM 2486 C CA . LEU A 1 318 ? -16.129 3.786 -8.010 1.00 50.25 318 LEU A CA 1
ATOM 2487 C C . LEU A 1 318 ? -17.031 2.560 -8.148 1.00 50.25 318 LEU A C 1
ATOM 2489 O O . LEU A 1 318 ? -18.156 2.564 -7.641 1.00 50.25 318 LEU A O 1
ATOM 2493 N N . ASP A 1 319 ? -16.583 1.544 -8.884 1.00 44.00 319 ASP A N 1
ATOM 2494 C CA . ASP A 1 319 ? -17.315 0.288 -8.989 1.00 44.00 319 ASP A CA 1
ATOM 2495 C C . ASP A 1 319 ? -17.271 -0.435 -7.633 1.00 44.00 319 ASP A C 1
ATOM 2497 O O . ASP A 1 319 ? -16.453 -1.310 -7.361 1.00 44.00 319 ASP A O 1
ATOM 2501 N N . LEU A 1 320 ? -18.159 -0.014 -6.731 1.00 41.66 320 LEU A N 1
ATOM 2502 C CA . LEU A 1 320 ? -18.561 -0.764 -5.542 1.00 41.66 320 LEU A CA 1
ATOM 2503 C C . LEU A 1 320 ? -19.562 -1.876 -5.914 1.00 41.66 320 LEU A C 1
ATOM 2505 O O . LEU A 1 320 ? -20.154 -2.499 -5.032 1.00 41.66 320 LEU A O 1
ATOM 2509 N N . GLY A 1 321 ? -19.801 -2.113 -7.208 1.00 40.00 321 GLY A N 1
ATOM 2510 C CA . GLY A 1 321 ? -20.625 -3.192 -7.710 1.00 40.00 321 GLY A CA 1
ATOM 2511 C C . GLY A 1 321 ? -19.897 -4.520 -7.567 1.00 40.00 321 GLY A C 1
ATOM 2512 O O . GLY A 1 321 ? -18.809 -4.731 -8.088 1.00 40.00 321 GLY A O 1
ATOM 2513 N N . ALA A 1 322 ? -20.528 -5.455 -6.866 1.00 49.91 322 ALA A N 1
ATOM 2514 C CA . ALA A 1 322 ? -20.056 -6.811 -6.601 1.00 49.91 322 ALA A CA 1
ATOM 2515 C C . ALA A 1 322 ? -19.842 -7.702 -7.854 1.00 49.91 322 ALA A C 1
ATOM 2517 O O . ALA A 1 322 ? -19.805 -8.925 -7.735 1.00 49.91 322 ALA A O 1
ATOM 2518 N N . GLN A 1 323 ? -19.752 -7.144 -9.066 1.00 56.25 323 GLN A N 1
ATOM 2519 C CA . GLN A 1 323 ? -19.474 -7.909 -10.280 1.00 56.25 323 GLN A CA 1
ATOM 2520 C C . GLN A 1 323 ? -18.048 -7.638 -10.756 1.00 56.25 323 GLN A C 1
ATOM 2522 O O . GLN A 1 323 ? -17.704 -6.524 -11.117 1.00 56.25 323 GLN A O 1
ATOM 2527 N N . ASN A 1 324 ? -17.240 -8.699 -10.804 1.00 74.62 324 ASN A N 1
ATOM 2528 C CA . ASN A 1 324 ? -15.824 -8.695 -11.195 1.00 74.62 324 ASN A CA 1
ATOM 2529 C C . ASN A 1 324 ? -14.856 -8.106 -10.153 1.00 74.62 324 ASN A C 1
ATOM 2531 O O . ASN A 1 324 ? -13.767 -7.675 -10.517 1.00 74.62 324 ASN A O 1
ATOM 2535 N N . GLN A 1 325 ? -15.190 -8.132 -8.865 1.00 83.00 325 GLN A N 1
ATOM 2536 C CA . GLN A 1 325 ? -14.214 -7.903 -7.798 1.00 83.00 325 GLN A CA 1
ATOM 2537 C C . GLN A 1 325 ? -14.196 -9.071 -6.817 1.00 83.00 325 GLN A C 1
ATOM 2539 O O . GLN A 1 325 ? -15.159 -9.834 -6.750 1.00 83.00 325 GLN A O 1
ATOM 2544 N N . ILE A 1 326 ? -13.095 -9.206 -6.082 1.00 89.19 326 ILE A N 1
ATOM 2545 C CA . ILE A 1 326 ? -12.989 -10.129 -4.955 1.00 89.19 326 ILE A CA 1
ATOM 2546 C C . ILE A 1 326 ? -12.506 -9.373 -3.718 1.00 89.19 326 ILE A C 1
ATOM 2548 O O . ILE A 1 326 ? -11.521 -8.632 -3.777 1.00 89.19 326 ILE A O 1
ATOM 2552 N N . ILE A 1 327 ? -13.190 -9.580 -2.596 1.00 90.25 327 ILE A N 1
ATOM 2553 C CA . ILE A 1 327 ? -12.815 -9.035 -1.296 1.00 90.25 327 ILE A CA 1
ATOM 2554 C C . ILE A 1 327 ? -12.369 -10.180 -0.390 1.00 90.25 327 ILE A C 1
ATOM 2556 O O . ILE A 1 327 ? -13.157 -11.031 0.030 1.00 90.25 327 ILE A O 1
ATOM 2560 N N . VAL A 1 328 ? -11.078 -10.198 -0.081 1.00 92.81 328 VAL A N 1
ATOM 2561 C CA . VAL A 1 328 ? -10.448 -11.196 0.778 1.00 92.81 328 VAL A CA 1
ATOM 2562 C C . VAL A 1 328 ? -10.182 -10.611 2.164 1.00 92.81 328 VAL A C 1
ATOM 2564 O O . VAL A 1 328 ? -9.948 -9.410 2.309 1.00 92.81 328 VAL A O 1
ATOM 2567 N N . ALA A 1 329 ? -10.224 -11.436 3.211 1.00 90.94 329 ALA A N 1
ATOM 2568 C CA . ALA A 1 329 ? -9.871 -10.986 4.555 1.00 90.94 329 ALA A CA 1
ATOM 2569 C C . ALA A 1 329 ? -8.969 -11.956 5.316 1.00 90.94 329 ALA A C 1
ATOM 2571 O O . ALA A 1 329 ? -9.247 -13.155 5.450 1.00 90.94 329 ALA A O 1
ATOM 2572 N N . TYR A 1 330 ? -7.940 -11.379 5.931 1.00 88.50 330 TYR A N 1
ATOM 2573 C CA . TYR A 1 330 ? -6.934 -12.079 6.721 1.00 88.50 330 TYR A CA 1
ATOM 2574 C C . TYR A 1 330 ? -6.762 -11.419 8.094 1.00 88.50 330 TYR A C 1
ATOM 2576 O O . TYR A 1 330 ? -7.095 -10.247 8.279 1.00 88.50 330 TYR A O 1
ATOM 2584 N N . PRO A 1 331 ? -6.229 -12.138 9.096 1.00 84.38 331 PRO A N 1
ATOM 2585 C CA . PRO A 1 331 ? -5.920 -11.544 10.395 1.00 84.38 331 PRO A CA 1
ATOM 2586 C C . PRO A 1 331 ? -4.677 -10.636 10.365 1.00 84.38 331 PRO A C 1
ATOM 2588 O O . PRO A 1 331 ? -4.384 -9.960 11.351 1.00 84.38 331 PRO A O 1
ATOM 2591 N N . ARG A 1 332 ? -3.920 -10.635 9.262 1.00 77.75 332 ARG A N 1
ATOM 2592 C CA . ARG A 1 332 ? -2.667 -9.894 9.072 1.00 77.75 332 ARG A CA 1
ATOM 2593 C C . ARG A 1 332 ? -2.639 -9.257 7.682 1.00 77.75 332 ARG A C 1
ATOM 2595 O O . ARG A 1 332 ? -3.431 -9.632 6.827 1.00 77.75 332 ARG A O 1
ATOM 2602 N N . LEU A 1 333 ? -1.729 -8.309 7.488 1.00 76.19 333 LEU A N 1
ATOM 2603 C CA . LEU A 1 333 ? -1.472 -7.628 6.216 1.00 76.19 333 LEU A CA 1
ATOM 2604 C C . LEU A 1 333 ? 0.004 -7.734 5.831 1.00 76.19 333 LEU A C 1
ATOM 2606 O O . LEU A 1 333 ? 0.801 -8.119 6.694 1.00 76.19 333 LEU A O 1
ATOM 2610 N N . PRO A 1 334 ? 0.354 -7.395 4.574 1.00 77.12 334 PRO A N 1
ATOM 2611 C CA . PRO A 1 334 ? 1.734 -7.335 4.117 1.00 77.12 334 PRO A CA 1
ATOM 2612 C C . PRO A 1 334 ? 2.627 -6.550 5.077 1.00 77.12 334 PRO A C 1
ATOM 2614 O O . PRO A 1 334 ? 2.279 -5.455 5.519 1.00 77.12 334 PRO A O 1
ATOM 2617 N N . GLY A 1 335 ? 3.790 -7.113 5.393 1.00 72.31 335 GLY A N 1
ATOM 2618 C CA . GLY A 1 335 ? 4.855 -6.387 6.083 1.00 72.31 335 GLY A CA 1
ATOM 2619 C C . GLY A 1 335 ? 5.643 -5.477 5.140 1.00 72.31 335 GLY A C 1
ATOM 2620 O O . GLY A 1 335 ? 6.308 -4.553 5.599 1.00 72.31 335 GLY A O 1
ATOM 2621 N N . THR A 1 336 ? 5.569 -5.732 3.831 1.00 78.81 336 THR A N 1
ATOM 2622 C CA . THR A 1 336 ? 6.286 -4.993 2.790 1.00 78.81 336 THR A CA 1
ATOM 2623 C C . THR A 1 336 ? 5.583 -5.119 1.438 1.00 78.81 336 THR A C 1
ATOM 2625 O O . THR A 1 336 ? 4.882 -6.100 1.189 1.00 78.81 336 THR A O 1
ATOM 2628 N N . LEU A 1 337 ? 5.806 -4.146 0.553 1.00 84.50 337 LEU A N 1
ATOM 2629 C CA . LEU A 1 337 ? 5.430 -4.218 -0.865 1.00 84.50 337 LEU A CA 1
ATOM 2630 C C . LEU A 1 337 ? 6.633 -4.512 -1.780 1.00 84.50 337 LEU A C 1
ATOM 2632 O O . LEU A 1 337 ? 6.458 -4.731 -2.977 1.00 84.50 337 LEU A O 1
ATOM 2636 N N . ASP A 1 338 ? 7.851 -4.509 -1.230 1.00 88.12 338 ASP A N 1
ATOM 2637 C CA . ASP A 1 338 ? 9.086 -4.737 -1.980 1.00 88.12 338 ASP A CA 1
ATOM 2638 C C . ASP A 1 338 ? 9.463 -6.229 -1.982 1.00 88.12 338 ASP A C 1
ATOM 2640 O O . ASP A 1 338 ? 9.689 -6.799 -0.902 1.00 88.12 338 ASP A O 1
ATOM 2644 N N . PRO A 1 339 ? 9.609 -6.854 -3.168 1.00 91.56 339 PRO A N 1
ATOM 2645 C CA . PRO A 1 339 ? 10.142 -8.206 -3.312 1.00 91.56 339 PRO A CA 1
ATOM 2646 C C . PRO A 1 339 ? 11.431 -8.478 -2.526 1.00 91.56 339 PRO A C 1
ATOM 2648 O O . PRO A 1 339 ? 11.603 -9.578 -2.003 1.00 91.56 339 PRO A O 1
ATOM 2651 N N . ALA A 1 340 ? 12.316 -7.486 -2.380 1.00 90.00 340 ALA A N 1
ATOM 2652 C CA . ALA A 1 340 ? 13.601 -7.657 -1.709 1.00 90.00 340 ALA A CA 1
ATOM 2653 C C . ALA A 1 340 ? 13.514 -7.835 -0.188 1.00 90.00 340 ALA A C 1
ATOM 2655 O O . ALA A 1 340 ? 14.417 -8.411 0.421 1.00 90.00 340 ALA A O 1
ATOM 2656 N N . ALA A 1 341 ? 12.420 -7.380 0.422 1.00 86.81 341 ALA A N 1
ATOM 2657 C CA . ALA A 1 341 ? 12.147 -7.554 1.846 1.00 86.81 341 ALA A CA 1
ATOM 2658 C C . ALA A 1 341 ? 11.100 -8.652 2.121 1.00 86.81 341 ALA A C 1
ATOM 2660 O O . ALA A 1 341 ? 10.803 -8.946 3.278 1.00 86.81 341 ALA A O 1
ATOM 2661 N N . CYS A 1 342 ? 10.499 -9.238 1.081 1.00 89.38 342 CYS A N 1
ATOM 2662 C CA . CYS A 1 342 ? 9.381 -10.166 1.216 1.00 89.38 342 CYS A CA 1
ATOM 2663 C C . CYS A 1 342 ? 9.839 -11.527 1.751 1.00 89.38 342 CYS A C 1
ATOM 2665 O O . CYS A 1 342 ? 10.417 -12.328 1.021 1.00 89.38 342 CYS A O 1
ATOM 2667 N N . TYR A 1 343 ? 9.530 -11.813 3.018 1.00 87.81 343 TYR A N 1
ATOM 2668 C CA . TYR A 1 343 ? 9.811 -13.115 3.635 1.00 87.81 343 TYR A CA 1
ATOM 2669 C C . TYR A 1 343 ? 8.624 -13.685 4.422 1.00 87.81 343 TYR A C 1
ATOM 2671 O O . TYR A 1 343 ? 8.772 -14.497 5.334 1.00 87.81 343 TYR A O 1
ATOM 2679 N N . ASP A 1 344 ? 7.419 -13.254 4.052 1.00 85.38 344 ASP A N 1
ATOM 2680 C CA . ASP A 1 344 ? 6.159 -13.715 4.614 1.00 85.38 344 ASP A CA 1
ATOM 2681 C C . ASP A 1 344 ? 5.115 -13.943 3.512 1.00 85.38 344 ASP A C 1
ATOM 2683 O O . ASP A 1 344 ? 5.160 -13.340 2.438 1.00 85.38 344 ASP A O 1
ATOM 2687 N N . THR A 1 345 ? 4.143 -14.809 3.793 1.00 86.56 345 THR A N 1
ATOM 2688 C CA . THR A 1 345 ? 3.120 -15.211 2.819 1.00 86.56 345 THR A CA 1
ATOM 2689 C C . THR A 1 345 ? 2.108 -14.111 2.502 1.00 86.56 345 THR A C 1
ATOM 2691 O O . THR A 1 345 ? 1.495 -14.151 1.442 1.00 86.56 345 THR A O 1
ATOM 2694 N N . THR A 1 346 ? 1.910 -13.137 3.396 1.00 86.19 346 THR A N 1
ATOM 2695 C CA . THR A 1 346 ? 0.902 -12.078 3.209 1.00 86.19 346 THR A CA 1
ATOM 2696 C C . THR A 1 346 ? 1.411 -11.028 2.231 1.00 86.19 346 THR A C 1
ATOM 2698 O O . THR A 1 346 ? 0.686 -10.612 1.334 1.00 86.19 346 THR A O 1
ATOM 2701 N N . SER A 1 347 ? 2.680 -10.636 2.365 1.00 88.75 347 SER A N 1
ATOM 2702 C CA . SER A 1 347 ? 3.350 -9.791 1.374 1.00 88.75 347 SER A CA 1
ATOM 2703 C C . SER A 1 347 ? 3.467 -10.512 0.032 1.00 88.75 347 SER A C 1
ATOM 2705 O O . SER A 1 347 ? 3.254 -9.900 -1.012 1.00 88.75 347 SER A O 1
ATOM 2707 N N . ALA A 1 348 ? 3.740 -11.823 0.053 1.00 92.38 348 ALA A N 1
ATOM 2708 C CA . ALA A 1 348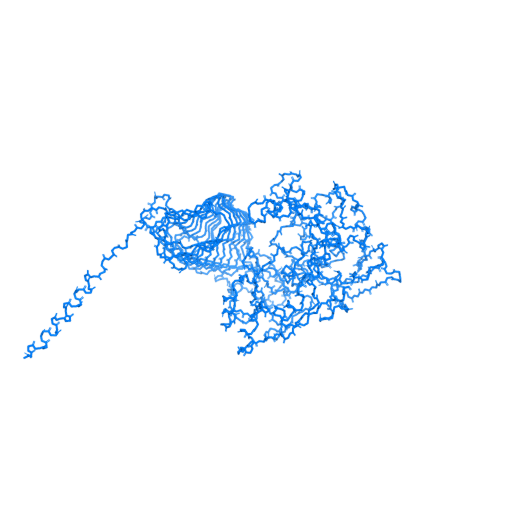 ? 3.849 -12.621 -1.163 1.00 92.38 348 ALA A CA 1
ATOM 2709 C C . ALA A 1 348 ? 2.553 -12.659 -1.984 1.00 92.38 348 ALA A C 1
ATOM 2711 O O . ALA A 1 348 ? 2.618 -12.554 -3.205 1.00 92.38 348 ALA A O 1
ATOM 2712 N N . GLU A 1 349 ? 1.388 -12.757 -1.336 1.00 90.81 349 GLU A N 1
ATOM 2713 C CA . GLU A 1 349 ? 0.084 -12.723 -2.014 1.00 90.81 349 GLU A CA 1
ATOM 2714 C C . GLU A 1 349 ? -0.084 -11.458 -2.863 1.00 90.81 349 GLU A C 1
ATOM 2716 O O . GLU A 1 349 ? -0.454 -11.541 -4.032 1.00 90.81 349 GLU A O 1
ATOM 2721 N N . LEU A 1 350 ? 0.237 -10.291 -2.304 1.00 92.19 350 LEU A N 1
ATOM 2722 C CA . LEU A 1 350 ? 0.197 -9.026 -3.032 1.00 92.19 350 LEU A CA 1
ATOM 2723 C C . LEU A 1 350 ? 1.258 -8.994 -4.144 1.00 92.19 350 LEU A C 1
ATOM 2725 O O . LEU A 1 350 ? 0.946 -8.717 -5.299 1.00 92.19 350 LEU A O 1
ATOM 2729 N N . ILE A 1 351 ? 2.513 -9.290 -3.795 1.00 95.12 351 ILE A N 1
ATOM 2730 C CA . ILE A 1 351 ? 3.666 -9.171 -4.697 1.00 95.12 351 ILE A CA 1
ATOM 2731 C C . ILE A 1 351 ? 3.501 -10.048 -5.935 1.00 95.12 351 ILE A C 1
ATOM 2733 O O . ILE A 1 351 ? 3.734 -9.559 -7.033 1.00 95.12 351 ILE A O 1
ATOM 2737 N N . MET A 1 352 ? 3.037 -11.290 -5.792 1.00 94.12 352 MET A N 1
ATOM 2738 C CA . MET A 1 352 ? 2.876 -12.223 -6.917 1.00 94.12 352 MET A CA 1
ATOM 2739 C C . MET A 1 352 ? 1.725 -11.855 -7.869 1.00 94.12 352 MET A C 1
ATOM 2741 O O . MET A 1 352 ? 1.628 -12.427 -8.951 1.00 94.12 352 MET A O 1
ATOM 2745 N N . ASN A 1 353 ? 0.842 -10.926 -7.487 1.00 95.19 353 ASN A N 1
ATOM 2746 C CA . ASN A 1 353 ? -0.194 -10.391 -8.378 1.00 95.19 353 ASN A CA 1
ATOM 2747 C C . ASN A 1 353 ? 0.276 -9.155 -9.161 1.00 95.19 353 ASN A C 1
ATOM 2749 O O . ASN A 1 353 ? -0.332 -8.805 -10.174 1.00 95.19 353 ASN A O 1
ATOM 2753 N N . VAL A 1 354 ? 1.342 -8.500 -8.693 1.00 97.12 354 VAL A N 1
ATOM 2754 C CA . VAL A 1 354 ? 1.859 -7.241 -9.245 1.00 97.12 354 VAL A CA 1
ATOM 2755 C C . VAL A 1 354 ? 3.156 -7.461 -10.017 1.00 97.12 354 VAL A C 1
ATOM 2757 O O . VAL A 1 354 ? 3.324 -6.947 -11.121 1.00 97.12 354 VAL A O 1
ATOM 2760 N N . TYR A 1 355 ? 4.062 -8.258 -9.468 1.00 97.94 355 TYR A N 1
ATOM 2761 C CA . TYR A 1 355 ? 5.339 -8.615 -10.063 1.00 97.94 355 TYR A CA 1
ATOM 2762 C C . TYR A 1 355 ? 5.329 -10.059 -10.559 1.00 97.94 355 TYR A C 1
ATOM 2764 O O . TYR A 1 355 ? 4.602 -10.909 -10.047 1.00 97.94 355 TYR A O 1
ATOM 2772 N N . GLU A 1 356 ? 6.181 -10.347 -11.538 1.00 98.06 356 GLU A N 1
ATOM 2773 C CA . GLU A 1 356 ? 6.346 -11.690 -12.082 1.00 98.06 356 GLU A CA 1
ATOM 2774 C C . GLU A 1 356 ? 7.819 -12.100 -12.096 1.00 98.06 356 GLU A C 1
ATOM 2776 O O . GLU A 1 356 ? 8.736 -11.278 -12.149 1.00 98.06 356 GLU A O 1
ATOM 2781 N N . THR A 1 357 ? 8.034 -13.407 -12.055 1.00 98.12 357 THR A N 1
ATOM 2782 C CA . THR A 1 357 ? 9.335 -14.078 -12.078 1.00 98.12 357 THR A CA 1
ATOM 2783 C C . THR A 1 357 ? 9.670 -14.601 -13.480 1.00 98.12 357 THR A C 1
ATOM 2785 O O . THR A 1 357 ? 8.820 -14.677 -14.372 1.00 98.12 357 THR A O 1
ATOM 2788 N N . LEU A 1 358 ? 10.917 -15.040 -13.690 1.00 98.56 358 LEU A N 1
ATOM 2789 C CA . LEU A 1 358 ? 11.332 -15.660 -14.958 1.00 98.56 358 LEU A CA 1
ATOM 2790 C C . LEU A 1 358 ? 10.594 -16.971 -15.263 1.00 98.56 358 LEU A C 1
ATOM 2792 O O . LEU A 1 358 ? 10.285 -17.261 -16.421 1.00 98.56 358 LEU A O 1
ATOM 2796 N N . ILE A 1 359 ? 10.306 -17.751 -14.227 1.00 97.94 359 ILE A N 1
ATOM 2797 C CA . ILE A 1 359 ? 9.626 -19.046 -14.292 1.00 97.94 359 ILE A CA 1
ATOM 2798 C C . ILE A 1 359 ? 8.589 -19.131 -13.178 1.00 97.94 359 ILE A C 1
ATOM 2800 O O . ILE A 1 359 ? 8.731 -18.460 -12.160 1.00 97.94 359 ILE A O 1
ATOM 2804 N N . SER A 1 360 ? 7.583 -19.979 -13.343 1.00 95.50 360 SER A N 1
ATOM 2805 C CA . SER A 1 360 ? 6.585 -20.258 -12.305 1.00 95.50 360 SER A CA 1
ATOM 2806 C C . SER A 1 360 ? 6.491 -21.757 -12.039 1.00 95.50 360 SER A C 1
ATOM 2808 O O . SER A 1 360 ? 7.007 -22.559 -12.822 1.00 95.50 360 SER A O 1
ATOM 2810 N N . PHE A 1 361 ? 5.836 -22.139 -10.947 1.00 94.06 361 PHE A N 1
ATOM 2811 C CA . PHE A 1 361 ? 5.407 -23.520 -10.748 1.00 94.06 361 PHE A CA 1
ATOM 2812 C C . PHE A 1 361 ? 4.321 -23.893 -11.763 1.00 94.06 361 PHE A C 1
ATOM 2814 O O . PHE A 1 361 ? 3.525 -23.049 -12.182 1.00 94.06 361 PHE A O 1
ATOM 2821 N N . ASP A 1 362 ? 4.299 -25.159 -12.174 1.00 93.06 362 ASP A N 1
ATOM 2822 C CA . ASP A 1 362 ? 3.219 -25.694 -13.004 1.00 93.06 362 ASP A CA 1
ATOM 2823 C C . ASP A 1 362 ? 1.973 -25.938 -12.142 1.00 93.06 362 ASP A C 1
ATOM 2825 O O . ASP A 1 362 ? 1.798 -27.020 -11.575 1.00 93.06 362 ASP A O 1
ATOM 2829 N N . GLU A 1 363 ? 1.139 -24.908 -12.009 1.00 87.44 363 GLU A N 1
ATOM 2830 C CA . GLU A 1 363 ? -0.057 -24.919 -11.161 1.00 87.44 363 GLU A CA 1
ATOM 2831 C C . GLU A 1 363 ? 0.286 -25.338 -9.714 1.00 87.44 363 GLU A C 1
ATOM 2833 O O . GLU A 1 363 ? 1.057 -24.668 -9.029 1.00 87.44 363 GLU A O 1
ATOM 2838 N N . GLU A 1 364 ? -0.273 -26.452 -9.236 1.00 82.56 364 GLU A N 1
ATOM 2839 C CA . GLU A 1 364 ? -0.087 -26.969 -7.875 1.00 82.56 364 GLU A CA 1
ATOM 2840 C C . GLU A 1 364 ? 1.200 -27.810 -7.713 1.00 82.56 364 GLU A C 1
ATOM 2842 O O . GLU A 1 364 ? 1.482 -28.325 -6.628 1.00 82.56 364 GLU A O 1
ATOM 2847 N N . LYS A 1 365 ? 1.999 -27.988 -8.775 1.00 87.38 365 LYS A N 1
ATOM 2848 C CA . LYS A 1 365 ? 3.177 -28.868 -8.755 1.00 87.38 365 LYS A CA 1
ATOM 2849 C C . LYS A 1 365 ? 4.420 -28.142 -8.247 1.00 87.38 365 LYS A C 1
ATOM 2851 O O . LYS A 1 365 ? 5.015 -27.325 -8.942 1.00 87.38 365 LYS A O 1
ATOM 2856 N N . THR A 1 366 ? 4.891 -28.527 -7.065 1.00 82.62 366 THR A N 1
ATOM 2857 C CA . THR A 1 366 ? 6.052 -27.910 -6.395 1.00 82.62 366 THR A CA 1
ATOM 2858 C C . THR A 1 366 ? 7.421 -28.352 -6.936 1.00 82.62 366 THR A C 1
ATOM 2860 O O . THR A 1 366 ? 8.461 -27.916 -6.439 1.00 82.62 366 THR A O 1
ATOM 2863 N N . ASP A 1 367 ? 7.455 -29.265 -7.907 1.00 86.69 367 ASP A N 1
ATOM 2864 C CA . ASP A 1 367 ? 8.670 -29.836 -8.503 1.00 86.69 367 ASP A CA 1
ATOM 2865 C C . ASP A 1 367 ? 8.757 -29.640 -10.027 1.00 86.69 367 ASP A C 1
ATOM 2867 O O . ASP A 1 367 ? 9.727 -30.074 -10.653 1.00 86.69 367 ASP A O 1
ATOM 2871 N N . GLN A 1 368 ? 7.767 -28.972 -10.628 1.00 93.31 368 GLN A N 1
ATOM 2872 C CA . GLN A 1 368 ? 7.707 -28.690 -12.060 1.00 93.31 368 GLN A CA 1
ATOM 2873 C C . GLN A 1 368 ? 7.636 -27.187 -12.295 1.00 93.31 368 GLN A C 1
ATOM 2875 O O . GLN A 1 368 ? 6.901 -26.475 -11.617 1.00 93.31 368 GLN A O 1
ATOM 2880 N N . PHE A 1 369 ? 8.400 -26.723 -13.283 1.00 96.25 369 PHE A N 1
ATOM 2881 C CA . PHE A 1 369 ? 8.499 -25.311 -13.633 1.00 96.25 369 PHE A CA 1
ATOM 2882 C C . PHE A 1 369 ? 8.021 -25.083 -15.058 1.00 96.25 369 PHE A C 1
ATOM 2884 O O . PHE A 1 369 ? 8.315 -25.884 -15.951 1.00 96.25 369 PHE A O 1
ATOM 2891 N N . VAL A 1 370 ? 7.349 -23.959 -15.276 1.00 97.38 370 VAL A N 1
ATOM 2892 C CA . VAL A 1 370 ? 6.896 -23.496 -16.589 1.00 97.38 370 VAL A CA 1
ATOM 2893 C C . VAL A 1 370 ? 7.509 -22.136 -16.931 1.00 97.38 370 VAL A C 1
ATOM 2895 O O . VAL A 1 370 ? 7.821 -21.350 -16.029 1.00 97.38 370 VAL A O 1
ATOM 2898 N N . PRO A 1 371 ? 7.705 -21.834 -18.230 1.00 97.69 371 PRO A N 1
ATOM 2899 C CA . PRO A 1 371 ? 8.124 -20.508 -18.669 1.00 97.69 371 PRO A CA 1
ATOM 2900 C C . PRO A 1 371 ? 7.126 -19.429 -18.227 1.00 97.69 371 PRO A C 1
ATOM 2902 O O . PRO A 1 371 ? 5.917 -19.628 -18.344 1.00 97.69 371 PRO A O 1
ATOM 2905 N N . HIS A 1 372 ? 7.630 -18.281 -17.775 1.00 96.81 372 HIS A N 1
ATOM 2906 C CA . HIS A 1 372 ? 6.818 -17.124 -17.402 1.00 96.81 372 HIS A CA 1
ATOM 2907 C C . HIS A 1 372 ? 7.311 -15.865 -18.140 1.00 96.81 372 HIS A C 1
ATOM 2909 O O . HIS A 1 372 ? 7.088 -15.764 -19.358 1.00 96.81 372 HIS A O 1
ATOM 2915 N N . LEU A 1 373 ? 8.045 -14.955 -17.481 1.00 98.56 373 LEU A N 1
ATOM 2916 C CA . LEU A 1 373 ? 8.756 -13.867 -18.174 1.00 98.56 373 LEU A CA 1
ATOM 2917 C C . LEU A 1 373 ? 9.911 -14.378 -19.047 1.00 98.56 373 LEU A C 1
ATOM 2919 O O . LEU A 1 373 ? 10.272 -13.739 -20.035 1.00 98.56 373 LEU A O 1
ATOM 2923 N N . ALA A 1 374 ? 10.463 -15.554 -18.746 1.00 98.62 374 ALA A N 1
ATOM 2924 C CA . ALA A 1 374 ? 11.283 -16.292 -19.695 1.00 98.62 374 ALA A CA 1
ATOM 2925 C C . ALA A 1 374 ? 10.396 -17.141 -20.617 1.00 98.62 374 ALA A C 1
ATOM 2927 O O . ALA A 1 374 ? 9.405 -17.723 -20.192 1.00 98.62 374 ALA A O 1
ATOM 2928 N N . THR A 1 375 ? 10.782 -17.268 -21.883 1.00 98.31 375 THR A N 1
ATOM 2929 C CA . THR A 1 375 ? 10.160 -18.180 -22.863 1.00 98.31 375 THR A CA 1
ATOM 2930 C C . THR A 1 375 ? 10.754 -19.591 -22.818 1.00 98.31 375 THR A C 1
ATOM 2932 O O . THR A 1 375 ? 10.158 -20.534 -23.332 1.00 98.31 375 THR A O 1
ATOM 2935 N N . GLY A 1 376 ? 11.912 -19.749 -22.176 1.00 98.31 376 GLY A N 1
ATOM 2936 C CA . GLY A 1 376 ? 12.596 -21.020 -21.964 1.00 98.31 376 GLY A CA 1
ATOM 2937 C C . GLY A 1 376 ? 13.956 -20.816 -21.300 1.00 98.31 376 GLY A C 1
ATOM 2938 O O . GLY A 1 376 ? 14.429 -19.681 -21.174 1.00 98.31 376 GLY A O 1
ATOM 2939 N N . TRP A 1 377 ? 14.588 -21.914 -20.881 1.00 98.38 377 TRP A N 1
ATOM 2940 C CA . TRP A 1 377 ? 15.904 -21.890 -20.245 1.00 98.38 377 TRP A CA 1
ATOM 2941 C C . TRP A 1 377 ? 16.759 -23.113 -20.590 1.00 98.38 377 TRP A C 1
ATOM 2943 O O . TRP A 1 377 ? 16.260 -24.141 -21.049 1.00 98.38 377 TRP A O 1
ATOM 2953 N N . SER A 1 378 ? 18.061 -23.008 -20.333 1.00 98.19 378 SER A N 1
ATOM 2954 C CA . SER A 1 378 ? 19.021 -24.112 -20.396 1.00 98.19 378 SER A CA 1
ATOM 2955 C C . SER A 1 378 ? 19.935 -24.100 -19.176 1.00 98.19 378 SER A C 1
ATOM 2957 O O . SER A 1 378 ? 20.374 -23.030 -18.754 1.00 98.19 378 SER A O 1
ATOM 2959 N N . ILE A 1 379 ? 20.263 -25.285 -18.663 1.00 98.25 379 ILE A N 1
ATOM 2960 C CA . ILE A 1 379 ? 21.202 -25.484 -17.553 1.00 98.25 379 ILE A CA 1
ATOM 2961 C C . ILE A 1 379 ? 22.426 -26.219 -18.105 1.00 98.25 379 ILE A C 1
ATOM 2963 O O . ILE A 1 379 ? 22.276 -27.214 -18.821 1.00 98.25 379 ILE A O 1
ATOM 2967 N N . SER A 1 380 ? 23.629 -25.728 -17.814 1.00 98.38 380 SER A N 1
ATOM 2968 C CA . SER A 1 380 ? 24.878 -26.390 -18.203 1.00 98.38 380 SER A CA 1
ATOM 2969 C C . SER A 1 380 ? 25.009 -27.780 -17.568 1.00 98.38 380 SER A C 1
ATOM 2971 O O . SER A 1 380 ? 24.415 -28.082 -16.535 1.00 98.38 380 SER A O 1
ATOM 2973 N N . SER A 1 381 ? 25.822 -28.654 -18.169 1.00 97.75 381 SER A N 1
ATOM 2974 C CA . SER A 1 381 ? 25.994 -30.039 -17.699 1.00 97.75 381 SER A CA 1
ATOM 2975 C C . SER A 1 381 ? 26.587 -30.160 -16.292 1.00 97.75 381 SER A C 1
ATOM 2977 O O . SER A 1 381 ? 26.413 -31.190 -15.649 1.00 97.75 381 SER A O 1
ATOM 2979 N N . ASP A 1 382 ? 27.316 -29.141 -15.838 1.00 97.50 382 ASP A N 1
ATOM 2980 C CA . ASP A 1 382 ? 27.860 -29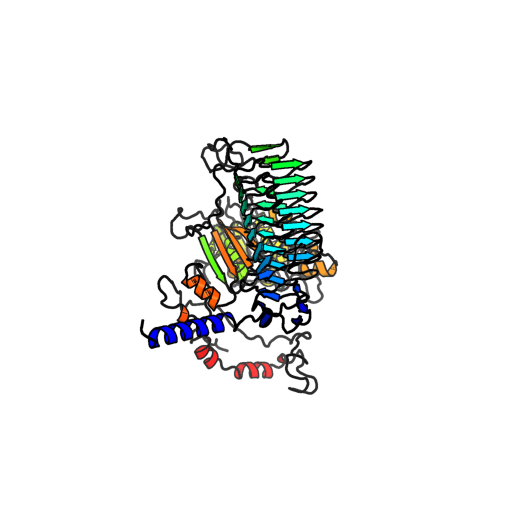.045 -14.480 1.00 97.50 382 ASP A CA 1
ATOM 2981 C C . ASP A 1 382 ? 26.878 -28.408 -13.481 1.00 97.50 382 ASP A C 1
ATOM 2983 O O . ASP A 1 382 ? 27.159 -28.397 -12.287 1.00 97.50 382 ASP A O 1
ATOM 2987 N N . GLY A 1 383 ? 25.719 -27.921 -13.937 1.00 97.69 383 GLY A N 1
ATOM 2988 C CA . GLY A 1 383 ? 24.708 -27.294 -13.087 1.00 97.69 383 GLY A CA 1
ATOM 2989 C C . GLY A 1 383 ? 25.098 -25.912 -12.561 1.00 97.69 383 GLY A C 1
ATOM 2990 O O . GLY A 1 383 ? 24.521 -25.482 -11.563 1.00 97.69 383 GLY A O 1
ATOM 2991 N N . LEU A 1 384 ? 26.074 -25.246 -13.190 1.00 98.44 384 LEU A N 1
ATOM 2992 C CA . LEU A 1 384 ? 26.619 -23.960 -12.738 1.00 98.44 384 LEU A CA 1
ATOM 2993 C C . LEU A 1 384 ? 26.119 -22.753 -13.538 1.00 98.44 384 LEU A C 1
ATOM 2995 O O . LEU A 1 384 ? 26.172 -21.636 -13.040 1.00 98.44 384 LEU A O 1
ATOM 2999 N N . THR A 1 385 ? 25.616 -22.944 -14.755 1.00 98.56 385 THR A N 1
ATOM 3000 C CA . THR A 1 385 ? 25.200 -21.845 -15.634 1.00 98.56 385 THR A CA 1
ATOM 3001 C C . THR A 1 385 ? 23.753 -22.035 -16.065 1.00 98.56 385 THR A C 1
ATOM 3003 O O . THR A 1 385 ? 23.417 -23.016 -16.731 1.00 98.56 385 THR A O 1
ATOM 3006 N N . TYR A 1 386 ? 22.902 -21.070 -15.716 1.00 98.69 386 TYR A N 1
ATOM 3007 C CA . TYR A 1 386 ? 21.474 -21.057 -16.032 1.00 98.69 386 TYR A CA 1
ATOM 3008 C C . TYR A 1 386 ? 21.206 -19.911 -16.996 1.00 98.69 386 TYR A C 1
ATOM 3010 O O . TYR A 1 386 ? 21.439 -18.764 -16.646 1.00 98.69 386 TYR A O 1
ATOM 3018 N N . THR A 1 387 ? 20.745 -20.199 -18.211 1.00 98.75 387 THR A N 1
ATOM 3019 C CA . THR A 1 387 ? 20.465 -19.173 -19.231 1.00 98.75 387 THR A CA 1
ATOM 3020 C C . THR A 1 387 ? 18.983 -19.146 -19.556 1.00 98.75 387 THR A C 1
ATOM 3022 O O . THR A 1 387 ? 18.436 -20.175 -19.940 1.00 98.75 387 THR A O 1
ATOM 3025 N N . PHE A 1 388 ? 18.357 -17.978 -19.440 1.00 98.88 388 PHE A N 1
ATOM 3026 C CA . PHE A 1 388 ? 16.935 -17.732 -19.670 1.00 98.88 388 PHE A CA 1
ATOM 3027 C C . PHE A 1 3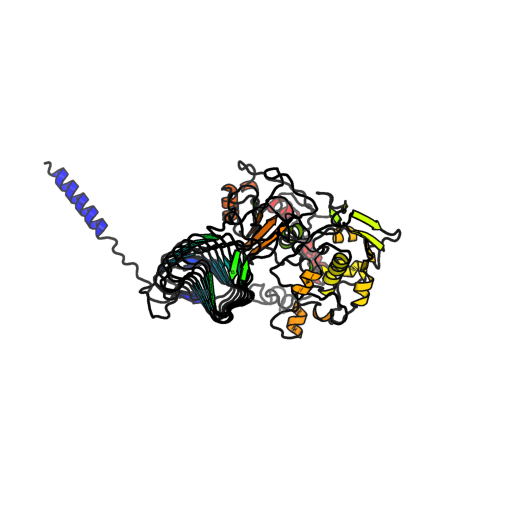88 ? 16.747 -16.828 -20.886 1.00 98.88 388 PHE A C 1
ATOM 3029 O O . PHE A 1 388 ? 17.412 -15.802 -20.999 1.00 98.88 388 PHE A O 1
ATOM 3036 N N . THR A 1 389 ? 15.832 -17.187 -21.787 1.00 98.88 389 THR A N 1
ATOM 3037 C CA . THR A 1 389 ? 15.452 -16.337 -22.930 1.00 98.88 389 THR A CA 1
ATOM 3038 C C . THR A 1 389 ? 14.270 -15.461 -22.544 1.00 98.88 389 THR A C 1
ATOM 3040 O O . THR A 1 389 ? 13.205 -15.995 -22.246 1.00 98.88 389 THR A O 1
ATOM 3043 N N . ILE A 1 390 ? 14.429 -14.140 -22.558 1.00 98.69 390 ILE A N 1
ATOM 3044 C CA . ILE A 1 390 ? 13.438 -13.194 -22.031 1.00 98.69 390 ILE A CA 1
ATOM 3045 C C . ILE A 1 390 ? 12.360 -12.881 -23.073 1.00 98.69 390 ILE A C 1
ATOM 3047 O O . ILE A 1 390 ? 12.644 -12.651 -24.254 1.00 98.69 390 ILE A O 1
ATOM 3051 N N . ARG A 1 391 ? 11.100 -12.898 -22.630 1.00 98.00 391 ARG A N 1
ATOM 3052 C CA . ARG A 1 391 ? 9.922 -12.583 -23.441 1.00 98.00 391 ARG A CA 1
ATOM 3053 C C . ARG A 1 391 ? 9.984 -11.140 -23.939 1.00 98.00 391 ARG A C 1
ATOM 3055 O O . ARG A 1 391 ? 10.301 -10.226 -23.190 1.00 98.00 391 ARG A O 1
ATOM 3062 N N . GLN A 1 392 ? 9.651 -10.949 -25.211 1.00 97.31 392 GLN A N 1
ATOM 3063 C CA . GLN A 1 392 ? 9.633 -9.637 -25.856 1.00 97.31 392 GLN A CA 1
ATOM 3064 C C . GLN A 1 392 ? 8.236 -9.013 -25.791 1.00 97.31 392 GLN A C 1
ATOM 3066 O O . GLN A 1 392 ? 7.237 -9.732 -25.808 1.00 97.31 392 GLN A O 1
ATOM 3071 N N . GLY A 1 393 ? 8.174 -7.679 -25.762 1.00 95.56 393 GLY A N 1
ATOM 3072 C CA . GLY A 1 393 ? 6.920 -6.917 -25.815 1.00 95.56 393 GLY A CA 1
ATOM 3073 C C . GLY A 1 393 ? 6.113 -6.886 -24.513 1.00 95.56 393 GLY A C 1
ATOM 3074 O O . GLY A 1 393 ? 4.996 -6.382 -24.523 1.00 95.56 393 GLY A O 1
ATOM 3075 N N . VAL A 1 394 ? 6.656 -7.402 -23.406 1.00 98.44 394 VAL A N 1
ATOM 3076 C CA . VAL A 1 394 ? 6.029 -7.286 -22.080 1.00 98.44 394 VAL A CA 1
ATOM 3077 C C . VAL A 1 394 ? 6.109 -5.839 -21.605 1.00 98.44 394 VAL A C 1
ATOM 3079 O O . VAL A 1 394 ? 7.156 -5.202 -21.741 1.00 98.44 394 VAL A O 1
ATOM 3082 N N . LYS A 1 395 ? 5.009 -5.332 -21.048 1.00 93.00 395 LYS A N 1
ATOM 3083 C CA . LYS A 1 395 ? 4.916 -3.994 -20.470 1.00 93.00 395 LYS A CA 1
ATOM 3084 C C . LYS A 1 395 ? 4.955 -4.049 -18.951 1.00 93.00 395 LYS A C 1
ATOM 3086 O O . LYS A 1 395 ? 4.327 -4.916 -18.347 1.00 93.00 395 LYS A O 1
ATOM 3091 N N . PHE A 1 396 ? 5.681 -3.111 -18.359 1.00 91.88 396 PHE A N 1
ATOM 3092 C CA . PHE A 1 396 ? 5.510 -2.752 -16.960 1.00 91.88 396 PHE A CA 1
ATOM 3093 C C . PHE A 1 396 ? 4.266 -1.874 -16.789 1.00 91.88 396 PHE A C 1
ATOM 3095 O O . PHE A 1 396 ? 3.778 -1.276 -17.750 1.00 91.88 396 PHE A O 1
ATOM 3102 N N . HIS A 1 397 ? 3.779 -1.754 -15.556 1.00 89.00 397 HIS A N 1
ATOM 3103 C CA . HIS A 1 397 ? 2.607 -0.941 -15.205 1.00 89.00 397 HIS A CA 1
ATOM 3104 C C . HIS A 1 397 ? 2.746 0.544 -15.562 1.00 89.00 397 HIS A C 1
ATOM 3106 O O . HIS A 1 397 ? 1.746 1.200 -15.826 1.00 89.00 397 HIS A O 1
ATOM 3112 N N . ASN A 1 398 ? 3.973 1.064 -15.637 1.00 76.56 398 ASN A N 1
ATOM 3113 C CA . ASN A 1 398 ? 4.268 2.430 -16.082 1.00 76.56 398 ASN A CA 1
ATOM 3114 C C . ASN A 1 398 ? 4.425 2.575 -17.615 1.00 76.56 398 ASN A C 1
ATOM 3116 O O . ASN A 1 398 ? 4.864 3.620 -18.088 1.00 76.56 398 ASN A O 1
ATOM 3120 N N . GLY A 1 399 ? 4.135 1.529 -18.398 1.00 79.88 399 GLY A N 1
ATOM 3121 C CA . GLY A 1 399 ? 4.209 1.533 -19.866 1.00 79.88 399 GLY A CA 1
ATOM 3122 C C . GLY A 1 399 ? 5.594 1.237 -20.464 1.00 79.88 399 GLY A C 1
ATOM 3123 O O . GLY A 1 399 ? 5.708 1.004 -21.680 1.00 79.88 399 GLY A O 1
ATOM 3124 N N . GLU A 1 400 ? 6.643 1.181 -19.636 1.00 86.56 400 GLU A N 1
ATOM 3125 C CA . GLU A 1 400 ? 7.984 0.776 -20.065 1.00 86.56 400 GLU A CA 1
ATOM 3126 C C . GLU A 1 400 ? 7.985 -0.668 -20.576 1.00 86.56 400 GLU A C 1
ATOM 3128 O O . GLU A 1 400 ? 7.168 -1.503 -20.183 1.00 86.56 400 GLU A O 1
ATOM 3133 N N . THR A 1 401 ? 8.899 -0.976 -21.493 1.00 97.19 401 THR A N 1
ATOM 3134 C CA . THR A 1 401 ? 9.007 -2.331 -22.056 1.00 97.19 401 THR A CA 1
ATOM 3135 C C . THR A 1 401 ? 10.064 -3.113 -21.297 1.00 97.19 401 THR A C 1
ATOM 3137 O O . THR A 1 401 ? 11.177 -2.623 -21.146 1.00 97.19 401 THR A O 1
ATOM 3140 N N . LEU A 1 402 ? 9.740 -4.337 -20.881 1.00 98.44 402 LEU A N 1
ATOM 3141 C CA . LEU A 1 402 ? 10.684 -5.247 -20.239 1.00 98.44 402 LEU A CA 1
ATOM 3142 C C . LEU A 1 402 ? 11.908 -5.498 -21.125 1.00 98.44 402 LEU A C 1
ATOM 3144 O O . LEU A 1 402 ? 11.778 -5.920 -22.278 1.00 98.44 402 LEU A O 1
ATOM 3148 N N . THR A 1 403 ? 13.095 -5.315 -20.552 1.00 98.62 403 THR A N 1
ATOM 3149 C CA . THR A 1 403 ? 14.375 -5.633 -21.189 1.00 98.62 403 THR A CA 1
ATOM 3150 C C . THR A 1 403 ? 15.172 -6.660 -20.384 1.00 98.62 403 THR A C 1
ATOM 3152 O O . THR A 1 403 ? 14.880 -6.948 -19.224 1.00 98.62 403 THR A O 1
ATOM 3155 N N . THR A 1 404 ? 16.236 -7.209 -20.980 1.00 98.75 404 THR A N 1
ATOM 3156 C CA . THR A 1 404 ? 17.196 -8.042 -20.236 1.00 98.75 404 THR A CA 1
ATOM 3157 C C . THR A 1 404 ? 17.954 -7.251 -19.166 1.00 98.75 404 THR A C 1
ATOM 3159 O O . THR A 1 404 ? 18.444 -7.853 -18.215 1.00 98.75 404 THR A O 1
ATOM 3162 N N . GLU A 1 405 ? 18.038 -5.923 -19.299 1.00 98.62 405 GLU A N 1
ATOM 3163 C CA . GLU A 1 405 ? 18.657 -5.035 -18.309 1.00 98.62 405 GLU A CA 1
ATOM 3164 C C . GLU A 1 405 ? 17.823 -4.918 -17.038 1.00 98.62 405 GLU A C 1
ATOM 3166 O O . GLU A 1 405 ? 18.386 -4.908 -15.951 1.00 98.62 405 GLU A O 1
ATOM 3171 N N . ASP A 1 406 ? 16.495 -4.881 -17.158 1.00 98.75 406 ASP A N 1
ATOM 3172 C CA . ASP A 1 406 ? 15.594 -4.870 -16.001 1.00 98.75 406 ASP A CA 1
ATOM 3173 C C . ASP A 1 406 ? 15.706 -6.170 -15.199 1.00 98.75 406 ASP A C 1
ATOM 3175 O O . ASP A 1 406 ? 15.735 -6.159 -13.969 1.00 98.75 406 ASP A O 1
ATOM 3179 N N . VAL A 1 407 ? 15.829 -7.302 -15.898 1.00 98.75 407 VAL A N 1
ATOM 3180 C CA . VAL A 1 407 ? 16.013 -8.618 -15.274 1.00 98.75 407 VAL A CA 1
ATOM 3181 C C . VAL A 1 407 ? 17.351 -8.691 -14.531 1.00 98.75 407 VAL A C 1
ATOM 3183 O O . VAL A 1 407 ? 17.369 -9.081 -13.367 1.00 98.75 407 VAL A O 1
ATOM 3186 N N . GLU A 1 408 ? 18.455 -8.306 -15.180 1.00 98.69 408 GLU A N 1
ATOM 3187 C CA . GLU A 1 408 ? 19.785 -8.224 -14.555 1.00 98.69 408 GLU A CA 1
ATOM 3188 C C . GLU A 1 408 ? 19.750 -7.310 -13.322 1.00 98.69 408 GLU A C 1
ATOM 3190 O O . GLU A 1 408 ? 20.035 -7.759 -12.210 1.00 98.69 408 GLU A O 1
ATOM 3195 N N . TYR A 1 409 ? 19.254 -6.082 -13.499 1.00 98.44 409 TYR A N 1
ATOM 3196 C CA . TYR A 1 409 ? 19.096 -5.096 -12.435 1.00 98.44 409 TYR A CA 1
ATOM 3197 C C . TYR A 1 409 ? 18.293 -5.629 -11.249 1.00 98.44 409 TYR A C 1
ATOM 3199 O O . TYR A 1 409 ? 18.652 -5.357 -10.112 1.00 98.44 409 TYR A O 1
ATOM 3207 N N . SER A 1 410 ? 17.223 -6.391 -11.478 1.00 98.19 410 SER A N 1
ATOM 3208 C CA . SER A 1 410 ? 16.362 -6.895 -10.400 1.00 98.19 410 SER A CA 1
ATOM 3209 C C . SER A 1 410 ? 17.097 -7.866 -9.473 1.00 98.19 410 SER A C 1
ATOM 3211 O O . SER A 1 410 ? 17.014 -7.732 -8.250 1.00 98.19 410 SER A O 1
ATOM 3213 N N . PHE A 1 411 ? 17.865 -8.805 -10.038 1.00 98.50 411 PHE A N 1
ATOM 3214 C CA . PHE A 1 411 ? 18.665 -9.747 -9.248 1.00 98.50 411 PHE A CA 1
ATOM 3215 C C . PHE A 1 411 ? 19.837 -9.057 -8.551 1.00 98.50 411 PHE A C 1
ATOM 3217 O O . PHE A 1 411 ? 20.124 -9.337 -7.385 1.00 98.50 411 PHE A O 1
ATOM 3224 N N . GLU A 1 412 ? 20.499 -8.128 -9.239 1.00 98.19 412 GLU A N 1
ATOM 3225 C CA . GLU A 1 412 ? 21.566 -7.323 -8.651 1.00 98.19 412 GLU A CA 1
ATOM 3226 C C . GLU A 1 412 ? 21.045 -6.452 -7.511 1.00 98.19 412 GLU A C 1
ATOM 3228 O O . GLU A 1 412 ? 21.607 -6.489 -6.422 1.00 98.19 412 GLU A O 1
ATOM 3233 N N . ARG A 1 413 ? 19.935 -5.735 -7.720 1.00 95.44 413 ARG A N 1
ATOM 3234 C CA . ARG A 1 413 ? 19.249 -4.909 -6.719 1.00 95.44 413 ARG A CA 1
ATOM 3235 C C . ARG A 1 413 ? 18.913 -5.733 -5.487 1.00 95.44 413 ARG A C 1
ATOM 3237 O O . ARG A 1 413 ? 19.215 -5.306 -4.377 1.00 95.44 413 ARG A O 1
ATOM 3244 N N . PHE A 1 414 ? 18.335 -6.918 -5.669 1.00 95.69 414 PHE A N 1
ATOM 3245 C CA . PHE A 1 414 ? 18.007 -7.820 -4.569 1.00 95.69 414 PHE A CA 1
ATOM 3246 C C . PHE A 1 414 ? 19.231 -8.130 -3.689 1.00 95.69 414 PHE A C 1
ATOM 3248 O O . PHE A 1 414 ? 19.179 -8.006 -2.462 1.00 95.69 414 PHE A O 1
ATOM 3255 N N . MET A 1 415 ? 20.366 -8.453 -4.317 1.00 96.81 415 MET A N 1
ATOM 3256 C CA . MET A 1 415 ? 21.625 -8.710 -3.614 1.00 96.81 415 MET A CA 1
ATOM 3257 C C . MET A 1 415 ? 22.266 -7.437 -3.047 1.00 96.81 415 MET A C 1
ATOM 3259 O O . MET A 1 415 ? 22.828 -7.483 -1.954 1.00 96.81 415 MET A O 1
ATOM 3263 N N . VAL A 1 416 ? 22.186 -6.306 -3.749 1.00 94.88 416 VAL A N 1
ATOM 3264 C CA . VAL A 1 416 ? 22.709 -5.004 -3.310 1.00 94.88 416 VAL A CA 1
ATOM 3265 C C . VAL A 1 416 ? 22.006 -4.559 -2.039 1.00 94.88 416 VAL A C 1
ATOM 3267 O O . VAL A 1 416 ? 22.693 -4.209 -1.079 1.00 94.88 416 VAL A O 1
ATOM 3270 N N . LEU A 1 417 ? 20.671 -4.617 -2.009 1.00 91.62 417 LEU A N 1
ATOM 3271 C CA . LEU A 1 417 ? 19.877 -4.211 -0.855 1.00 91.62 417 LEU A CA 1
ATOM 3272 C C . LEU A 1 417 ? 20.182 -5.081 0.369 1.00 91.62 417 LEU A C 1
ATOM 3274 O O . LEU A 1 417 ? 20.308 -4.525 1.461 1.00 91.62 417 LEU A O 1
ATOM 3278 N N . ASP A 1 418 ? 20.352 -6.404 0.197 1.00 92.94 418 ASP A N 1
ATOM 3279 C CA . ASP A 1 418 ? 20.689 -7.369 1.267 1.00 92.94 418 ASP A CA 1
ATOM 3280 C C . ASP A 1 418 ? 19.917 -7.062 2.561 1.00 92.94 418 ASP A C 1
ATOM 3282 O O . ASP A 1 418 ? 20.514 -6.854 3.623 1.00 92.94 418 ASP A O 1
ATOM 3286 N N . ILE A 1 419 ? 18.591 -6.897 2.442 1.00 86.56 419 ILE A N 1
ATOM 3287 C CA . ILE A 1 419 ? 17.742 -6.436 3.546 1.00 86.56 419 ILE A CA 1
ATOM 3288 C C . ILE A 1 419 ? 17.987 -7.334 4.760 1.00 86.56 419 ILE A C 1
ATOM 3290 O O . ILE A 1 419 ? 17.992 -8.560 4.658 1.00 86.56 419 ILE A O 1
ATOM 3294 N N . SER A 1 420 ? 18.230 -6.713 5.918 1.00 76.94 420 SER A N 1
ATOM 3295 C CA . SER A 1 420 ? 18.464 -7.457 7.159 1.00 76.94 420 SER A CA 1
ATOM 3296 C C . SER A 1 420 ? 17.237 -8.305 7.492 1.00 76.94 420 SER A C 1
ATOM 3298 O O . SER A 1 420 ? 16.117 -7.823 7.371 1.00 76.94 420 SER A O 1
ATOM 3300 N N . ASP A 1 421 ? 17.465 -9.565 7.862 1.00 74.38 421 ASP A N 1
ATOM 3301 C CA . ASP A 1 421 ? 16.432 -10.600 8.044 1.00 74.38 421 ASP A CA 1
ATOM 3302 C C . ASP A 1 421 ? 15.633 -10.963 6.770 1.00 74.38 421 ASP A C 1
ATOM 3304 O O . ASP A 1 421 ? 14.654 -11.707 6.836 1.00 74.38 421 ASP A O 1
ATOM 3308 N N . GLY A 1 422 ? 16.069 -10.479 5.602 1.00 83.81 422 GLY A N 1
ATOM 3309 C CA . GLY A 1 422 ? 15.480 -10.770 4.300 1.00 83.81 422 GLY A CA 1
ATOM 3310 C C . GLY A 1 422 ? 16.014 -12.051 3.636 1.00 83.81 422 GLY A C 1
ATOM 3311 O O . GLY A 1 422 ? 16.989 -12.660 4.090 1.00 83.81 422 GLY A O 1
ATOM 3312 N N . PRO A 1 423 ? 15.407 -12.465 2.510 1.00 92.06 423 PRO A N 1
ATOM 3313 C CA . PRO A 1 423 ? 15.720 -13.729 1.839 1.00 92.06 423 PRO A CA 1
ATOM 3314 C C . PRO A 1 423 ? 17.002 -13.706 0.986 1.00 92.06 423 PRO A C 1
ATOM 3316 O O . PRO A 1 423 ? 17.282 -14.682 0.293 1.00 92.06 423 PRO A O 1
ATOM 3319 N N . ALA A 1 424 ? 17.799 -12.629 1.015 1.00 94.38 424 ALA A N 1
ATOM 3320 C CA . ALA A 1 424 ? 18.956 -12.438 0.128 1.00 94.38 424 ALA A CA 1
ATOM 3321 C C . ALA A 1 424 ? 19.978 -13.585 0.179 1.00 94.38 424 ALA A C 1
ATOM 3323 O O . ALA A 1 424 ? 20.599 -13.924 -0.833 1.00 94.38 424 ALA A O 1
ATOM 3324 N N . TRP A 1 425 ? 20.098 -14.243 1.334 1.00 94.19 425 TRP A N 1
ATOM 3325 C CA . TRP A 1 425 ? 20.947 -15.417 1.532 1.00 94.19 425 TRP A CA 1
ATOM 3326 C C . TRP A 1 425 ? 20.705 -16.529 0.495 1.00 94.19 425 TRP A C 1
ATOM 3328 O O . TRP A 1 425 ? 21.646 -17.234 0.139 1.00 94.19 425 TRP A O 1
ATOM 3338 N N . MET A 1 426 ? 19.481 -16.654 -0.034 1.00 95.75 426 MET A N 1
ATOM 3339 C CA . MET A 1 426 ? 19.110 -17.654 -1.044 1.00 95.75 426 MET A CA 1
ATOM 3340 C C . MET A 1 426 ? 19.820 -17.446 -2.388 1.00 95.75 426 MET A C 1
ATOM 3342 O O . MET A 1 426 ? 19.968 -18.395 -3.153 1.00 95.75 426 MET A O 1
ATOM 3346 N N . PHE A 1 427 ? 20.277 -16.226 -2.675 1.00 97.38 427 PHE A N 1
ATOM 3347 C CA . PHE A 1 427 ? 21.117 -15.919 -3.835 1.00 97.38 427 PHE A CA 1
ATOM 3348 C C . PHE A 1 427 ? 22.594 -15.913 -3.457 1.00 97.38 427 PHE A C 1
ATOM 3350 O O . PHE A 1 427 ? 23.418 -16.454 -4.193 1.00 97.38 427 PHE A O 1
ATOM 3357 N N . TYR A 1 428 ? 22.933 -15.378 -2.282 1.00 97.75 428 TYR A N 1
ATOM 3358 C CA . TYR A 1 428 ? 24.320 -15.351 -1.828 1.00 97.75 428 TYR A CA 1
ATOM 3359 C C . TYR A 1 428 ? 24.929 -16.752 -1.671 1.00 97.75 428 TYR A C 1
ATOM 3361 O O . TYR A 1 428 ? 26.086 -16.958 -2.045 1.00 97.75 428 TYR A O 1
ATOM 3369 N N . GLU A 1 429 ? 24.162 -17.731 -1.185 1.00 97.12 429 GLU A N 1
ATOM 3370 C CA . GLU A 1 429 ? 24.669 -19.086 -0.968 1.00 97.12 429 GLU A CA 1
ATOM 3371 C C . GLU A 1 429 ? 25.086 -19.776 -2.282 1.00 97.12 429 GLU A C 1
ATOM 3373 O O . GLU A 1 429 ? 26.233 -20.223 -2.377 1.00 97.12 429 GLU A O 1
ATOM 3378 N N . PRO A 1 430 ? 24.222 -19.900 -3.307 1.00 97.56 430 PRO A N 1
ATOM 3379 C CA . PRO A 1 430 ? 24.599 -20.564 -4.552 1.00 97.56 430 PRO A CA 1
ATOM 3380 C C . PRO A 1 430 ? 25.561 -19.744 -5.428 1.00 97.56 430 PRO A C 1
ATOM 3382 O O . PRO A 1 430 ? 26.340 -20.336 -6.180 1.00 97.56 430 PRO A O 1
ATOM 3385 N N . LEU A 1 431 ? 25.538 -18.407 -5.346 1.00 98.06 431 LEU A N 1
ATOM 3386 C CA . LEU A 1 431 ? 26.370 -17.540 -6.191 1.00 98.06 431 LEU A CA 1
ATOM 3387 C C . LEU A 1 431 ? 27.754 -17.270 -5.594 1.00 98.06 431 LEU A C 1
ATOM 3389 O O . LEU A 1 431 ? 28.708 -17.109 -6.349 1.00 98.06 431 LEU A O 1
ATOM 3393 N N . PHE A 1 432 ? 27.905 -17.278 -4.266 1.00 97.94 432 PHE A N 1
ATOM 3394 C CA . PHE A 1 432 ? 29.148 -16.849 -3.605 1.00 97.94 432 PHE A CA 1
ATOM 3395 C C . PHE A 1 432 ? 29.596 -17.729 -2.428 1.00 97.94 432 PHE A C 1
ATOM 3397 O O . PHE A 1 432 ? 30.644 -17.450 -1.850 1.00 97.94 432 PHE A O 1
ATOM 3404 N N . ASP A 1 433 ? 28.841 -18.774 -2.067 1.00 96.25 433 ASP A N 1
ATOM 3405 C CA . ASP A 1 433 ? 29.103 -19.644 -0.906 1.00 96.25 433 ASP A CA 1
ATOM 3406 C C . ASP A 1 433 ? 29.166 -18.887 0.440 1.00 96.25 433 ASP A C 1
ATOM 3408 O O . ASP A 1 433 ? 29.906 -19.243 1.356 1.00 96.25 433 ASP A O 1
ATOM 3412 N N . VAL A 1 434 ? 28.365 -17.822 0.563 1.00 96.31 434 VAL A N 1
ATOM 3413 C CA . VAL A 1 434 ? 28.167 -17.030 1.792 1.00 96.31 434 VAL A CA 1
ATOM 3414 C C . VAL A 1 434 ? 26.676 -16.748 2.007 1.00 96.31 434 VAL A C 1
ATOM 3416 O O . VAL A 1 434 ? 25.871 -17.002 1.124 1.00 96.31 434 VAL A O 1
ATOM 3419 N N . PHE A 1 435 ? 26.274 -16.213 3.163 1.00 94.06 435 PHE A N 1
ATOM 3420 C CA . PHE A 1 435 ? 24.853 -15.964 3.479 1.00 94.06 435 PHE A CA 1
ATOM 3421 C C . PHE A 1 435 ? 24.420 -14.493 3.360 1.00 94.06 435 PHE A C 1
ATOM 3423 O O . PHE A 1 435 ? 23.313 -14.147 3.758 1.00 94.06 435 PHE A O 1
ATOM 3430 N N . GLY A 1 436 ? 25.278 -13.616 2.837 1.00 94.94 436 GLY A N 1
ATOM 3431 C CA . GLY A 1 436 ? 24.977 -12.195 2.674 1.00 94.94 436 GLY A CA 1
ATOM 3432 C C . GLY A 1 436 ? 26.179 -11.400 2.171 1.00 94.94 436 GLY A C 1
ATOM 3433 O O . GLY A 1 436 ? 27.264 -11.946 1.962 1.00 94.94 436 GLY A O 1
ATOM 3434 N N . SER A 1 437 ? 25.995 -10.087 2.029 1.00 94.25 437 SER A N 1
ATOM 3435 C CA . SER A 1 437 ? 27.028 -9.174 1.509 1.00 94.25 437 SER A CA 1
ATOM 3436 C C . SER A 1 437 ? 28.196 -8.931 2.476 1.00 94.25 437 SER A C 1
ATOM 3438 O O . SER A 1 437 ? 29.281 -8.515 2.052 1.00 94.25 437 SER A O 1
ATOM 3440 N N . ARG A 1 438 ? 27.982 -9.168 3.780 1.00 91.88 438 ARG A N 1
ATOM 3441 C CA . ARG A 1 438 ? 28.897 -8.796 4.870 1.00 91.88 438 ARG A CA 1
ATOM 3442 C C . ARG A 1 438 ? 29.115 -9.910 5.895 1.00 91.88 438 ARG A C 1
ATOM 3444 O O . ARG A 1 438 ? 28.220 -10.722 6.123 1.00 91.88 438 ARG A O 1
ATOM 3451 N N . ASP A 1 439 ? 30.280 -9.891 6.543 1.00 89.62 439 ASP A N 1
ATOM 3452 C CA . ASP A 1 439 ? 30.585 -10.718 7.720 1.00 89.62 439 ASP A CA 1
ATOM 3453 C C . ASP A 1 439 ? 29.905 -10.196 9.008 1.00 89.62 439 ASP A C 1
ATOM 3455 O O . ASP A 1 439 ? 29.148 -9.217 8.993 1.00 89.62 439 ASP A O 1
ATOM 3459 N N . ALA A 1 440 ? 30.150 -10.872 10.137 1.00 83.06 440 ALA A N 1
ATOM 3460 C CA . ALA A 1 440 ? 29.577 -10.514 11.438 1.00 83.06 440 ALA A CA 1
ATOM 3461 C C . ALA A 1 440 ? 30.091 -9.160 11.963 1.00 83.06 440 ALA A C 1
ATOM 3463 O O . ALA A 1 440 ? 29.389 -8.474 12.709 1.00 83.06 440 ALA A O 1
ATOM 3464 N N . GLU A 1 441 ? 31.294 -8.760 11.554 1.00 84.06 441 GLU A N 1
ATOM 3465 C CA . GLU A 1 441 ? 31.927 -7.483 11.873 1.00 84.06 441 GLU A CA 1
ATOM 3466 C C . GLU A 1 441 ? 31.448 -6.339 10.956 1.00 84.06 441 GLU A C 1
ATOM 3468 O O . GLU A 1 441 ? 31.698 -5.165 11.237 1.00 84.06 441 GLU A O 1
ATOM 3473 N N . GLY A 1 442 ? 30.702 -6.656 9.894 1.00 84.06 442 GLY A N 1
ATOM 3474 C CA . GLY A 1 442 ? 30.125 -5.704 8.951 1.00 84.06 442 GLY A CA 1
ATOM 3475 C C . GLY A 1 442 ? 31.016 -5.364 7.753 1.00 84.06 442 GLY A C 1
ATOM 3476 O O . GLY A 1 442 ? 30.660 -4.458 6.990 1.00 84.06 442 GLY A O 1
ATOM 3477 N N . HIS A 1 443 ? 32.136 -6.062 7.551 1.00 89.69 443 HIS A N 1
ATOM 3478 C CA . HIS A 1 443 ? 32.977 -5.899 6.367 1.00 89.69 443 HIS A CA 1
ATOM 3479 C C . HIS A 1 443 ? 32.337 -6.567 5.153 1.00 89.69 443 HIS A C 1
ATOM 3481 O O . HIS A 1 443 ? 31.771 -7.652 5.257 1.00 89.69 443 HIS A O 1
ATOM 3487 N N . PHE A 1 444 ? 32.465 -5.940 3.982 1.00 93.06 444 PHE A N 1
ATOM 3488 C CA . PHE A 1 444 ? 32.027 -6.546 2.729 1.00 93.06 444 PHE A CA 1
ATOM 3489 C C . PHE A 1 444 ? 32.877 -7.773 2.389 1.00 93.06 444 PHE A C 1
ATOM 3491 O O . PHE A 1 444 ? 34.099 -7.675 2.276 1.00 93.06 444 PHE A O 1
ATOM 3498 N N . ILE A 1 445 ? 32.206 -8.906 2.186 1.00 96.44 445 ILE A N 1
ATOM 3499 C CA . ILE A 1 445 ? 32.808 -10.179 1.756 1.00 96.44 445 ILE A CA 1
ATOM 3500 C C . ILE A 1 445 ? 32.440 -10.536 0.311 1.00 96.44 445 ILE A C 1
ATOM 3502 O O . ILE A 1 445 ? 33.081 -11.393 -0.294 1.00 96.44 445 ILE A O 1
ATOM 3506 N N . VAL A 1 446 ? 31.459 -9.830 -0.261 1.00 96.62 446 VAL A N 1
ATOM 3507 C CA . VAL A 1 446 ? 31.113 -9.854 -1.685 1.00 96.62 446 VAL A CA 1
ATOM 3508 C C . VAL A 1 446 ? 31.125 -8.421 -2.209 1.00 96.62 446 VAL A C 1
ATOM 3510 O O . VAL A 1 446 ? 30.542 -7.516 -1.611 1.00 96.62 446 VAL A O 1
ATOM 3513 N N . THR A 1 447 ? 31.832 -8.199 -3.313 1.00 94.88 447 THR A N 1
ATOM 3514 C CA . THR A 1 447 ? 31.936 -6.891 -3.972 1.00 94.88 447 THR A CA 1
ATOM 3515 C C . THR A 1 447 ? 30.842 -6.703 -5.018 1.00 94.88 447 THR A C 1
ATOM 3517 O O . THR A 1 447 ? 30.381 -7.673 -5.613 1.00 94.88 447 THR A O 1
ATOM 3520 N N . GLY A 1 448 ? 30.496 -5.449 -5.327 1.00 94.06 448 GLY A N 1
ATOM 3521 C CA . GLY A 1 448 ? 29.560 -5.137 -6.411 1.00 94.06 448 GLY A CA 1
ATOM 3522 C C . GLY A 1 448 ? 29.956 -5.764 -7.753 1.00 94.06 448 GLY A C 1
ATOM 3523 O O . GLY A 1 448 ? 29.125 -6.353 -8.423 1.00 94.06 448 GLY A O 1
ATOM 3524 N N . GLN A 1 449 ? 31.252 -5.785 -8.088 1.00 94.88 449 GLN A N 1
ATOM 3525 C CA . GLN A 1 449 ? 31.728 -6.445 -9.311 1.00 94.88 449 GLN A CA 1
ATOM 3526 C C . GLN A 1 449 ? 31.524 -7.970 -9.299 1.00 94.88 449 GLN A C 1
ATOM 3528 O O . GLN A 1 449 ? 31.376 -8.580 -10.352 1.00 94.88 449 GLN A O 1
ATOM 3533 N N . GLN A 1 450 ? 31.556 -8.617 -8.130 1.00 97.31 450 GLN A N 1
ATOM 3534 C CA . GLN A 1 450 ? 31.219 -10.041 -8.043 1.00 97.31 450 GLN A CA 1
ATOM 3535 C C . GLN A 1 450 ? 29.724 -10.270 -8.278 1.00 97.31 450 GLN A C 1
ATOM 3537 O O . GLN A 1 450 ? 29.388 -11.254 -8.927 1.00 97.31 450 GLN A O 1
ATOM 3542 N N . ILE A 1 451 ? 28.865 -9.364 -7.800 1.00 97.94 451 ILE A N 1
ATOM 3543 C CA . ILE A 1 451 ? 27.418 -9.386 -8.061 1.00 97.94 451 ILE A CA 1
ATOM 3544 C C . ILE A 1 451 ? 27.147 -9.213 -9.564 1.00 97.94 451 ILE A C 1
ATOM 3546 O O . ILE A 1 451 ? 26.511 -10.081 -10.153 1.00 97.94 451 ILE A O 1
ATOM 3550 N N . ASP A 1 452 ? 27.734 -8.185 -10.182 1.00 97.06 452 ASP A N 1
ATOM 3551 C CA . ASP A 1 452 ? 27.702 -7.913 -11.633 1.00 97.06 452 ASP A CA 1
ATOM 3552 C C . ASP A 1 452 ? 28.144 -9.132 -12.460 1.00 97.06 452 ASP A C 1
ATOM 3554 O O . ASP A 1 452 ? 27.504 -9.555 -13.410 1.00 97.06 452 ASP A O 1
ATOM 3558 N N . ASN A 1 453 ? 29.236 -9.790 -12.063 1.00 97.62 453 ASN A N 1
ATOM 3559 C CA . ASN A 1 453 ? 29.732 -10.960 -12.791 1.00 97.62 453 ASN A CA 1
ATOM 3560 C C . ASN A 1 453 ? 28.861 -12.215 -12.604 1.00 97.62 453 ASN A C 1
ATOM 3562 O O . ASN A 1 453 ? 28.978 -13.156 -13.392 1.00 97.62 453 ASN A O 1
ATOM 3566 N N . ALA A 1 454 ? 28.045 -12.276 -11.548 1.00 98.31 454 ALA A N 1
ATOM 3567 C CA . ALA A 1 454 ? 27.187 -13.423 -11.269 1.00 98.31 454 ALA A CA 1
ATOM 3568 C C . ALA A 1 454 ? 25.932 -13.435 -12.152 1.00 98.31 454 ALA A C 1
ATOM 3570 O O . ALA A 1 454 ? 25.379 -14.511 -12.395 1.00 98.31 454 ALA A O 1
ATOM 3571 N N . ILE A 1 455 ? 25.514 -12.272 -12.662 1.00 98.25 455 ILE A N 1
ATOM 3572 C CA . ILE A 1 455 ? 24.342 -12.096 -13.520 1.00 98.25 455 ILE A CA 1
ATOM 3573 C C . ILE A 1 455 ? 24.788 -11.373 -14.788 1.00 98.25 455 ILE A C 1
ATOM 3575 O O . ILE A 1 455 ? 25.115 -10.205 -14.763 1.00 98.25 455 ILE A O 1
ATOM 3579 N N . THR A 1 456 ? 24.811 -12.073 -15.916 1.00 98.31 456 THR A N 1
ATOM 3580 C CA . THR A 1 456 ? 25.248 -11.489 -17.194 1.00 98.31 456 THR A CA 1
ATOM 3581 C C . THR A 1 456 ? 24.124 -11.537 -18.209 1.00 98.31 456 THR A C 1
ATOM 3583 O O . THR A 1 456 ? 23.332 -12.479 -18.196 1.00 98.31 456 THR A O 1
ATOM 3586 N N . ARG A 1 457 ? 24.090 -10.606 -19.160 1.00 98.06 457 ARG A N 1
ATOM 3587 C CA . ARG A 1 457 ? 23.066 -10.598 -20.213 1.00 98.06 457 ARG A CA 1
ATOM 3588 C C . ARG A 1 457 ? 23.598 -10.342 -21.621 1.00 98.06 457 ARG A C 1
ATOM 3590 O O . ARG A 1 457 ? 24.706 -9.854 -21.827 1.00 98.06 457 ARG A O 1
ATOM 3597 N N . ASN A 1 458 ? 22.752 -10.630 -22.604 1.00 97.00 458 ASN A N 1
ATOM 3598 C CA . ASN A 1 458 ? 22.811 -10.048 -23.947 1.00 97.00 458 ASN A CA 1
ATOM 3599 C C . ASN A 1 458 ? 21.433 -9.455 -24.308 1.00 97.00 458 ASN A C 1
ATOM 3601 O O . ASN A 1 458 ? 20.590 -9.283 -23.430 1.00 97.00 458 ASN A O 1
ATOM 3605 N N . GLU A 1 459 ? 21.185 -9.129 -25.579 1.00 95.38 459 GLU A N 1
ATOM 3606 C CA . GLU A 1 459 ? 19.912 -8.529 -26.018 1.00 95.38 459 GLU A CA 1
ATOM 3607 C C . GLU A 1 459 ? 18.672 -9.399 -25.734 1.00 95.38 459 GLU A C 1
ATOM 3609 O O . GLU A 1 459 ? 17.588 -8.861 -25.535 1.00 95.38 459 GLU A O 1
ATOM 3614 N N . ALA A 1 460 ? 18.812 -10.728 -25.698 1.00 97.19 460 ALA A N 1
ATOM 3615 C CA . ALA A 1 460 ? 17.684 -11.659 -25.601 1.00 97.19 460 ALA A CA 1
ATOM 3616 C C . ALA A 1 460 ? 17.719 -12.572 -24.368 1.00 97.19 460 ALA A C 1
ATOM 3618 O O . ALA A 1 460 ? 16.686 -13.132 -23.994 1.00 97.19 460 ALA A O 1
ATOM 3619 N N . THR A 1 461 ? 18.884 -12.769 -23.747 1.00 98.69 461 THR A N 1
ATOM 3620 C CA . THR A 1 461 ? 19.047 -13.729 -22.653 1.00 98.69 461 THR A CA 1
ATOM 3621 C C . THR A 1 461 ? 19.702 -13.125 -21.424 1.00 98.69 461 THR A C 1
ATOM 3623 O O . THR A 1 461 ? 20.611 -12.305 -21.548 1.00 98.69 461 THR A O 1
ATOM 3626 N N . VAL A 1 462 ? 19.312 -13.631 -20.255 1.00 98.88 462 VAL A N 1
ATOM 3627 C CA . VAL A 1 462 ? 20.013 -13.430 -18.980 1.00 98.88 462 VAL A CA 1
ATOM 3628 C C . VAL A 1 462 ? 20.579 -14.764 -18.511 1.00 98.88 462 VAL A C 1
ATOM 3630 O O . VAL A 1 462 ? 19.915 -15.798 -18.597 1.00 98.88 462 VAL A O 1
ATOM 3633 N N . THR A 1 463 ? 21.813 -14.741 -18.030 1.00 98.81 463 THR A N 1
ATOM 3634 C CA . THR A 1 463 ? 22.568 -15.900 -17.569 1.00 98.81 463 THR A CA 1
ATOM 3635 C C . THR A 1 463 ? 23.021 -15.690 -16.131 1.00 98.81 463 THR A C 1
ATOM 3637 O O . THR A 1 463 ? 23.653 -14.683 -15.827 1.00 98.81 463 THR A O 1
ATOM 3640 N N . ILE A 1 464 ? 22.735 -16.667 -15.272 1.00 98.75 464 ILE A N 1
ATOM 3641 C CA . ILE A 1 464 ? 23.100 -16.681 -13.855 1.00 98.75 464 ILE A CA 1
ATOM 3642 C C . ILE A 1 464 ? 24.191 -17.736 -13.621 1.00 98.75 464 ILE A C 1
ATOM 3644 O O . ILE A 1 464 ? 24.049 -18.882 -14.067 1.00 98.75 464 ILE A O 1
ATOM 3648 N N . HIS A 1 465 ? 25.269 -17.347 -12.933 1.00 98.56 465 HIS A N 1
ATOM 3649 C CA . HIS A 1 465 ? 26.474 -18.156 -12.717 1.00 98.56 465 HIS A CA 1
ATOM 3650 C C . HIS A 1 465 ? 26.644 -18.533 -11.244 1.00 98.56 465 HIS A C 1
ATOM 3652 O O . HIS A 1 465 ? 26.940 -17.691 -10.402 1.00 98.56 465 HIS A O 1
ATOM 3658 N N . LEU A 1 466 ? 26.489 -19.817 -10.935 1.00 98.50 466 LEU A N 1
ATOM 3659 C CA . LEU A 1 466 ? 26.650 -20.371 -9.594 1.00 98.50 466 LEU A CA 1
ATOM 3660 C C . LEU A 1 466 ? 28.097 -20.814 -9.360 1.00 98.50 466 LEU A C 1
ATOM 3662 O O . LEU A 1 466 ? 28.799 -21.240 -10.277 1.00 98.50 466 LEU A O 1
ATOM 3666 N N . THR A 1 467 ? 28.521 -20.801 -8.098 1.00 97.56 467 THR A N 1
ATOM 3667 C CA . THR A 1 467 ? 29.830 -21.337 -7.679 1.00 97.56 467 THR A CA 1
ATOM 3668 C C . THR A 1 467 ? 29.774 -22.819 -7.315 1.00 97.56 467 THR A C 1
ATOM 3670 O O . THR A 1 467 ? 30.808 -23.490 -7.287 1.00 97.56 467 THR A O 1
ATOM 3673 N N . LYS A 1 468 ? 28.571 -23.353 -7.074 1.00 95.56 468 LYS A N 1
ATOM 3674 C CA . LYS A 1 468 ? 28.318 -24.767 -6.774 1.00 95.56 468 LYS A CA 1
ATOM 3675 C C . LYS A 1 468 ? 26.976 -25.225 -7.357 1.00 95.56 468 LYS A C 1
ATOM 3677 O O . LYS A 1 468 ? 26.044 -24.423 -7.408 1.00 95.56 468 LYS A O 1
ATOM 3682 N N . PRO A 1 469 ? 26.823 -26.505 -7.748 1.00 96.69 469 PRO A N 1
ATOM 3683 C CA . PRO A 1 469 ? 25.518 -27.027 -8.138 1.00 96.69 469 PRO A CA 1
ATOM 3684 C C . PRO A 1 469 ? 24.544 -26.910 -6.962 1.00 96.69 469 PRO A C 1
ATOM 3686 O O . PRO A 1 469 ? 24.840 -27.383 -5.863 1.00 96.69 469 PRO A O 1
ATOM 3689 N N . TYR A 1 470 ? 23.386 -26.292 -7.190 1.00 97.12 470 TYR A N 1
ATOM 3690 C CA . TYR A 1 470 ? 22.417 -25.998 -6.134 1.00 97.12 470 TYR A CA 1
ATOM 3691 C C . TYR A 1 470 ? 21.006 -26.449 -6.552 1.00 97.12 470 TYR A C 1
ATOM 3693 O O . TYR A 1 470 ? 20.291 -25.701 -7.218 1.00 97.12 470 TYR A O 1
ATOM 3701 N N . PRO A 1 471 ? 20.587 -27.683 -6.202 1.00 91.69 471 PRO A N 1
ATOM 3702 C CA . PRO A 1 471 ? 19.309 -28.247 -6.646 1.00 91.69 471 PRO A CA 1
ATOM 3703 C C . PRO A 1 471 ? 18.061 -27.382 -6.374 1.00 91.69 471 PRO A C 1
ATOM 3705 O O . PRO A 1 471 ? 17.188 -27.347 -7.240 1.00 91.69 471 PRO A O 1
ATOM 3708 N N . PRO A 1 472 ? 17.956 -26.641 -5.249 1.00 93.94 472 PRO A N 1
ATOM 3709 C CA . PRO A 1 472 ? 16.799 -25.780 -4.988 1.00 93.94 472 PRO A CA 1
ATOM 3710 C C . PRO A 1 472 ? 16.725 -24.510 -5.852 1.00 93.94 472 PRO A C 1
ATOM 3712 O O . PRO A 1 472 ? 15.742 -23.782 -5.758 1.00 93.94 472 PRO A O 1
ATOM 3715 N N . PHE A 1 473 ? 17.734 -24.201 -6.678 1.00 96.38 473 PHE A N 1
ATOM 3716 C CA . PHE A 1 473 ? 17.845 -22.886 -7.321 1.00 96.38 473 PHE A CA 1
ATOM 3717 C C . PHE A 1 473 ? 16.647 -22.539 -8.216 1.00 96.38 473 PHE A C 1
ATOM 3719 O O . PHE A 1 473 ? 16.148 -21.420 -8.177 1.00 96.38 473 PHE A O 1
ATOM 3726 N N . MET A 1 474 ? 16.103 -23.514 -8.949 1.00 95.94 474 MET A N 1
ATOM 3727 C CA . MET A 1 474 ? 14.896 -23.295 -9.757 1.00 95.94 474 MET A CA 1
ATOM 3728 C C . MET A 1 474 ? 13.664 -22.958 -8.897 1.00 95.94 474 MET A C 1
ATOM 3730 O O . MET A 1 474 ? 12.841 -22.151 -9.312 1.00 95.94 474 MET A O 1
ATOM 3734 N N . GLN A 1 475 ? 13.554 -23.509 -7.681 1.00 94.19 475 GLN A N 1
ATOM 3735 C CA . GLN A 1 475 ? 12.478 -23.147 -6.746 1.00 94.19 475 GLN A CA 1
ATOM 3736 C C . GLN A 1 475 ? 12.643 -21.714 -6.241 1.00 94.19 475 GLN A C 1
ATOM 3738 O O . GLN A 1 475 ? 11.659 -20.992 -6.134 1.00 94.19 475 GLN A O 1
ATOM 3743 N N . ILE A 1 476 ? 13.881 -21.286 -5.977 1.00 95.31 476 ILE A N 1
ATOM 3744 C CA . ILE A 1 476 ? 14.190 -19.904 -5.585 1.00 95.31 476 ILE A CA 1
ATOM 3745 C C . ILE A 1 476 ? 13.775 -18.933 -6.698 1.00 95.31 476 ILE A C 1
ATOM 3747 O O . ILE A 1 476 ? 13.137 -17.920 -6.414 1.00 95.31 476 ILE A O 1
ATOM 3751 N N . LEU A 1 477 ? 14.065 -19.265 -7.959 1.00 96.88 477 LEU A N 1
ATOM 3752 C CA . LEU A 1 477 ? 13.713 -18.447 -9.126 1.00 96.88 477 LEU A CA 1
ATOM 3753 C C . LEU A 1 477 ? 12.204 -18.338 -9.405 1.00 96.88 477 LEU A C 1
ATOM 3755 O O . LEU A 1 477 ? 11.795 -17.435 -10.131 1.00 96.88 477 LEU A O 1
ATOM 3759 N N . ALA A 1 478 ? 11.386 -19.226 -8.837 1.00 95.44 478 ALA A N 1
ATOM 3760 C CA . ALA A 1 478 ? 9.932 -19.246 -9.013 1.00 95.44 478 ALA A CA 1
ATOM 3761 C C . ALA A 1 478 ? 9.156 -18.501 -7.906 1.00 95.44 478 ALA A C 1
ATOM 3763 O O . ALA A 1 478 ? 7.938 -18.626 -7.818 1.00 95.44 478 ALA A O 1
ATOM 3764 N N . GLN A 1 479 ? 9.852 -17.768 -7.034 1.00 93.62 479 GLN A N 1
ATOM 3765 C CA . GLN A 1 479 ? 9.294 -17.140 -5.831 1.00 93.62 479 GLN A CA 1
ATOM 3766 C C . GLN A 1 479 ? 9.488 -15.617 -5.827 1.00 93.62 479 GLN A C 1
ATOM 3768 O O . GLN A 1 479 ? 10.249 -15.072 -6.626 1.00 93.62 479 GLN A O 1
ATOM 3773 N N . THR A 1 480 ? 8.819 -14.931 -4.896 1.00 93.19 480 THR A N 1
ATOM 3774 C CA . THR A 1 480 ? 8.705 -13.460 -4.829 1.00 93.19 480 THR A CA 1
ATOM 3775 C C . THR A 1 480 ? 10.030 -12.714 -4.904 1.00 93.19 480 THR A C 1
ATOM 3777 O O . THR A 1 480 ? 10.132 -11.744 -5.644 1.00 93.19 480 THR A O 1
ATOM 3780 N N . TRP A 1 481 ? 11.063 -13.159 -4.195 1.00 91.00 481 TRP A N 1
ATOM 3781 C CA . TRP A 1 481 ? 12.400 -12.548 -4.199 1.00 91.00 481 TRP A CA 1
ATOM 3782 C C . TRP A 1 481 ? 13.117 -12.599 -5.561 1.00 91.00 481 TRP A C 1
ATOM 3784 O O . TRP A 1 481 ? 14.144 -11.951 -5.736 1.00 91.00 481 TRP A O 1
ATOM 3794 N N . SER A 1 482 ? 12.572 -13.336 -6.531 1.00 96.12 482 SER A N 1
ATOM 3795 C CA . SER A 1 482 ? 13.038 -13.400 -7.923 1.00 96.12 482 SER A CA 1
ATOM 3796 C C . SER A 1 482 ? 12.160 -12.589 -8.884 1.00 96.12 482 SER A C 1
ATOM 3798 O O . SER A 1 482 ? 12.204 -12.802 -10.099 1.00 96.12 482 SER A O 1
ATOM 3800 N N . SER A 1 483 ? 11.320 -11.703 -8.342 1.00 97.19 483 SER A N 1
ATOM 3801 C CA . SER A 1 483 ? 10.490 -10.774 -9.110 1.00 97.19 483 SER A CA 1
ATOM 3802 C C . SER A 1 483 ? 11.341 -9.857 -9.981 1.00 97.19 483 SER A C 1
ATOM 3804 O O . SER A 1 483 ? 12.403 -9.400 -9.558 1.00 97.19 483 SER A O 1
ATOM 3806 N N . VAL A 1 484 ? 10.841 -9.543 -11.173 1.00 98.38 484 VAL A N 1
ATOM 3807 C CA . VAL A 1 484 ? 11.449 -8.565 -12.077 1.00 98.38 484 VAL A CA 1
ATOM 3808 C C . VAL A 1 484 ? 10.788 -7.197 -11.888 1.00 98.38 484 VAL A C 1
ATOM 3810 O O . VAL A 1 484 ? 9.563 -7.076 -11.913 1.00 98.38 484 VAL A O 1
ATOM 3813 N N . LEU A 1 485 ? 11.612 -6.169 -11.701 1.00 96.50 485 LEU A N 1
ATOM 3814 C CA . LEU A 1 485 ? 11.235 -4.777 -11.476 1.00 96.50 485 LEU A CA 1
ATOM 3815 C C . LEU A 1 485 ? 11.673 -3.904 -12.658 1.00 96.50 485 LEU A C 1
ATOM 3817 O O . LEU A 1 485 ? 12.657 -4.202 -13.334 1.00 96.50 485 LEU A O 1
ATOM 3821 N N . CYS A 1 486 ? 10.972 -2.789 -12.870 1.00 95.44 486 CYS A N 1
ATOM 3822 C CA . CYS A 1 486 ? 11.375 -1.779 -13.846 1.00 95.44 486 CYS A CA 1
ATOM 3823 C C . CYS A 1 486 ? 12.556 -0.964 -13.303 1.00 95.44 486 CYS A C 1
ATOM 3825 O O . CYS A 1 486 ? 12.392 -0.186 -12.360 1.00 95.44 486 CYS A O 1
ATOM 3827 N N . LYS A 1 487 ? 13.737 -1.086 -13.927 1.00 95.38 487 LYS A N 1
ATOM 3828 C CA . LYS A 1 487 ? 14.950 -0.369 -13.502 1.00 95.38 487 LYS A CA 1
ATOM 3829 C C . LYS A 1 487 ? 14.723 1.135 -13.468 1.00 95.38 487 LYS A C 1
ATOM 3831 O O . LYS A 1 487 ? 15.056 1.788 -12.485 1.00 95.38 487 LYS A O 1
ATOM 3836 N N . LYS A 1 488 ? 14.154 1.688 -14.541 1.00 86.81 488 LYS A N 1
ATOM 3837 C CA . LYS A 1 488 ? 13.921 3.131 -14.664 1.00 86.81 488 LYS A CA 1
ATOM 3838 C C . LYS A 1 488 ? 13.027 3.653 -13.538 1.00 86.81 488 LYS A C 1
ATOM 3840 O O . LYS A 1 488 ? 13.404 4.617 -12.883 1.00 86.81 488 LYS A O 1
ATOM 3845 N N . TRP A 1 489 ? 11.915 2.969 -13.268 1.00 86.88 489 TRP A N 1
ATOM 3846 C CA . TRP A 1 489 ? 11.010 3.329 -12.177 1.00 86.88 489 TRP A CA 1
ATOM 3847 C C . TRP A 1 489 ? 11.702 3.262 -10.813 1.00 86.88 489 TRP A C 1
ATOM 3849 O O . TRP A 1 489 ? 11.594 4.207 -10.039 1.00 86.88 489 TRP A O 1
ATOM 3859 N N . CYS A 1 490 ? 12.470 2.200 -10.533 1.00 82.81 490 CYS A N 1
ATOM 3860 C CA . CYS A 1 490 ? 13.238 2.102 -9.289 1.00 82.81 490 CYS A CA 1
ATOM 3861 C C . CYS A 1 490 ? 14.176 3.309 -9.105 1.00 82.81 490 CYS A C 1
ATOM 3863 O O . CYS A 1 490 ? 14.238 3.886 -8.024 1.00 82.81 490 CYS A O 1
ATOM 3865 N N . ILE A 1 491 ? 14.865 3.740 -10.165 1.00 82.38 491 ILE A N 1
ATOM 3866 C CA . ILE A 1 491 ? 15.743 4.920 -10.123 1.00 82.38 491 ILE A CA 1
ATOM 3867 C C . ILE A 1 491 ? 14.946 6.207 -9.865 1.00 82.38 491 ILE A C 1
ATOM 3869 O O . ILE A 1 491 ? 15.387 7.052 -9.087 1.00 82.38 491 ILE A O 1
ATOM 3873 N N . GLU A 1 492 ? 13.788 6.366 -10.511 1.00 76.62 492 GLU A N 1
ATOM 3874 C CA . GLU A 1 492 ? 12.906 7.531 -10.343 1.00 76.62 492 GLU A CA 1
ATOM 3875 C C . GLU A 1 492 ? 12.400 7.662 -8.904 1.00 76.62 492 GLU A C 1
ATOM 3877 O O . GLU A 1 492 ? 12.356 8.768 -8.371 1.00 76.62 492 GLU A O 1
ATOM 3882 N N . ILE A 1 493 ? 12.114 6.537 -8.246 1.00 69.31 493 ILE A N 1
ATOM 3883 C CA . ILE A 1 493 ? 11.753 6.495 -6.827 1.00 69.31 493 ILE A CA 1
ATOM 3884 C C . ILE A 1 493 ? 12.989 6.415 -5.910 1.00 69.31 493 ILE A C 1
ATOM 3886 O O . ILE A 1 493 ? 12.931 5.855 -4.827 1.00 69.31 493 ILE A O 1
ATOM 3890 N N . GLY A 1 494 ? 14.151 6.917 -6.328 1.00 71.44 494 GLY A N 1
ATOM 3891 C CA . GLY A 1 494 ? 15.308 7.078 -5.436 1.00 71.44 494 GLY A CA 1
ATOM 3892 C C . GLY A 1 494 ? 15.980 5.786 -4.951 1.00 71.44 494 GLY A C 1
ATOM 3893 O O . GLY A 1 494 ? 16.798 5.835 -4.028 1.00 71.44 494 GLY A O 1
ATOM 3894 N N . ASP A 1 495 ? 15.682 4.642 -5.567 1.00 80.94 495 ASP A N 1
ATOM 3895 C CA . ASP A 1 495 ? 16.313 3.358 -5.262 1.00 80.94 495 ASP A CA 1
ATOM 3896 C C . ASP A 1 495 ? 17.736 3.259 -5.850 1.00 80.94 495 ASP A C 1
ATOM 3898 O O . ASP A 1 495 ? 18.289 4.222 -6.393 1.00 80.94 495 ASP A O 1
ATOM 3902 N N . TRP A 1 496 ? 18.371 2.088 -5.738 1.00 88.94 496 TRP A N 1
ATOM 3903 C CA . TRP A 1 496 ? 19.718 1.860 -6.245 1.00 88.94 496 TRP A CA 1
ATOM 3904 C C . TRP A 1 496 ? 19.818 2.238 -7.736 1.00 88.94 496 TRP A C 1
ATOM 3906 O O . TRP A 1 496 ? 19.104 1.664 -8.563 1.00 88.94 496 TRP A O 1
ATOM 3916 N N . PRO A 1 497 ? 20.749 3.134 -8.129 1.00 87.38 497 PRO A N 1
ATOM 3917 C CA . PRO A 1 497 ? 20.830 3.677 -9.487 1.00 87.38 497 PRO A CA 1
ATOM 3918 C C . PRO A 1 497 ? 21.313 2.678 -10.552 1.00 87.38 497 PRO A C 1
ATOM 3920 O O . PRO A 1 497 ? 21.541 3.063 -11.698 1.00 87.38 497 PRO A O 1
ATOM 3923 N N . GLY A 1 498 ? 21.570 1.419 -10.182 1.00 91.88 498 GLY A N 1
ATOM 3924 C CA . GLY A 1 498 ? 22.178 0.427 -11.072 1.00 91.88 498 GLY A CA 1
ATOM 3925 C C . GLY A 1 498 ? 23.638 0.744 -11.402 1.00 91.88 498 GLY A C 1
ATOM 3926 O O . GLY A 1 498 ? 24.102 0.449 -12.500 1.00 91.88 498 GLY A O 1
ATOM 3927 N N . THR A 1 499 ? 24.353 1.422 -10.493 1.00 90.88 499 THR A N 1
ATOM 3928 C CA . THR A 1 499 ? 25.778 1.743 -10.664 1.00 90.88 499 THR A CA 1
ATOM 3929 C C . THR A 1 499 ? 26.609 1.286 -9.469 1.00 90.88 499 THR A C 1
ATOM 3931 O O . THR A 1 499 ? 26.216 1.415 -8.305 1.00 90.88 499 THR A O 1
ATOM 3934 N N . TRP A 1 500 ? 27.811 0.789 -9.762 1.00 92.12 500 TRP A N 1
ATOM 3935 C CA . TRP A 1 500 ? 28.707 0.183 -8.775 1.00 92.12 500 TRP A CA 1
ATOM 3936 C C . TRP A 1 500 ? 29.591 1.174 -8.010 1.00 92.12 500 TRP A C 1
ATOM 3938 O O . TRP A 1 500 ? 30.266 0.779 -7.067 1.00 92.12 500 TRP A O 1
ATOM 3948 N N . ASN A 1 501 ? 29.603 2.464 -8.356 1.00 85.06 501 ASN A N 1
ATOM 3949 C CA . ASN A 1 501 ? 30.451 3.429 -7.641 1.00 85.06 501 ASN A CA 1
ATOM 3950 C C . ASN A 1 501 ? 29.961 3.691 -6.208 1.00 85.06 501 ASN A C 1
ATOM 3952 O O . ASN A 1 501 ? 30.779 3.908 -5.321 1.00 85.06 501 ASN A O 1
ATOM 3956 N N . ASN A 1 502 ? 28.642 3.632 -5.983 1.00 82.50 502 ASN A N 1
ATOM 3957 C CA . ASN A 1 502 ? 28.001 3.990 -4.713 1.00 82.50 502 ASN A CA 1
ATOM 3958 C C . ASN A 1 502 ? 26.991 2.936 -4.219 1.00 82.50 502 ASN A C 1
ATOM 3960 O O . ASN A 1 502 ? 26.176 3.230 -3.347 1.00 82.50 502 ASN A O 1
ATOM 3964 N N . TRP A 1 503 ? 27.027 1.709 -4.751 1.00 87.38 503 TRP A N 1
ATOM 3965 C CA . TRP A 1 503 ? 26.076 0.647 -4.381 1.00 87.38 503 TRP A CA 1
ATOM 3966 C C . TRP A 1 503 ? 26.046 0.367 -2.869 1.00 87.38 503 TRP A C 1
ATOM 3968 O O . TRP A 1 503 ? 24.999 0.058 -2.312 1.00 87.38 503 TRP A O 1
ATOM 3978 N N . THR A 1 504 ? 27.175 0.554 -2.177 1.00 87.62 504 THR A N 1
ATOM 3979 C CA . THR A 1 504 ? 27.290 0.345 -0.729 1.00 87.62 504 THR A CA 1
ATOM 3980 C C . THR A 1 504 ? 26.398 1.271 0.099 1.00 87.62 504 THR A C 1
ATOM 3982 O O . THR A 1 504 ? 26.135 0.945 1.251 1.00 87.62 504 THR A O 1
ATOM 3985 N N . LEU A 1 505 ? 25.937 2.404 -0.454 1.00 83.06 505 LEU A N 1
ATOM 3986 C CA . LEU A 1 505 ? 24.982 3.307 0.207 1.00 83.06 505 LEU A CA 1
ATOM 3987 C C . LEU A 1 505 ? 23.569 2.714 0.293 1.00 83.06 505 LEU A C 1
ATOM 3989 O O . LEU A 1 505 ? 22.813 3.085 1.181 1.00 83.06 505 LEU A O 1
ATOM 3993 N N . TYR A 1 506 ? 23.235 1.792 -0.607 1.00 84.50 506 TYR A N 1
ATOM 3994 C CA . TYR A 1 506 ? 21.919 1.152 -0.700 1.00 84.50 506 TYR A CA 1
ATOM 3995 C C . TYR A 1 506 ? 21.889 -0.211 -0.001 1.00 84.50 506 TYR A C 1
ATOM 3997 O O . TYR A 1 506 ? 20.837 -0.818 0.170 1.00 84.50 506 TYR A O 1
ATOM 4005 N N . ASN A 1 507 ? 23.050 -0.701 0.433 1.00 88.56 507 ASN A N 1
ATOM 4006 C CA . ASN A 1 507 ? 23.166 -1.966 1.134 1.00 88.56 507 ASN A CA 1
ATOM 4007 C C . ASN A 1 507 ? 22.711 -1.837 2.588 1.00 88.56 507 ASN A C 1
ATOM 4009 O O . ASN A 1 507 ? 23.181 -0.955 3.306 1.00 88.56 507 ASN A O 1
ATOM 4013 N N . ARG A 1 508 ? 21.834 -2.747 3.031 1.00 84.19 508 ARG A N 1
ATOM 4014 C CA . ARG A 1 508 ? 21.238 -2.767 4.377 1.00 84.19 508 ARG A CA 1
ATOM 4015 C C . ARG A 1 508 ? 20.694 -1.385 4.778 1.00 84.19 508 ARG A C 1
ATOM 4017 O O . ARG A 1 508 ? 21.158 -0.814 5.768 1.00 84.19 508 ARG A O 1
ATOM 4024 N N . PRO A 1 509 ? 19.697 -0.848 4.052 1.00 70.06 509 PRO A N 1
ATOM 4025 C CA . PRO A 1 509 ? 19.276 0.555 4.132 1.00 70.06 509 PRO A CA 1
ATOM 4026 C C . PRO A 1 509 ? 18.894 1.011 5.550 1.00 70.06 509 PRO A C 1
ATOM 4028 O O . PRO A 1 509 ? 19.258 2.112 5.955 1.00 70.06 509 PRO A O 1
ATOM 4031 N N . TYR A 1 510 ? 18.263 0.151 6.360 1.00 64.19 510 TYR A N 1
ATOM 4032 C CA . TYR A 1 510 ? 17.962 0.453 7.769 1.00 64.19 510 TYR A CA 1
ATOM 4033 C C . TYR A 1 510 ? 19.217 0.642 8.629 1.00 64.19 510 TYR A C 1
ATOM 4035 O O . TYR A 1 510 ? 19.275 1.548 9.459 1.00 64.19 510 TYR A O 1
ATOM 4043 N N . LYS A 1 511 ? 20.243 -0.192 8.425 1.00 58.38 511 LYS A N 1
ATOM 4044 C CA . LYS A 1 511 ? 21.523 -0.058 9.126 1.00 58.38 511 LYS A CA 1
ATOM 4045 C C . LYS A 1 511 ? 22.241 1.211 8.675 1.00 58.38 511 LYS A C 1
ATOM 4047 O O . LYS A 1 511 ? 22.755 1.941 9.513 1.00 58.38 511 LYS A O 1
ATOM 4052 N N . THR A 1 512 ? 22.203 1.505 7.379 1.00 58.00 512 THR A N 1
ATOM 4053 C CA . THR A 1 512 ? 22.808 2.704 6.791 1.00 58.00 512 THR A CA 1
ATOM 4054 C C . THR A 1 512 ? 22.149 3.993 7.288 1.00 58.00 512 THR A C 1
ATOM 4056 O O . THR A 1 512 ? 22.861 4.940 7.609 1.00 58.00 512 THR A O 1
ATOM 4059 N N . ALA A 1 513 ? 20.820 4.030 7.440 1.00 56.78 513 ALA A N 1
ATOM 4060 C CA . ALA A 1 513 ? 20.113 5.167 8.041 1.00 56.78 513 ALA A CA 1
ATOM 4061 C C . ALA A 1 513 ? 20.569 5.431 9.485 1.00 56.78 513 ALA A C 1
ATOM 4063 O O . ALA A 1 513 ? 20.829 6.570 9.869 1.00 56.78 513 ALA A O 1
ATOM 4064 N N . ILE A 1 514 ? 20.737 4.359 10.269 1.00 48.19 514 ILE A N 1
ATOM 4065 C CA . ILE A 1 514 ? 21.230 4.422 11.651 1.00 48.19 514 ILE A CA 1
ATOM 4066 C C . ILE A 1 514 ? 22.699 4.872 11.693 1.00 48.19 514 ILE A C 1
ATOM 4068 O O . ILE A 1 514 ? 23.049 5.750 12.479 1.00 48.19 514 ILE A O 1
ATOM 4072 N N . GLU A 1 515 ? 23.560 4.294 10.850 1.00 50.81 515 GLU A N 1
ATOM 4073 C CA . GLU A 1 515 ? 24.991 4.623 10.771 1.00 50.81 515 GLU A CA 1
ATOM 4074 C C . GLU A 1 515 ? 25.216 6.079 10.319 1.00 50.81 515 GLU A C 1
ATOM 4076 O O . GLU A 1 515 ? 26.105 6.752 10.845 1.00 50.81 515 GLU A O 1
ATOM 4081 N N . ASN A 1 516 ? 24.374 6.592 9.415 1.00 51.41 516 ASN A N 1
ATOM 4082 C CA . ASN A 1 516 ? 24.467 7.952 8.876 1.00 51.41 516 ASN A CA 1
ATOM 4083 C C . ASN A 1 516 ? 23.590 8.985 9.602 1.00 51.41 516 ASN A C 1
ATOM 4085 O O . ASN A 1 516 ? 23.612 10.155 9.226 1.00 51.41 516 ASN A O 1
ATOM 4089 N N . GLN A 1 517 ? 22.840 8.581 10.634 1.00 44.41 517 GLN A N 1
ATOM 4090 C CA . GLN A 1 517 ? 21.912 9.444 11.381 1.00 44.41 517 GLN A CA 1
ATOM 4091 C C . GLN A 1 517 ? 20.913 10.194 10.480 1.00 44.41 517 GLN A C 1
ATOM 4093 O O . GLN A 1 517 ? 20.567 11.345 10.750 1.00 44.41 517 GLN A O 1
ATOM 4098 N N . THR A 1 518 ? 20.462 9.570 9.392 1.00 48.12 518 THR A N 1
ATOM 4099 C CA . THR A 1 518 ? 19.467 10.171 8.497 1.00 48.12 518 THR A CA 1
ATOM 4100 C C . THR A 1 518 ? 18.056 9.861 8.991 1.00 48.12 518 THR A C 1
ATOM 4102 O O . THR A 1 518 ? 17.803 8.803 9.566 1.00 48.12 518 THR A O 1
ATOM 4105 N N . THR A 1 519 ? 17.121 10.792 8.780 1.00 41.81 519 THR A N 1
ATOM 4106 C CA . THR A 1 519 ? 15.698 10.598 9.119 1.00 41.81 519 THR A CA 1
ATOM 4107 C C . THR A 1 519 ? 14.981 9.677 8.137 1.00 41.81 519 THR A C 1
ATOM 4109 O O . THR A 1 519 ? 13.928 9.149 8.475 1.00 41.81 519 THR A O 1
ATOM 4112 N N . GLU A 1 520 ? 15.563 9.447 6.957 1.00 49.72 520 GLU A N 1
ATOM 4113 C CA . GLU A 1 520 ? 15.054 8.510 5.958 1.00 49.72 520 GLU A CA 1
ATOM 4114 C C . GLU A 1 520 ? 16.177 7.582 5.470 1.00 49.72 520 GLU A C 1
ATOM 4116 O O . GLU A 1 520 ? 17.304 8.047 5.239 1.00 49.72 520 GLU A O 1
ATOM 4121 N N . PRO A 1 521 ? 15.926 6.266 5.348 1.00 51.31 521 PRO A N 1
ATOM 4122 C CA . PRO A 1 521 ? 16.864 5.363 4.702 1.00 51.31 521 PRO A CA 1
ATOM 4123 C C . PRO A 1 521 ? 16.939 5.671 3.198 1.00 51.31 521 PRO A C 1
ATOM 4125 O O . PRO A 1 521 ? 15.893 5.831 2.577 1.00 51.31 521 PRO A O 1
ATOM 4128 N N . PRO A 1 522 ? 18.134 5.694 2.574 1.00 49.31 522 PRO A N 1
ATOM 4129 C CA . PRO A 1 522 ? 18.246 5.555 1.124 1.00 49.31 522 PRO A CA 1
ATOM 4130 C C . PRO A 1 522 ? 17.789 4.134 0.764 1.00 49.31 522 PRO A C 1
ATOM 4132 O O . PRO A 1 522 ? 18.562 3.181 0.845 1.00 49.31 522 PRO A O 1
ATOM 4135 N N . GLY A 1 523 ? 16.495 3.959 0.511 1.00 50.75 523 GLY A N 1
ATOM 4136 C CA . GLY A 1 523 ? 15.866 2.651 0.381 1.00 50.75 523 GLY A CA 1
ATOM 4137 C C . GLY A 1 523 ? 14.407 2.746 -0.072 1.00 50.75 523 GLY A C 1
ATOM 4138 O O . GLY A 1 523 ? 13.835 3.833 -0.071 1.00 50.75 523 GLY A O 1
ATOM 4139 N N . PRO A 1 524 ? 13.814 1.612 -0.474 1.00 48.28 524 PRO A N 1
ATOM 4140 C CA . PRO A 1 524 ? 12.569 1.551 -1.238 1.00 48.28 524 PRO A CA 1
ATOM 4141 C C . PRO A 1 524 ? 11.416 2.265 -0.525 1.00 48.28 524 PRO A C 1
ATOM 4143 O O . PRO A 1 524 ? 11.070 1.927 0.611 1.00 48.28 524 PRO A O 1
ATOM 4146 N N . HIS A 1 525 ? 10.798 3.237 -1.205 1.00 51.62 525 HIS A N 1
ATOM 4147 C CA . HIS A 1 525 ? 9.577 3.881 -0.727 1.00 51.62 525 HIS A CA 1
ATOM 4148 C C . HIS A 1 525 ? 8.471 2.828 -0.593 1.00 51.62 525 HIS A C 1
ATOM 4150 O O . HIS A 1 525 ? 8.057 2.194 -1.561 1.00 51.62 525 HIS A O 1
ATOM 4156 N N . LEU A 1 526 ? 7.997 2.638 0.639 1.00 53.94 526 LEU A N 1
ATOM 4157 C CA . LEU A 1 526 ? 7.234 1.463 1.079 1.00 53.94 526 LEU A CA 1
ATOM 4158 C C . LEU A 1 526 ? 5.792 1.365 0.539 1.00 53.94 526 LEU A C 1
ATOM 4160 O O . LEU A 1 526 ? 5.074 0.452 0.935 1.00 53.94 526 LEU A O 1
ATOM 4164 N N . ASN A 1 527 ? 5.361 2.275 -0.342 1.00 63.34 527 ASN A N 1
ATOM 4165 C CA . ASN A 1 527 ? 3.947 2.460 -0.695 1.00 63.34 527 ASN A CA 1
ATOM 4166 C C . ASN A 1 527 ? 3.647 2.457 -2.206 1.00 63.34 527 ASN A C 1
ATOM 4168 O O . ASN A 1 527 ? 2.533 2.803 -2.592 1.00 63.34 527 ASN A O 1
ATOM 4172 N N . ALA A 1 528 ? 4.596 2.082 -3.066 1.00 71.31 528 ALA A N 1
ATOM 4173 C CA . ALA A 1 528 ? 4.381 2.031 -4.513 1.00 71.31 528 ALA A CA 1
ATOM 4174 C C . ALA A 1 528 ? 4.912 0.725 -5.113 1.00 71.31 528 ALA A C 1
ATOM 4176 O O . ALA A 1 528 ? 5.832 0.107 -4.578 1.00 71.31 528 ALA A O 1
ATOM 4177 N N . MET A 1 529 ? 4.317 0.294 -6.225 1.00 85.75 529 MET A N 1
ATOM 4178 C CA . MET A 1 529 ? 4.718 -0.919 -6.932 1.00 85.75 529 MET A CA 1
ATOM 4179 C C . MET A 1 529 ? 4.642 -0.703 -8.443 1.00 85.75 529 MET A C 1
ATOM 4181 O O . MET A 1 529 ? 3.725 -0.039 -8.921 1.00 85.75 529 MET A O 1
ATOM 4185 N N . CYS A 1 530 ? 5.581 -1.285 -9.188 1.00 86.31 530 CYS A N 1
ATOM 4186 C CA . CYS A 1 530 ? 5.602 -1.239 -10.651 1.00 86.31 530 CYS A CA 1
ATOM 4187 C C . CYS A 1 530 ? 6.169 -2.551 -11.200 1.00 86.31 530 CYS A C 1
ATOM 4189 O O . CYS A 1 530 ? 7.387 -2.735 -11.286 1.00 86.31 530 CYS A O 1
ATOM 4191 N N . GLY A 1 531 ? 5.278 -3.485 -11.526 1.00 94.94 531 GLY A N 1
ATOM 4192 C CA . GLY A 1 531 ? 5.637 -4.799 -12.049 1.00 94.94 531 GLY A CA 1
ATOM 4193 C C . GLY A 1 531 ? 5.091 -5.035 -13.454 1.00 94.94 531 GLY A C 1
ATOM 4194 O O . GLY A 1 531 ? 4.681 -4.103 -14.141 1.00 94.94 531 GLY A O 1
ATOM 4195 N N . THR A 1 532 ? 5.131 -6.288 -13.897 1.00 97.69 532 THR A N 1
ATOM 4196 C CA . THR A 1 532 ? 4.597 -6.744 -15.197 1.00 97.69 532 THR A CA 1
ATOM 4197 C C . THR A 1 532 ? 3.323 -7.577 -15.054 1.00 97.69 532 THR A C 1
ATOM 4199 O O . THR A 1 532 ? 2.732 -7.977 -16.058 1.00 97.69 532 THR A O 1
ATOM 4202 N N . GLY A 1 533 ? 2.924 -7.859 -13.810 1.00 97.31 533 GLY A N 1
ATOM 4203 C CA . GLY A 1 533 ? 1.851 -8.777 -13.468 1.00 97.31 533 GLY A CA 1
ATOM 4204 C C . GLY A 1 533 ? 0.459 -8.270 -13.838 1.00 97.31 533 GLY A C 1
ATOM 4205 O O . GLY A 1 533 ? 0.290 -7.124 -14.269 1.00 97.31 533 GLY A O 1
ATOM 4206 N N . PRO A 1 534 ? -0.562 -9.122 -13.659 1.00 95.75 534 PRO A N 1
ATOM 4207 C CA . PRO A 1 534 ? -1.926 -8.821 -14.070 1.00 95.75 534 PRO A CA 1
ATOM 4208 C C . PRO A 1 534 ? -2.553 -7.656 -13.302 1.00 95.75 534 PRO A C 1
ATOM 4210 O O . PRO A 1 534 ? -3.467 -7.030 -13.819 1.00 95.75 534 PRO A O 1
ATOM 4213 N N . TYR A 1 535 ? -2.105 -7.304 -12.099 1.00 96.06 535 TYR A N 1
ATOM 4214 C CA . TYR A 1 535 ? -2.717 -6.199 -11.362 1.00 96.06 535 TYR A CA 1
ATOM 4215 C C . TYR A 1 535 ? -1.709 -5.128 -10.958 1.00 96.06 535 TYR A C 1
ATOM 4217 O O . TYR A 1 535 ? -0.554 -5.416 -10.678 1.00 96.06 535 TYR A O 1
ATOM 4225 N N . MET A 1 536 ? -2.178 -3.887 -10.892 1.00 87.69 536 MET A N 1
ATOM 4226 C CA . MET A 1 536 ? -1.445 -2.719 -10.409 1.00 87.69 536 MET A CA 1
ATOM 4227 C C . MET A 1 536 ? -1.912 -2.381 -8.997 1.00 87.69 536 MET A C 1
ATOM 4229 O O . MET A 1 536 ? -3.085 -2.587 -8.672 1.00 87.69 536 MET A O 1
ATOM 4233 N N . LEU A 1 537 ? -1.024 -1.835 -8.167 1.00 82.62 537 LEU A N 1
ATOM 4234 C CA . LEU A 1 537 ? -1.429 -1.281 -6.878 1.00 82.62 537 LEU A CA 1
ATOM 4235 C C . LEU A 1 537 ? -2.345 -0.072 -7.110 1.00 82.62 537 LEU A C 1
ATOM 4237 O O . LEU A 1 537 ? -1.933 0.890 -7.747 1.00 82.62 537 LEU A O 1
ATOM 4241 N N . ASP A 1 538 ? -3.570 -0.124 -6.585 1.00 78.12 538 ASP A N 1
ATOM 4242 C CA . ASP A 1 538 ? -4.478 1.030 -6.573 1.00 78.12 538 ASP A CA 1
ATOM 4243 C C . ASP A 1 538 ? -4.239 1.862 -5.314 1.00 78.12 538 ASP A C 1
ATOM 4245 O O . ASP A 1 538 ? -3.942 3.051 -5.378 1.00 78.12 538 ASP A O 1
ATOM 4249 N N . TYR A 1 539 ? -4.299 1.214 -4.149 1.00 64.06 539 TYR A N 1
ATOM 4250 C CA . TYR A 1 539 ? -3.956 1.848 -2.883 1.00 64.06 539 TYR A CA 1
ATOM 4251 C C . TYR A 1 539 ? -3.485 0.831 -1.843 1.00 64.06 539 TYR A C 1
ATOM 4253 O O . TYR A 1 539 ? -3.887 -0.336 -1.847 1.00 64.06 539 TYR A O 1
ATOM 4261 N N . TYR A 1 540 ? -2.686 1.309 -0.890 1.00 66.62 540 TYR A N 1
ATOM 4262 C CA . TYR A 1 540 ? -2.312 0.573 0.311 1.00 66.62 540 TYR A CA 1
ATOM 4263 C C . TYR A 1 540 ? -2.569 1.423 1.556 1.00 66.62 540 TYR A C 1
ATOM 4265 O O . TYR A 1 540 ? -1.968 2.477 1.739 1.00 66.62 540 TYR A O 1
ATOM 4273 N N . GLN A 1 541 ? -3.462 0.954 2.423 1.00 61.84 541 GLN A N 1
ATOM 4274 C CA . GLN A 1 541 ? -3.693 1.511 3.750 1.00 61.84 541 GLN A CA 1
ATOM 4275 C C . GLN A 1 541 ? -2.955 0.646 4.774 1.00 61.84 541 GLN A C 1
ATOM 4277 O O . GLN A 1 541 ? -3.412 -0.442 5.146 1.00 61.84 541 GLN A O 1
ATOM 4282 N N . ILE A 1 542 ? -1.806 1.139 5.239 1.00 62.19 542 ILE A N 1
ATOM 4283 C CA . ILE A 1 542 ? -0.931 0.422 6.172 1.00 62.19 542 ILE A CA 1
ATOM 4284 C C . ILE A 1 542 ? -1.733 -0.074 7.381 1.00 62.19 542 ILE A C 1
ATOM 4286 O O . ILE A 1 542 ? -2.387 0.693 8.085 1.00 62.19 542 ILE A O 1
ATOM 4290 N N . GLY A 1 543 ? -1.680 -1.383 7.630 1.00 59.94 543 GLY A N 1
ATOM 4291 C CA . GLY A 1 543 ? -2.348 -2.004 8.775 1.00 59.94 543 GLY A CA 1
ATOM 4292 C C . GLY A 1 543 ? -3.874 -2.150 8.665 1.00 59.94 543 GLY A C 1
ATOM 4293 O O . GLY A 1 543 ? -4.457 -2.764 9.563 1.00 59.94 543 GLY A O 1
ATOM 4294 N N . VAL A 1 544 ? -4.505 -1.683 7.578 1.00 66.31 544 VAL A N 1
ATOM 4295 C CA . VAL A 1 544 ? -5.964 -1.747 7.367 1.00 66.31 544 VAL A CA 1
ATOM 4296 C C . VAL A 1 544 ? -6.356 -2.598 6.160 1.00 66.31 544 VAL A C 1
ATOM 4298 O O . VAL A 1 544 ? -7.044 -3.605 6.337 1.00 66.31 544 VAL A O 1
ATOM 4301 N N . GLU A 1 545 ? -5.898 -2.248 4.959 1.00 76.25 545 GLU A N 1
ATOM 4302 C CA . GLU A 1 545 ? -6.242 -2.952 3.719 1.00 76.25 545 GLU A CA 1
ATOM 4303 C C . GLU A 1 545 ? -5.340 -2.556 2.544 1.00 76.25 545 GLU A C 1
ATOM 4305 O O . GLU A 1 545 ? -4.647 -1.544 2.584 1.00 76.25 545 GLU A O 1
ATOM 4310 N N . TRP A 1 546 ? -5.371 -3.336 1.468 1.00 80.00 546 TRP A N 1
ATOM 4311 C CA . TRP A 1 546 ? -4.817 -2.955 0.167 1.00 80.00 546 TRP A CA 1
ATOM 4312 C C . TRP A 1 546 ? -5.799 -3.287 -0.948 1.00 80.00 546 TRP A C 1
ATOM 4314 O O . TRP A 1 546 ? -6.632 -4.185 -0.809 1.00 80.00 546 TRP A O 1
ATOM 4324 N N . SER A 1 547 ? -5.666 -2.590 -2.074 1.00 84.06 547 SER A N 1
ATOM 4325 C CA . SER A 1 547 ? -6.400 -2.897 -3.294 1.00 84.06 547 SER A CA 1
ATOM 4326 C C . SER A 1 547 ? -5.487 -2.905 -4.507 1.00 84.06 547 SER A C 1
ATOM 4328 O O . SER A 1 547 ? -4.630 -2.038 -4.673 1.00 84.06 547 SER A O 1
ATOM 4330 N N . LEU A 1 548 ? -5.747 -3.864 -5.387 1.00 89.25 548 LEU A N 1
ATOM 4331 C CA . LEU A 1 548 ? -5.161 -3.973 -6.709 1.00 89.25 548 LEU A CA 1
ATOM 4332 C C . LEU A 1 548 ? -6.238 -3.784 -7.779 1.00 89.25 548 LEU A C 1
ATOM 4334 O O . LEU A 1 548 ? -7.391 -4.176 -7.576 1.00 89.25 548 LEU A O 1
ATOM 4338 N N . VAL A 1 549 ? -5.858 -3.222 -8.922 1.00 82.50 549 VAL A N 1
ATOM 4339 C CA . VAL A 1 549 ? -6.720 -3.031 -10.098 1.00 82.50 549 VAL A CA 1
ATOM 4340 C C . VAL A 1 549 ? -6.111 -3.687 -11.326 1.00 82.50 549 VAL A C 1
ATOM 4342 O O . VAL A 1 549 ? -4.896 -3.754 -11.473 1.00 82.50 549 VAL A O 1
ATOM 4345 N N . LYS A 1 550 ? -6.962 -4.205 -12.207 1.00 88.31 550 LYS A N 1
ATOM 4346 C CA . LYS A 1 550 ? -6.564 -4.886 -13.442 1.00 88.31 550 LYS A CA 1
ATOM 4347 C C . LYS A 1 550 ? -5.631 -4.016 -14.297 1.00 88.31 550 LYS A C 1
ATOM 4349 O O . LYS A 1 550 ? -5.961 -2.880 -14.626 1.00 88.31 550 LYS A O 1
ATOM 4354 N N . PHE A 1 551 ? -4.514 -4.593 -14.731 1.00 88.38 551 PHE A N 1
ATOM 4355 C CA . PHE A 1 551 ? -3.621 -4.022 -15.734 1.00 88.38 551 PHE A CA 1
ATOM 4356 C C . PHE A 1 551 ? -4.104 -4.398 -17.139 1.00 88.38 551 PHE A C 1
ATOM 4358 O O . PHE A 1 551 ? -4.086 -5.569 -17.528 1.00 88.38 551 PHE A O 1
ATOM 4365 N N . ASN A 1 552 ? -4.577 -3.418 -17.912 1.00 82.94 552 ASN A N 1
ATOM 4366 C CA . ASN A 1 552 ? -5.188 -3.678 -19.220 1.00 82.94 552 ASN A CA 1
ATOM 4367 C C . ASN A 1 552 ? -4.210 -4.284 -20.238 1.00 82.94 552 ASN A C 1
ATOM 4369 O O . ASN A 1 552 ? -4.610 -5.189 -20.969 1.00 82.94 552 ASN A O 1
ATOM 4373 N N . ASP A 1 553 ? -2.942 -3.870 -20.205 1.00 82.56 553 ASP A N 1
ATOM 4374 C CA . ASP A 1 553 ? -1.898 -4.320 -21.135 1.00 82.56 553 ASP A CA 1
ATOM 4375 C C . ASP A 1 553 ? -1.162 -5.581 -20.653 1.00 82.56 553 ASP A C 1
ATOM 4377 O O . ASP A 1 553 ? -0.053 -5.884 -21.104 1.00 82.56 553 ASP A O 1
ATOM 4381 N N . TYR A 1 554 ? -1.768 -6.339 -19.731 1.00 94.38 554 TYR A N 1
ATOM 4382 C CA . TYR A 1 554 ? -1.172 -7.570 -19.229 1.00 94.38 554 TYR A CA 1
ATOM 4383 C C . TYR A 1 554 ? -0.893 -8.555 -20.369 1.00 94.38 554 TYR A C 1
ATOM 4385 O O . TYR A 1 554 ? -1.795 -9.007 -21.080 1.00 94.38 554 TYR A O 1
ATOM 4393 N N . TRP A 1 555 ? 0.377 -8.925 -20.518 1.00 95.25 555 TRP A N 1
ATOM 4394 C CA . TRP A 1 555 ? 0.868 -9.732 -21.635 1.00 95.25 555 TRP A CA 1
ATOM 4395 C C . TRP A 1 555 ? 0.298 -11.159 -21.654 1.00 95.25 555 TRP A C 1
ATOM 4397 O O . TRP A 1 555 ? 0.229 -11.773 -22.721 1.00 95.25 555 TRP A O 1
ATOM 4407 N N . GLY A 1 556 ? -0.108 -11.692 -20.494 1.00 93.19 556 GLY A N 1
ATOM 4408 C CA . GLY A 1 556 ? -0.783 -12.989 -20.381 1.00 93.19 556 GLY A CA 1
ATOM 4409 C C . GLY A 1 556 ? -2.223 -12.971 -20.910 1.00 93.19 556 GLY A C 1
ATOM 4410 O O . GLY A 1 556 ? -2.816 -14.029 -21.123 1.00 93.19 556 GLY A O 1
ATOM 4411 N N . GLY A 1 557 ? -2.761 -11.779 -21.184 1.00 91.38 557 GLY A N 1
ATOM 4412 C CA . GLY A 1 557 ? -4.127 -11.564 -21.637 1.00 91.38 557 GLY A CA 1
ATOM 4413 C C . GLY A 1 557 ? -5.157 -11.707 -20.519 1.00 91.38 557 GLY A C 1
ATOM 4414 O O . GLY A 1 557 ? -4.866 -12.147 -19.409 1.00 91.38 557 GLY A O 1
ATOM 4415 N N . TRP A 1 558 ? -6.395 -11.333 -20.835 1.00 86.38 558 TRP A N 1
ATOM 4416 C CA . TRP A 1 558 ? -7.525 -11.418 -19.914 1.00 86.38 558 TRP A CA 1
ATOM 4417 C C . TRP A 1 558 ? -8.612 -12.347 -20.444 1.00 86.38 558 TRP A C 1
ATOM 4419 O O . TRP A 1 558 ? -8.897 -12.327 -21.647 1.00 86.38 558 TRP A O 1
ATOM 4429 N N . PRO A 1 559 ? -9.283 -13.114 -19.564 1.00 85.25 559 PRO A N 1
ATOM 4430 C CA . PRO A 1 559 ? -10.556 -13.734 -19.902 1.00 85.25 559 PRO A CA 1
ATOM 4431 C C . PRO A 1 559 ? -11.574 -12.682 -20.368 1.00 85.25 559 PRO A C 1
ATOM 4433 O O . PRO A 1 559 ? -11.454 -11.494 -20.065 1.00 85.25 559 PRO A O 1
ATOM 4436 N N . ALA A 1 560 ? -12.606 -13.111 -21.098 1.00 74.88 560 ALA A N 1
ATOM 4437 C CA . ALA A 1 560 ? -13.657 -12.195 -21.534 1.00 74.88 560 ALA A CA 1
ATOM 4438 C C . ALA A 1 560 ? -14.364 -11.558 -20.315 1.00 74.88 560 ALA A C 1
ATOM 4440 O O . ALA A 1 560 ? -14.599 -12.265 -19.327 1.00 74.88 560 ALA A O 1
ATOM 4441 N N . PRO A 1 561 ? -14.749 -10.270 -20.366 1.00 74.19 561 PRO A N 1
ATOM 4442 C CA . PRO A 1 561 ? -15.508 -9.642 -19.288 1.00 74.19 561 PRO A CA 1
ATOM 4443 C C . PRO A 1 561 ? -16.746 -10.461 -18.895 1.00 74.19 561 PRO A C 1
ATOM 4445 O O . PRO A 1 561 ? -17.491 -10.928 -19.759 1.00 74.19 561 PRO A O 1
ATOM 4448 N N . GLY A 1 562 ? -16.946 -10.667 -17.590 1.00 67.06 562 GLY A N 1
ATOM 4449 C CA . GLY A 1 562 ? -18.045 -11.474 -17.043 1.00 67.06 562 GLY A CA 1
ATOM 4450 C C . GLY A 1 562 ? -17.863 -12.997 -17.143 1.00 67.06 562 GLY A C 1
ATOM 4451 O O . GLY A 1 562 ? -18.780 -13.740 -16.793 1.00 67.06 562 GLY A O 1
ATOM 4452 N N . SER A 1 563 ? -16.710 -13.484 -17.615 1.00 74.81 563 SER A N 1
ATOM 4453 C CA . SER A 1 563 ? -16.360 -14.911 -17.565 1.00 74.81 563 SER A CA 1
ATOM 4454 C C . SER A 1 563 ? -15.620 -15.280 -16.273 1.00 74.81 563 SER A C 1
ATOM 4456 O O . SER A 1 563 ? -15.046 -14.424 -15.599 1.00 74.81 563 SER A O 1
ATOM 4458 N N . ASN A 1 564 ? -15.623 -16.570 -15.917 1.00 77.38 564 ASN A N 1
ATOM 4459 C CA . ASN A 1 564 ? -14.876 -17.062 -14.757 1.00 77.38 564 ASN A CA 1
ATOM 4460 C C . ASN A 1 564 ? -13.387 -16.702 -14.883 1.00 77.38 564 ASN A C 1
ATOM 4462 O O . ASN A 1 564 ? -12.759 -17.016 -15.893 1.00 77.38 564 ASN A O 1
ATOM 4466 N N . GLY A 1 565 ? -12.831 -16.085 -13.839 1.00 76.25 565 GLY A N 1
ATOM 4467 C CA . GLY A 1 565 ? -11.435 -15.640 -13.802 1.00 76.25 565 GLY A CA 1
ATOM 4468 C C . GLY A 1 565 ? -11.213 -14.200 -14.273 1.00 76.25 565 GLY A C 1
ATOM 4469 O O . GLY A 1 565 ? -10.096 -13.707 -14.158 1.00 76.25 565 GLY A O 1
ATOM 4470 N N . PHE A 1 566 ? -12.246 -13.501 -14.760 1.00 84.25 566 PHE A N 1
ATOM 4471 C CA . PHE A 1 566 ? -12.164 -12.061 -14.995 1.00 84.25 566 PHE A CA 1
ATOM 4472 C C . PHE A 1 566 ? -12.451 -11.290 -13.700 1.00 84.25 566 PHE A C 1
ATOM 4474 O O . PHE A 1 566 ? -13.590 -11.257 -13.232 1.00 84.25 566 PHE A O 1
ATOM 4481 N N . LEU A 1 567 ? -11.425 -10.648 -13.141 1.00 88.69 567 LEU A N 1
ATOM 4482 C CA . LEU A 1 567 ? -11.548 -9.719 -12.019 1.00 88.69 567 LEU A CA 1
ATOM 4483 C C . LEU A 1 567 ? -10.926 -8.377 -12.412 1.00 88.69 567 LEU A C 1
ATOM 4485 O O . LEU A 1 567 ? -9.823 -8.317 -12.947 1.00 88.69 567 LEU A O 1
ATOM 4489 N N . GLN A 1 568 ? -11.646 -7.295 -12.153 1.00 84.75 568 GLN A N 1
ATOM 4490 C CA . GLN A 1 568 ? -11.177 -5.922 -12.302 1.00 84.75 568 GLN A CA 1
ATOM 4491 C C . GLN A 1 568 ? -10.462 -5.421 -11.049 1.00 84.75 568 GLN A C 1
ATOM 4493 O O . GLN A 1 568 ? -9.592 -4.558 -11.159 1.00 84.75 568 GLN A O 1
ATOM 4498 N N . ARG A 1 569 ? -10.816 -5.946 -9.870 1.00 85.38 569 ARG A N 1
ATOM 4499 C CA . ARG A 1 569 ? -10.286 -5.485 -8.586 1.00 85.38 569 ARG A CA 1
ATOM 4500 C C . ARG A 1 569 ? -10.125 -6.628 -7.591 1.00 85.38 569 ARG A C 1
ATOM 4502 O O . ARG A 1 569 ? -10.985 -7.502 -7.483 1.00 85.38 569 ARG A O 1
ATOM 4509 N N . VAL A 1 570 ? -9.031 -6.579 -6.843 1.00 91.88 570 VAL A N 1
ATOM 4510 C CA . VAL A 1 570 ? -8.751 -7.469 -5.712 1.00 91.88 570 VAL A CA 1
ATOM 4511 C C . VAL A 1 570 ? -8.515 -6.593 -4.493 1.00 91.88 570 VAL A C 1
ATOM 4513 O O . VAL A 1 570 ? -7.614 -5.760 -4.509 1.00 91.88 570 VAL A O 1
ATOM 4516 N N . THR A 1 571 ? -9.304 -6.770 -3.440 1.00 88.56 571 THR A N 1
ATOM 4517 C CA . THR A 1 571 ? -9.159 -6.011 -2.192 1.00 88.56 571 THR A CA 1
ATOM 4518 C C . THR A 1 571 ? -8.911 -6.964 -1.038 1.00 88.56 571 THR A C 1
ATOM 4520 O O . THR A 1 571 ? -9.649 -7.930 -0.868 1.00 88.56 571 THR A O 1
ATOM 4523 N N . SER A 1 572 ? -7.902 -6.685 -0.216 1.00 90.38 572 SER A N 1
ATOM 4524 C CA . SER A 1 572 ? -7.592 -7.462 0.984 1.00 90.38 572 SER A CA 1
ATOM 4525 C C . SER A 1 572 ? -7.733 -6.615 2.232 1.00 90.38 572 SER A C 1
ATOM 4527 O O . SER A 1 572 ? -7.138 -5.544 2.324 1.00 90.38 572 SER A O 1
ATOM 4529 N N . LYS A 1 573 ? -8.500 -7.106 3.207 1.00 84.00 573 LYS A N 1
ATOM 4530 C CA . LYS A 1 573 ? -8.804 -6.411 4.463 1.00 84.00 573 LYS A CA 1
ATOM 4531 C C . LYS A 1 573 ? -8.201 -7.130 5.667 1.00 84.00 573 LYS A C 1
ATOM 4533 O O . LYS A 1 573 ? -8.301 -8.355 5.791 1.00 84.00 573 LYS A O 1
ATOM 4538 N N . LYS A 1 574 ? -7.661 -6.367 6.623 1.00 83.44 574 LYS A N 1
ATOM 4539 C CA . LYS A 1 574 ? -7.292 -6.895 7.940 1.00 83.44 574 LYS A CA 1
ATOM 4540 C C . LYS A 1 574 ? -8.521 -6.991 8.830 1.00 83.44 574 LYS A C 1
ATOM 4542 O O . LYS A 1 574 ? -9.020 -5.986 9.329 1.00 83.44 574 LYS A O 1
ATOM 4547 N N . ILE A 1 575 ? -8.957 -8.208 9.118 1.00 83.25 575 ILE A N 1
ATOM 4548 C CA . ILE A 1 575 ? -10.008 -8.460 10.104 1.00 83.25 575 ILE A CA 1
ATOM 4549 C C . ILE A 1 575 ? -9.480 -9.516 11.056 1.00 83.25 575 ILE A C 1
ATOM 4551 O O . ILE A 1 575 ? -9.482 -10.696 10.732 1.00 83.25 575 ILE A O 1
ATOM 4555 N N . GLU A 1 576 ? -8.991 -9.106 12.225 1.00 83.88 576 GLU A N 1
ATOM 4556 C CA . GLU A 1 576 ? -8.317 -10.009 13.167 1.00 83.88 576 GLU A CA 1
ATOM 4557 C C . GLU A 1 576 ? -9.312 -10.903 13.924 1.00 83.88 576 GLU A C 1
ATOM 4559 O O . GLU A 1 576 ? -9.140 -12.125 13.989 1.00 83.88 576 GLU A O 1
ATOM 4564 N N . ASN A 1 577 ? -10.409 -10.316 14.414 1.00 88.25 577 ASN A N 1
ATOM 4565 C CA . ASN A 1 577 ? -11.425 -11.028 15.182 1.00 88.25 577 ASN A CA 1
ATOM 4566 C C . ASN A 1 577 ? -12.152 -12.076 14.319 1.00 88.25 577 ASN A C 1
ATOM 4568 O O . ASN A 1 577 ? -12.807 -11.744 13.329 1.00 88.25 577 ASN A O 1
ATOM 4572 N N . TRP A 1 578 ? -12.062 -13.347 14.724 1.00 91.00 578 TRP A N 1
ATOM 4573 C CA . TRP A 1 578 ? -12.691 -14.464 14.014 1.00 91.00 578 TRP A CA 1
ATOM 4574 C C . TRP A 1 578 ? -14.212 -14.315 13.884 1.00 91.00 578 TRP A C 1
ATOM 4576 O O . TRP A 1 578 ? -14.747 -14.532 12.802 1.00 91.00 578 TRP A O 1
ATOM 4586 N N . GLY A 1 579 ? -14.903 -13.912 14.955 1.00 88.38 579 GLY A N 1
ATOM 4587 C CA . GLY A 1 579 ? -16.359 -13.762 14.951 1.00 88.38 579 GLY A CA 1
ATOM 4588 C C . GLY A 1 579 ? -16.831 -12.723 13.936 1.00 88.38 579 GLY A C 1
ATOM 4589 O O . GLY A 1 579 ? -17.749 -13.000 13.168 1.00 88.38 579 GLY A O 1
ATOM 4590 N N . VAL A 1 580 ? -16.154 -11.571 13.880 1.00 83.62 580 VAL A N 1
ATOM 4591 C CA . VAL A 1 580 ? -16.437 -10.507 12.901 1.00 83.62 580 VAL A CA 1
ATOM 4592 C C . VAL A 1 580 ? -16.170 -10.996 11.478 1.00 83.62 580 VAL A C 1
ATOM 4594 O O . VAL A 1 580 ? -17.062 -10.937 10.635 1.00 83.62 580 VAL A O 1
ATOM 4597 N N . ARG A 1 581 ? -14.977 -11.551 11.222 1.00 92.69 581 ARG A N 1
ATOM 4598 C CA . ARG A 1 581 ? -14.581 -12.036 9.890 1.00 92.69 581 ARG A CA 1
ATOM 4599 C C . ARG A 1 581 ? -15.529 -13.116 9.366 1.00 92.69 581 ARG A C 1
ATOM 4601 O O . ARG A 1 581 ? -15.951 -13.059 8.217 1.00 92.69 581 ARG A O 1
ATOM 4608 N N . LYS A 1 582 ? -15.899 -14.074 10.221 1.00 92.81 582 LYS A N 1
ATOM 4609 C CA . LYS A 1 582 ? -16.869 -15.126 9.902 1.00 92.81 582 LYS A CA 1
ATOM 4610 C C . LYS A 1 582 ? -18.237 -14.536 9.567 1.00 92.81 582 LYS A C 1
ATOM 4612 O O . LYS A 1 582 ? -18.792 -14.898 8.540 1.00 92.81 582 LYS A O 1
ATOM 4617 N N . ASN A 1 583 ? -18.783 -13.650 10.403 1.00 86.38 583 ASN A N 1
ATOM 4618 C CA . ASN A 1 583 ? -20.119 -13.092 10.170 1.00 86.38 583 ASN A CA 1
ATOM 4619 C C . ASN A 1 583 ? -20.174 -12.304 8.857 1.00 86.38 583 ASN A C 1
ATOM 4621 O O . ASN A 1 583 ? -21.067 -12.545 8.054 1.00 86.38 583 ASN A O 1
ATOM 4625 N N . MET A 1 584 ? -19.171 -11.465 8.584 1.00 86.81 584 MET A N 1
ATOM 4626 C CA . MET A 1 584 ? -19.077 -10.736 7.316 1.00 86.81 584 MET A CA 1
ATOM 4627 C C . MET A 1 584 ? -19.008 -11.678 6.104 1.00 86.81 584 MET A C 1
ATOM 4629 O O . MET A 1 584 ? -19.664 -11.430 5.097 1.00 86.81 584 MET A O 1
ATOM 4633 N N . PHE A 1 585 ? -18.264 -12.783 6.204 1.00 90.50 585 PHE A N 1
ATOM 4634 C CA . PHE A 1 585 ? -18.204 -13.802 5.152 1.00 90.50 585 PHE A CA 1
ATOM 4635 C C . PHE A 1 585 ? -19.541 -14.526 4.949 1.00 90.50 585 PHE A C 1
ATOM 4637 O O . PHE A 1 585 ? -20.013 -14.640 3.823 1.00 90.50 585 PHE A O 1
ATOM 4644 N N . LEU A 1 586 ? -20.195 -14.969 6.030 1.00 87.06 586 LEU A N 1
ATOM 4645 C CA . LEU A 1 586 ? -21.503 -15.636 5.959 1.00 87.06 586 LEU A CA 1
ATOM 4646 C C . LEU A 1 586 ? -22.612 -14.711 5.425 1.00 87.06 586 LEU A C 1
ATOM 4648 O O . LEU A 1 586 ? -23.578 -15.187 4.834 1.00 87.06 586 LEU A O 1
ATOM 4652 N N . GLU A 1 587 ? -22.476 -13.402 5.631 1.00 85.19 587 GLU A N 1
ATOM 4653 C CA . GLU A 1 587 ? -23.378 -12.370 5.111 1.00 85.19 587 GLU A CA 1
ATOM 4654 C C . GLU A 1 587 ? -23.084 -11.983 3.649 1.00 85.19 587 GLU A C 1
ATOM 4656 O O . GLU A 1 587 ? -23.823 -11.184 3.075 1.00 85.19 587 GLU A O 1
ATOM 4661 N N . GLY A 1 588 ? -22.036 -12.546 3.035 1.00 82.00 588 GLY A N 1
ATOM 4662 C CA . GLY A 1 588 ? -21.640 -12.253 1.654 1.00 82.00 588 GLY A CA 1
ATOM 4663 C C . GLY A 1 588 ? -20.930 -10.909 1.475 1.00 82.00 588 GLY A C 1
ATOM 4664 O O . GLY A 1 588 ? -20.873 -10.400 0.362 1.00 82.00 588 GLY A O 1
ATOM 4665 N N . GLN A 1 589 ? -20.407 -10.318 2.556 1.00 82.19 589 GLN A N 1
ATOM 4666 C CA . GLN A 1 589 ? -19.591 -9.098 2.494 1.00 82.19 589 GLN A CA 1
ATOM 4667 C C . GLN A 1 589 ? -18.116 -9.385 2.162 1.00 82.19 589 GLN A C 1
ATOM 4669 O O . GLN A 1 589 ? -17.368 -8.464 1.843 1.00 82.19 589 GLN A O 1
ATOM 4674 N N . LEU A 1 590 ? -17.684 -10.643 2.299 1.00 90.44 590 LEU A N 1
ATOM 4675 C CA . LEU A 1 590 ? -16.343 -11.127 1.969 1.00 90.44 590 LEU A CA 1
ATOM 4676 C C . LEU A 1 590 ? -16.479 -12.354 1.064 1.00 90.44 590 LEU A C 1
ATOM 4678 O O . LEU A 1 590 ? -17.364 -13.180 1.287 1.00 90.44 590 LEU A O 1
ATOM 4682 N N . ASP A 1 591 ? -15.557 -12.515 0.121 1.00 90.88 591 ASP A N 1
ATOM 4683 C CA . ASP A 1 591 ? -15.550 -13.618 -0.847 1.00 90.88 591 ASP A CA 1
ATOM 4684 C C . ASP A 1 591 ? -14.571 -14.735 -0.463 1.00 90.88 591 ASP A C 1
ATOM 4686 O O . ASP A 1 591 ? -14.754 -15.900 -0.825 1.00 90.88 591 ASP A O 1
ATOM 4690 N N . HIS A 1 592 ? -13.521 -14.397 0.289 1.00 92.00 592 HIS A N 1
ATOM 4691 C CA . HIS A 1 592 ? -12.515 -15.346 0.760 1.00 92.00 592 HIS A CA 1
ATOM 4692 C C . HIS A 1 592 ? -11.997 -14.957 2.145 1.00 92.00 592 HIS A C 1
ATOM 4694 O O . HIS A 1 592 ? -11.706 -13.790 2.409 1.00 92.00 592 HIS A O 1
ATOM 4700 N N . ILE A 1 593 ? -11.846 -15.938 3.036 1.00 91.56 593 ILE A N 1
ATOM 4701 C CA . ILE A 1 593 ? -11.322 -15.717 4.385 1.00 91.56 593 ILE A CA 1
ATOM 4702 C C . ILE A 1 593 ? -10.366 -16.828 4.808 1.00 91.56 593 ILE A C 1
ATOM 4704 O O . ILE A 1 593 ? -10.569 -17.999 4.488 1.00 91.56 593 ILE A O 1
ATOM 4708 N N . GLN A 1 594 ? -9.381 -16.483 5.639 1.00 87.94 594 GLN A N 1
ATOM 4709 C CA . GLN A 1 594 ? -8.652 -17.491 6.406 1.00 87.94 594 GLN A CA 1
ATOM 4710 C C . GLN A 1 594 ? -9.481 -17.965 7.608 1.00 87.94 594 GLN A C 1
ATOM 4712 O O . GLN A 1 594 ? -9.872 -17.174 8.484 1.00 87.94 594 GLN A O 1
ATOM 4717 N N . VAL A 1 595 ? -9.681 -19.281 7.672 1.00 89.19 595 VAL A N 1
ATOM 4718 C CA . VAL A 1 595 ? -10.410 -19.973 8.738 1.00 89.19 595 VAL A CA 1
ATOM 4719 C C . VAL A 1 595 ? -9.414 -20.652 9.684 1.00 89.19 595 VAL A C 1
ATOM 4721 O O . VAL A 1 595 ? -8.585 -21.435 9.219 1.00 89.19 595 VAL A O 1
ATOM 4724 N N . PRO A 1 596 ? -9.459 -20.383 11.002 1.00 87.56 596 PRO A N 1
ATOM 4725 C CA . PRO A 1 596 ? -8.655 -21.126 11.967 1.00 87.56 596 PRO A CA 1
ATOM 4726 C C . PRO A 1 596 ? -8.992 -22.621 11.933 1.00 87.56 596 PRO A C 1
ATOM 4728 O O . PRO A 1 596 ? -10.168 -22.980 11.934 1.00 87.56 596 PRO A O 1
ATOM 4731 N N . THR A 1 597 ? -7.984 -23.498 11.992 1.00 83.44 597 THR A N 1
ATOM 4732 C CA . THR A 1 597 ? -8.175 -24.965 11.978 1.00 83.44 597 THR A CA 1
ATOM 4733 C C . THR A 1 597 ? -9.169 -25.438 13.043 1.00 83.44 597 THR A C 1
ATOM 4735 O O . THR A 1 597 ? -9.993 -26.311 12.790 1.00 83.44 597 THR A O 1
ATOM 4738 N N . THR A 1 598 ? -9.161 -24.814 14.224 1.00 85.38 598 THR A N 1
ATOM 4739 C CA . THR A 1 598 ? -10.070 -25.136 15.337 1.00 85.38 598 THR A CA 1
ATOM 4740 C C . THR A 1 598 ? -11.519 -24.692 15.115 1.00 85.38 598 THR A C 1
ATOM 4742 O O . THR A 1 598 ? -12.391 -25.096 15.876 1.00 85.38 598 THR A O 1
ATOM 4745 N N . ALA A 1 599 ? -11.778 -23.842 14.120 1.00 89.38 599 ALA A N 1
ATOM 4746 C CA . ALA A 1 599 ? -13.074 -23.220 13.849 1.00 89.38 599 ALA A CA 1
ATOM 4747 C C . ALA A 1 599 ? -13.679 -23.639 12.498 1.00 89.38 599 ALA A C 1
ATOM 4749 O O . ALA A 1 599 ? -14.719 -23.126 12.090 1.00 89.38 599 ALA A O 1
ATOM 4750 N N . ILE A 1 600 ? -13.044 -24.576 11.791 1.00 86.69 600 ILE A N 1
ATOM 4751 C CA . ILE A 1 600 ? -13.478 -25.018 10.461 1.00 86.69 600 ILE A CA 1
ATOM 4752 C C . ILE A 1 600 ? -14.903 -25.603 10.469 1.00 86.69 600 ILE A C 1
ATOM 4754 O O . ILE A 1 600 ? -15.664 -25.383 9.530 1.00 86.69 600 ILE A O 1
ATOM 4758 N N . ASP A 1 601 ? -15.320 -26.243 11.566 1.00 88.25 601 ASP A N 1
ATOM 4759 C CA . ASP A 1 601 ? -16.679 -26.781 11.729 1.00 88.25 601 ASP A CA 1
ATOM 4760 C C . ASP A 1 601 ? -17.762 -25.681 11.782 1.00 88.25 601 ASP A C 1
ATOM 4762 O O . ASP A 1 601 ? -18.938 -25.966 11.574 1.00 88.25 601 ASP A O 1
ATOM 4766 N N . GLU A 1 602 ? -17.393 -24.417 12.025 1.00 90.81 602 GLU A N 1
ATOM 4767 C CA . GLU A 1 602 ? -18.338 -23.291 12.019 1.00 90.81 602 GLU A CA 1
ATOM 4768 C C . GLU A 1 602 ? -18.720 -22.835 10.598 1.00 90.81 602 GLU A C 1
ATOM 4770 O O . GLU A 1 602 ? -19.758 -22.191 10.418 1.00 90.81 602 GLU A O 1
ATOM 4775 N N . VAL A 1 603 ? -17.898 -23.164 9.594 1.00 88.62 603 VAL A N 1
ATOM 4776 C CA . VAL A 1 603 ? -18.096 -22.774 8.183 1.00 88.62 603 VAL A CA 1
ATOM 4777 C C . VAL A 1 603 ? -18.381 -23.960 7.263 1.00 88.62 603 VAL A C 1
ATOM 4779 O O . VAL A 1 603 ? -19.019 -23.788 6.223 1.00 88.62 603 VAL A O 1
ATOM 4782 N N . LEU A 1 604 ? -17.944 -25.169 7.631 1.00 88.06 604 LEU A N 1
ATOM 4783 C CA . LEU A 1 604 ? -18.166 -26.370 6.831 1.00 88.06 604 LEU A CA 1
ATOM 4784 C C . LEU A 1 604 ? -19.661 -26.638 6.624 1.00 88.06 604 LEU A C 1
ATOM 4786 O O . LEU A 1 604 ? -20.448 -26.689 7.565 1.00 88.06 604 LEU A O 1
ATOM 4790 N N . GLY A 1 605 ? -20.044 -26.852 5.364 1.00 85.12 605 GLY A N 1
ATOM 4791 C CA . GLY A 1 605 ? -21.419 -27.182 4.985 1.00 85.12 605 GLY A CA 1
ATOM 4792 C C . GLY A 1 605 ? -22.394 -26.002 4.998 1.00 85.12 605 GLY A C 1
ATOM 4793 O O . GLY A 1 605 ? -23.583 -26.215 4.753 1.00 85.12 605 GLY A O 1
ATOM 4794 N N . GLN A 1 606 ? -21.925 -24.775 5.249 1.00 87.62 606 GLN A N 1
ATOM 4795 C CA . GLN A 1 606 ? -22.771 -23.589 5.148 1.00 87.62 606 GLN A CA 1
ATOM 4796 C C . GLN A 1 606 ? -23.228 -23.359 3.691 1.00 87.62 606 GLN A C 1
ATOM 4798 O O . GLN A 1 606 ? -22.444 -23.561 2.756 1.00 87.62 606 GLN A O 1
ATOM 4803 N N . PRO A 1 607 ? -24.490 -22.949 3.458 1.00 84.38 607 PRO A N 1
ATOM 4804 C CA . PRO A 1 607 ? -25.001 -22.714 2.110 1.00 84.38 607 PRO A CA 1
ATOM 4805 C C . PRO A 1 607 ? -24.186 -21.662 1.352 1.00 84.38 607 PRO A C 1
ATOM 4807 O O . PRO A 1 607 ? -23.852 -20.619 1.901 1.00 84.38 607 PRO A O 1
ATOM 4810 N N . GLY A 1 608 ? -23.901 -21.920 0.073 1.00 83.00 608 GLY A N 1
ATOM 4811 C CA . GLY A 1 608 ? -23.185 -20.973 -0.792 1.00 83.00 608 GLY A CA 1
ATOM 4812 C C . GLY A 1 608 ? -21.674 -20.898 -0.561 1.00 83.00 608 GLY A C 1
ATOM 4813 O O . GLY A 1 608 ? -20.995 -20.188 -1.293 1.00 83.00 608 GLY A O 1
ATOM 4814 N N . ILE A 1 609 ? -21.131 -21.658 0.395 1.00 87.56 609 ILE A N 1
ATOM 4815 C CA . ILE A 1 609 ? -19.710 -21.623 0.742 1.00 87.56 609 ILE A CA 1
ATOM 4816 C C . ILE A 1 609 ? -18.993 -22.844 0.179 1.00 87.56 609 ILE A C 1
ATOM 4818 O O . ILE A 1 609 ? -19.372 -23.993 0.414 1.00 87.56 609 ILE A O 1
ATOM 4822 N N . ARG A 1 610 ? -17.907 -22.585 -0.553 1.00 85.75 610 ARG A N 1
ATOM 4823 C CA . ARG A 1 610 ? -16.963 -23.612 -0.990 1.00 85.75 610 ARG A CA 1
ATOM 4824 C C . ARG A 1 610 ? -15.817 -23.695 0.014 1.00 85.75 610 ARG A C 1
ATOM 4826 O O . ARG A 1 610 ? -14.993 -22.791 0.081 1.00 85.75 610 ARG A O 1
ATOM 4833 N N . CYS A 1 611 ? -15.732 -24.801 0.745 1.00 82.50 611 CYS A N 1
ATOM 4834 C CA . CYS A 1 611 ? -14.574 -25.112 1.582 1.00 82.50 611 CYS A CA 1
ATOM 4835 C C . CYS A 1 611 ? -13.626 -26.052 0.833 1.00 82.50 611 CYS A C 1
ATOM 4837 O O . CYS A 1 611 ? -14.042 -27.122 0.388 1.00 82.50 611 CYS A O 1
ATOM 4839 N N . VAL A 1 612 ? -12.353 -25.673 0.722 1.00 74.88 612 VAL A N 1
ATOM 4840 C CA . VAL A 1 612 ? -11.284 -26.568 0.261 1.00 74.88 612 VAL A CA 1
ATOM 4841 C C . VAL A 1 612 ? -10.628 -27.157 1.506 1.00 74.88 612 VAL A C 1
ATOM 4843 O O . VAL A 1 612 ? -9.834 -26.491 2.164 1.00 74.88 612 VAL A O 1
ATOM 4846 N N . TYR A 1 613 ? -11.057 -28.359 1.894 1.00 75.56 613 TYR A N 1
ATOM 4847 C CA . TYR A 1 613 ? -10.634 -28.995 3.140 1.00 75.56 613 TYR A CA 1
ATOM 4848 C C . TYR A 1 613 ? -10.763 -30.531 3.072 1.00 75.56 613 TYR A C 1
ATOM 4850 O O . TYR A 1 613 ? -11.826 -31.018 2.671 1.00 75.56 613 TYR A O 1
ATOM 4858 N N . PRO A 1 614 ? -9.742 -31.293 3.509 1.00 75.94 614 PRO A N 1
ATOM 4859 C CA . PRO A 1 614 ? -8.395 -30.821 3.841 1.00 75.94 614 PRO A CA 1
ATOM 4860 C C . PRO A 1 614 ? -7.643 -30.372 2.575 1.00 75.94 614 PRO A C 1
ATOM 4862 O O . PRO A 1 614 ? -7.817 -30.958 1.508 1.00 75.94 614 PRO A O 1
ATOM 4865 N N . LEU A 1 615 ? -6.824 -29.323 2.690 1.00 78.12 615 LEU A N 1
ATOM 4866 C CA . LEU A 1 615 ? -5.877 -28.926 1.647 1.00 78.12 615 LEU A CA 1
ATOM 4867 C C . LEU A 1 615 ? -4.496 -29.433 2.056 1.00 78.12 615 LEU A C 1
ATOM 4869 O O . LEU A 1 615 ? -4.001 -29.061 3.119 1.00 78.12 615 LEU A O 1
ATOM 4873 N N . GLU A 1 616 ? -3.885 -30.280 1.234 1.00 79.38 616 GLU A N 1
ATOM 4874 C CA . GLU A 1 616 ? -2.515 -30.729 1.477 1.00 79.38 616 GLU A CA 1
ATOM 4875 C C . GLU A 1 616 ? -1.554 -29.537 1.349 1.00 79.38 616 GLU A C 1
ATOM 4877 O O . GLU A 1 616 ? -1.625 -28.765 0.395 1.00 79.38 616 GLU A O 1
ATOM 4882 N N . GLN A 1 617 ? -0.669 -29.361 2.332 1.00 78.31 617 GLN A N 1
ATOM 4883 C CA . GLN A 1 617 ? 0.287 -28.255 2.369 1.00 78.31 617 GLN A CA 1
ATOM 4884 C C . GLN A 1 617 ? 1.706 -28.774 2.578 1.00 78.31 617 GLN A C 1
ATOM 4886 O O . GLN A 1 617 ? 1.957 -29.607 3.450 1.00 78.31 617 GLN A O 1
ATOM 4891 N N . LEU A 1 618 ? 2.658 -28.204 1.838 1.00 79.00 618 LEU A N 1
ATOM 4892 C CA . LEU A 1 618 ? 4.084 -28.382 2.095 1.00 79.00 618 LEU A CA 1
ATOM 4893 C C . LEU A 1 618 ? 4.540 -27.370 3.156 1.00 79.00 618 LEU A C 1
ATOM 4895 O O . LEU A 1 618 ? 5.197 -26.378 2.854 1.00 79.00 618 LEU A O 1
ATOM 4899 N N . SER A 1 619 ? 4.146 -27.603 4.407 1.00 80.25 619 SER A N 1
ATOM 4900 C CA . SER A 1 619 ? 4.504 -26.751 5.544 1.00 80.25 619 SER A CA 1
ATOM 4901 C C . SER A 1 619 ? 5.152 -27.570 6.655 1.00 80.25 619 SER A C 1
ATOM 4903 O O . SER A 1 619 ? 4.744 -28.697 6.937 1.00 80.25 619 SER A O 1
ATOM 4905 N N . CYS A 1 620 ? 6.169 -26.998 7.298 1.00 83.31 620 CYS A N 1
ATOM 4906 C CA . CYS A 1 620 ? 6.839 -27.598 8.443 1.00 83.31 620 CYS A CA 1
ATOM 4907 C C . CYS A 1 620 ? 6.815 -26.626 9.620 1.00 83.31 620 CYS A C 1
ATOM 4909 O O . CYS A 1 620 ? 7.433 -25.564 9.582 1.00 83.31 620 CYS A O 1
ATOM 4911 N N . PHE A 1 621 ? 6.154 -27.027 10.704 1.00 80.19 621 PHE A N 1
ATOM 4912 C CA . PHE A 1 621 ? 6.212 -26.310 11.972 1.00 80.19 621 PHE A CA 1
ATOM 4913 C C . PHE A 1 621 ? 7.342 -26.879 12.829 1.00 80.19 621 PHE A C 1
ATOM 4915 O O . PHE A 1 621 ? 7.330 -28.057 13.183 1.00 80.19 621 PHE A O 1
ATOM 4922 N N . ALA A 1 622 ? 8.313 -26.036 13.182 1.00 79.69 622 ALA A N 1
ATOM 4923 C CA . ALA A 1 622 ? 9.444 -26.414 14.021 1.00 79.69 622 ALA A CA 1
ATOM 4924 C C . ALA A 1 622 ? 9.621 -25.436 15.190 1.00 79.69 622 ALA A C 1
ATOM 4926 O O . ALA A 1 622 ? 9.499 -24.223 15.032 1.00 79.69 622 ALA A O 1
ATOM 4927 N N . MET A 1 623 ? 9.948 -25.971 16.369 1.00 77.50 623 MET A N 1
ATOM 4928 C CA . MET A 1 623 ? 10.436 -25.178 17.499 1.00 77.50 623 MET A CA 1
ATOM 4929 C C . MET A 1 623 ? 11.964 -25.217 17.506 1.00 77.50 623 MET A C 1
ATOM 4931 O O . MET A 1 623 ? 12.565 -26.272 17.723 1.00 77.50 623 MET A O 1
ATOM 4935 N N . PHE A 1 624 ? 12.598 -24.069 17.275 1.00 80.12 624 PHE A N 1
ATOM 4936 C CA . PHE A 1 624 ? 14.053 -23.969 17.217 1.00 80.12 624 PHE A CA 1
ATOM 4937 C C . PHE A 1 624 ? 14.647 -23.714 18.602 1.00 80.12 624 PHE A C 1
ATOM 4939 O O . PHE A 1 624 ? 14.610 -22.603 19.121 1.00 80.12 624 PHE A O 1
ATOM 4946 N N . PHE A 1 625 ? 15.265 -24.744 19.173 1.00 83.12 625 PHE A N 1
ATOM 4947 C CA . PHE A 1 625 ? 16.065 -24.641 20.396 1.00 83.12 625 PHE A CA 1
ATOM 4948 C C . PHE A 1 625 ? 17.564 -24.605 20.085 1.00 83.12 625 PHE A C 1
ATOM 4950 O O . PHE A 1 625 ? 18.357 -25.159 20.825 1.00 83.12 625 PHE A O 1
ATOM 4957 N N . THR A 1 626 ? 17.981 -24.049 18.950 1.00 83.75 626 THR A N 1
ATOM 4958 C CA . THR A 1 626 ? 19.387 -24.078 18.495 1.00 83.75 626 THR A CA 1
ATOM 4959 C C . THR A 1 626 ? 20.099 -22.738 18.623 1.00 83.75 626 THR A C 1
ATOM 4961 O O . THR A 1 626 ? 21.293 -22.659 18.349 1.00 83.75 626 THR A O 1
ATOM 4964 N N . PHE A 1 627 ? 19.383 -21.699 19.046 1.00 81.88 627 PHE A N 1
ATOM 4965 C CA . PHE A 1 627 ? 19.895 -20.341 19.166 1.00 81.88 627 PHE A CA 1
ATOM 4966 C C . PHE A 1 627 ? 20.074 -19.952 20.632 1.00 81.88 627 PHE A C 1
ATOM 4968 O O . PHE A 1 627 ? 19.367 -20.451 21.514 1.00 81.88 627 PHE A O 1
ATOM 4975 N N . ASN A 1 628 ? 21.000 -19.027 20.886 1.00 81.81 628 ASN A N 1
ATOM 4976 C CA . ASN A 1 628 ? 21.078 -18.375 22.186 1.00 81.81 628 ASN A CA 1
ATOM 4977 C C . ASN A 1 628 ? 19.799 -17.560 22.423 1.00 81.81 628 ASN A C 1
ATOM 4979 O O . ASN A 1 628 ? 19.286 -16.900 21.518 1.00 81.81 628 ASN A O 1
ATOM 4983 N N . ILE A 1 629 ? 19.301 -17.579 23.655 1.00 76.81 629 ILE A N 1
ATOM 4984 C CA . ILE A 1 629 ? 18.209 -16.718 24.094 1.00 76.81 629 ILE A CA 1
ATOM 4985 C C . ILE A 1 629 ? 18.712 -15.276 24.027 1.00 76.81 629 ILE A C 1
ATOM 4987 O O . ILE A 1 629 ? 19.755 -14.952 24.597 1.00 76.81 629 ILE A O 1
ATOM 4991 N N . SER A 1 630 ? 17.967 -14.410 23.340 1.00 73.12 630 SER A N 1
ATOM 4992 C CA . SER A 1 630 ? 18.296 -12.986 23.255 1.00 73.12 630 SER A CA 1
ATOM 4993 C C . SER A 1 630 ? 18.492 -12.395 24.651 1.00 73.12 630 SER A C 1
ATOM 4995 O O . SER A 1 630 ? 17.629 -12.547 25.514 1.00 73.12 630 SER A O 1
ATOM 4997 N N . THR A 1 631 ? 19.601 -11.687 24.874 1.00 70.19 631 THR A N 1
ATOM 4998 C CA . THR A 1 631 ? 19.919 -11.044 26.164 1.00 70.19 631 THR A CA 1
ATOM 4999 C C . THR A 1 631 ? 18.929 -9.943 26.544 1.00 70.19 631 THR A C 1
ATOM 5001 O O . THR A 1 631 ? 18.835 -9.586 27.714 1.00 70.19 631 THR A O 1
ATOM 5004 N N . SER A 1 632 ? 18.166 -9.439 25.571 1.00 66.12 632 SER A N 1
ATOM 5005 C CA . SER A 1 632 ? 17.067 -8.486 25.768 1.00 66.12 632 SER A CA 1
ATOM 5006 C C . SER A 1 632 ? 15.726 -9.154 26.105 1.00 66.12 632 SER A C 1
ATOM 5008 O O . SER A 1 632 ? 14.736 -8.464 26.336 1.00 66.12 632 SER A O 1
ATOM 5010 N N . SER A 1 633 ? 15.669 -10.490 26.150 1.00 64.25 633 SER A N 1
ATOM 5011 C CA . SER A 1 633 ? 14.444 -11.232 26.448 1.00 64.25 633 SER A CA 1
ATOM 5012 C C . SER A 1 633 ? 13.932 -10.926 27.865 1.00 64.25 633 SER A 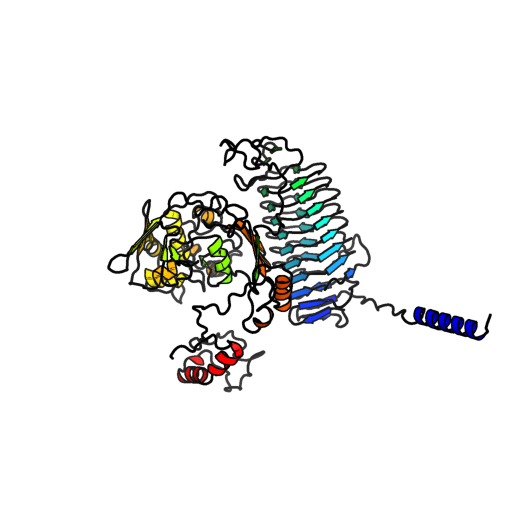C 1
ATOM 5014 O O . SER A 1 633 ? 14.672 -11.133 28.836 1.00 64.25 633 SER A O 1
ATOM 5016 N N . PRO A 1 634 ? 12.648 -10.544 28.032 1.00 58.66 634 PRO A N 1
ATOM 5017 C CA . PRO A 1 634 ? 12.059 -10.280 29.351 1.00 58.66 634 PRO A CA 1
ATOM 5018 C C . PRO A 1 634 ? 11.982 -11.544 30.231 1.00 58.66 634 PRO A C 1
ATOM 5020 O O . PRO A 1 634 ? 11.716 -11.475 31.432 1.00 58.66 634 PRO A O 1
ATOM 5023 N N . TYR A 1 635 ? 12.246 -12.716 29.646 1.00 61.31 635 TYR A N 1
ATOM 5024 C CA . TYR A 1 635 ? 12.194 -14.015 30.306 1.00 61.31 635 TYR A CA 1
ATOM 5025 C C . TYR A 1 635 ? 13.514 -14.433 30.984 1.00 61.31 635 TYR A C 1
ATOM 5027 O O . TYR A 1 635 ? 13.537 -15.465 31.651 1.00 61.31 635 TYR A O 1
ATOM 5035 N N . LEU A 1 636 ? 14.593 -13.644 30.870 1.00 64.44 636 LEU A N 1
ATOM 5036 C CA . LEU A 1 636 ? 15.881 -13.918 31.532 1.00 64.44 636 LEU A CA 1
ATOM 5037 C C . LEU A 1 636 ? 15.954 -13.406 32.991 1.00 64.44 636 LEU A C 1
ATOM 5039 O O . LEU A 1 636 ? 16.868 -13.791 33.723 1.00 64.44 636 LEU A O 1
ATOM 5043 N N . GLY A 1 637 ? 14.987 -12.597 33.461 1.00 56.00 637 GLY A N 1
ATOM 5044 C CA . GLY A 1 637 ? 14.936 -12.185 34.873 1.00 56.00 637 GLY A CA 1
ATOM 5045 C C . GLY A 1 637 ? 14.042 -10.989 35.236 1.00 56.00 637 GLY A C 1
ATOM 5046 O O . GLY A 1 637 ? 14.586 -10.014 35.746 1.00 56.00 637 GLY A O 1
ATOM 5047 N N . VAL A 1 638 ? 12.710 -11.165 35.100 1.00 43.91 638 VAL A N 1
ATOM 5048 C CA . VAL A 1 638 ? 11.533 -10.337 35.526 1.00 43.91 638 VAL A CA 1
ATOM 5049 C C . VAL A 1 638 ? 11.309 -8.964 34.857 1.00 43.91 638 VAL A C 1
ATOM 5051 O O . VAL A 1 638 ? 12.291 -8.319 34.510 1.00 43.91 638 VAL A O 1
ATOM 5054 N N . PRO A 1 639 ? 10.051 -8.445 34.749 1.00 40.44 639 PRO A N 1
ATOM 5055 C CA . PRO A 1 639 ? 8.719 -9.003 35.082 1.00 40.44 639 PRO A CA 1
ATOM 5056 C C . PRO A 1 639 ? 7.917 -9.510 33.859 1.00 40.44 639 PRO A C 1
ATOM 5058 O O . PRO A 1 639 ? 7.863 -8.859 32.822 1.00 40.44 639 PRO A O 1
ATOM 5061 N N . GLY A 1 640 ? 7.254 -10.667 34.015 1.00 49.94 640 GLY A N 1
ATOM 5062 C CA . GLY A 1 640 ? 6.488 -11.386 32.976 1.00 49.94 640 GLY A CA 1
ATOM 5063 C C . GLY A 1 640 ? 7.043 -12.785 32.659 1.00 49.94 640 GLY A C 1
ATOM 5064 O O . GLY A 1 640 ? 6.331 -13.633 32.128 1.00 49.94 640 GLY A O 1
ATOM 5065 N N . GLY A 1 641 ? 8.296 -13.049 33.045 1.00 54.00 641 GLY A N 1
ATOM 5066 C CA . GLY A 1 641 ? 8.935 -14.367 33.013 1.00 54.00 641 GLY A CA 1
ATOM 5067 C C . GLY A 1 641 ? 9.167 -14.978 34.394 1.00 54.00 641 GLY A C 1
ATOM 5068 O O . GLY A 1 641 ? 8.926 -14.339 35.421 1.00 54.00 641 GLY A O 1
ATOM 5069 N N . LEU A 1 642 ? 9.643 -16.230 34.408 1.00 50.81 642 LEU A N 1
ATOM 5070 C CA . LEU A 1 642 ? 9.968 -16.960 35.637 1.00 50.81 642 LEU A CA 1
ATOM 5071 C C . LEU A 1 642 ? 10.962 -16.149 36.503 1.00 50.81 642 LEU A C 1
ATOM 5073 O O . LEU A 1 642 ? 11.929 -15.604 35.965 1.00 50.81 642 LEU A O 1
ATOM 5077 N N . PRO A 1 643 ? 10.765 -16.059 37.833 1.00 51.75 643 PRO A N 1
ATOM 5078 C CA . PRO A 1 643 ? 11.673 -15.343 38.731 1.00 51.75 643 PRO A CA 1
ATOM 5079 C C . PRO A 1 643 ? 13.140 -15.797 38.617 1.00 51.75 643 PRO A C 1
ATOM 5081 O O . PRO A 1 643 ? 13.416 -16.989 38.427 1.00 51.75 643 PRO A O 1
ATOM 5084 N N . LYS A 1 644 ? 14.100 -14.885 38.843 1.00 50.38 644 LYS A N 1
ATOM 5085 C CA . LYS A 1 644 ? 15.478 -15.279 39.207 1.00 50.38 644 LYS A CA 1
ATOM 5086 C C . LYS A 1 644 ? 15.410 -16.250 40.394 1.00 50.38 644 LYS A C 1
ATOM 5088 O O . LYS A 1 644 ? 14.691 -15.982 41.352 1.00 50.38 644 LYS A O 1
ATOM 5093 N N . GLY A 1 645 ? 16.118 -17.379 40.322 1.00 50.59 645 GLY A N 1
ATOM 5094 C CA . GLY A 1 645 ? 16.031 -18.449 41.325 1.00 50.59 645 GLY A CA 1
ATOM 5095 C C . GLY A 1 645 ? 15.149 -19.642 40.943 1.00 50.59 645 GLY A C 1
ATOM 5096 O O . GLY A 1 645 ? 15.194 -20.651 41.638 1.00 50.59 645 GLY A O 1
ATOM 5097 N N . THR A 1 646 ? 14.380 -19.581 39.846 1.00 57.47 646 THR A N 1
ATOM 5098 C CA . THR A 1 646 ? 13.457 -20.682 39.485 1.00 57.47 646 THR A CA 1
ATOM 5099 C C . THR A 1 646 ? 14.176 -21.919 38.922 1.00 57.47 646 THR A C 1
ATOM 5101 O O . THR A 1 646 ? 13.710 -23.035 39.125 1.00 57.47 646 THR A O 1
ATOM 5104 N N . PHE A 1 647 ? 15.329 -21.740 38.264 1.00 59.09 647 PHE A N 1
ATOM 5105 C CA . PHE A 1 647 ? 16.190 -22.839 37.787 1.00 59.09 647 PHE A CA 1
ATOM 5106 C C . PHE A 1 647 ? 17.607 -22.812 38.397 1.00 59.09 647 PHE A C 1
ATOM 5108 O O . PHE A 1 647 ? 18.196 -23.872 38.591 1.00 59.09 647 PHE A O 1
ATOM 5115 N N . ASN A 1 648 ? 18.135 -21.628 38.750 1.00 57.53 648 ASN A N 1
ATOM 5116 C CA . ASN A 1 648 ? 19.257 -21.407 39.679 1.00 57.53 648 ASN A CA 1
ATOM 5117 C C . ASN A 1 648 ? 19.305 -19.922 40.126 1.00 57.53 648 ASN A C 1
ATOM 5119 O O . ASN A 1 648 ? 18.544 -19.095 39.615 1.00 57.53 648 ASN A O 1
ATOM 5123 N N . GLU A 1 649 ? 20.213 -19.576 41.049 1.00 58.88 649 GLU A N 1
ATOM 5124 C CA . GLU A 1 649 ? 20.387 -18.223 41.624 1.00 58.88 649 GLU A CA 1
ATOM 5125 C C . GLU A 1 649 ? 20.682 -17.114 40.588 1.00 58.88 649 GLU A C 1
ATOM 5127 O O . GLU A 1 649 ? 20.452 -15.937 40.863 1.00 58.88 649 GLU A O 1
ATOM 5132 N N . SER A 1 650 ? 21.153 -17.469 39.387 1.00 60.41 650 SER A N 1
ATOM 5133 C CA . SER A 1 650 ? 21.534 -16.529 38.320 1.00 60.41 650 SER A CA 1
ATOM 5134 C C . SER A 1 650 ? 20.480 -16.358 37.214 1.00 60.41 650 SER A C 1
ATOM 5136 O O . SER A 1 650 ? 20.572 -15.394 36.457 1.00 60.41 650 SER A O 1
ATOM 5138 N N . GLY A 1 651 ? 19.454 -17.218 37.147 1.00 67.00 651 GLY A N 1
ATOM 5139 C CA . GLY A 1 651 ? 18.454 -17.236 36.068 1.00 67.00 651 GLY A CA 1
ATOM 5140 C C . GLY A 1 651 ? 18.772 -18.266 34.974 1.00 67.00 651 GLY A C 1
ATOM 5141 O O . GLY A 1 651 ? 19.574 -19.175 35.178 1.00 67.00 651 GLY A O 1
ATOM 5142 N N . ILE A 1 652 ? 18.117 -18.156 33.816 1.00 72.06 652 ILE A N 1
ATOM 5143 C CA . ILE A 1 652 ? 18.436 -18.983 32.640 1.00 72.06 652 ILE A CA 1
ATOM 5144 C C . ILE A 1 652 ? 19.577 -18.281 31.892 1.00 72.06 652 ILE A C 1
ATOM 5146 O O . ILE A 1 652 ? 19.438 -17.096 31.605 1.00 72.06 652 ILE A O 1
ATOM 5150 N N . PRO A 1 653 ? 20.711 -18.934 31.596 1.00 75.12 653 PRO A N 1
ATOM 5151 C CA . PRO A 1 653 ? 21.771 -18.282 30.840 1.00 75.12 653 PRO A CA 1
ATOM 5152 C C . PRO A 1 653 ? 21.386 -18.163 29.347 1.00 75.12 653 PRO A C 1
ATOM 5154 O O . PRO A 1 653 ? 20.654 -19.014 28.839 1.00 75.12 653 PRO A O 1
ATOM 5157 N N . PRO A 1 654 ? 21.863 -17.139 28.612 1.00 78.94 654 PRO A N 1
ATOM 5158 C CA . PRO A 1 654 ? 21.569 -16.984 27.183 1.00 78.94 654 PRO A CA 1
ATOM 5159 C C . PRO A 1 654 ? 21.920 -18.213 26.334 1.00 78.94 654 PRO A C 1
ATOM 5161 O O . PRO A 1 654 ? 21.234 -18.518 25.368 1.00 78.94 654 PRO A O 1
ATOM 5164 N N . ASP A 1 655 ? 22.950 -18.960 26.711 1.00 84.19 655 ASP A N 1
ATOM 5165 C CA . ASP A 1 655 ? 23.411 -20.172 26.033 1.00 84.19 655 ASP A CA 1
ATOM 5166 C C . ASP A 1 655 ? 22.747 -21.458 26.558 1.00 84.19 655 ASP A C 1
ATOM 5168 O O . ASP A 1 655 ? 23.242 -22.553 26.297 1.00 84.19 655 ASP A O 1
ATOM 5172 N N . PHE A 1 656 ? 21.623 -21.369 27.278 1.00 83.56 656 PHE A N 1
ATOM 5173 C CA . PHE A 1 656 ? 20.941 -22.513 27.901 1.00 83.56 656 PHE A CA 1
ATOM 5174 C C . PHE A 1 656 ? 20.687 -23.686 26.946 1.00 83.56 656 PHE A C 1
ATOM 5176 O O . PHE A 1 656 ? 20.829 -24.849 27.325 1.00 83.56 656 PHE A O 1
ATOM 5183 N N . PHE A 1 657 ? 20.350 -23.394 25.691 1.00 87.62 657 PHE A N 1
ATOM 5184 C CA . PHE A 1 657 ? 20.102 -24.418 24.683 1.00 87.62 657 PHE A CA 1
ATOM 5185 C C . PHE A 1 657 ? 21.361 -24.912 23.956 1.00 87.62 657 PHE A C 1
ATOM 5187 O O . PHE A 1 657 ? 21.247 -25.727 23.041 1.00 87.62 657 PHE A O 1
ATOM 5194 N N . SER A 1 658 ? 22.563 -24.488 24.358 1.00 88.69 658 SER A N 1
ATOM 5195 C CA . SER A 1 658 ? 23.829 -25.013 23.823 1.00 88.69 658 SER A CA 1
ATOM 5196 C C . SER A 1 658 ? 24.044 -26.492 24.180 1.00 88.69 658 SER A C 1
ATOM 5198 O O . SER A 1 658 ? 24.587 -27.246 23.363 1.00 88.69 658 SER A O 1
ATOM 5200 N N . ASP A 1 659 ? 23.520 -26.956 25.323 1.00 87.81 659 ASP A N 1
ATOM 5201 C CA . ASP A 1 659 ? 23.550 -28.367 25.720 1.00 87.81 659 ASP A CA 1
ATOM 5202 C C . ASP A 1 659 ? 22.542 -29.200 24.909 1.00 87.81 659 ASP A C 1
ATOM 5204 O O . ASP A 1 659 ? 21.321 -29.026 24.973 1.00 87.81 659 ASP A O 1
ATOM 5208 N N . ILE A 1 660 ? 23.064 -30.174 24.160 1.00 90.06 660 ILE A N 1
ATOM 5209 C CA . ILE A 1 660 ? 22.263 -31.105 23.361 1.00 90.06 660 ILE A CA 1
ATOM 5210 C C . ILE A 1 660 ? 21.279 -31.930 24.200 1.00 90.06 660 ILE A C 1
ATOM 5212 O O . ILE A 1 660 ? 20.216 -32.295 23.699 1.00 90.06 660 ILE A O 1
ATOM 5216 N N . ASN A 1 661 ? 21.594 -32.225 25.462 1.00 92.31 661 ASN A N 1
ATOM 5217 C CA . ASN A 1 661 ? 20.715 -32.990 26.344 1.00 92.31 661 ASN A CA 1
ATOM 5218 C C . ASN A 1 661 ? 19.509 -32.165 26.787 1.00 92.31 661 ASN A C 1
ATOM 5220 O O . ASN A 1 661 ? 18.411 -32.710 26.871 1.00 92.31 661 ASN A O 1
ATOM 5224 N N . VAL A 1 662 ? 19.683 -30.854 26.990 1.00 88.75 662 VAL A N 1
ATOM 5225 C CA . VAL A 1 662 ? 18.570 -29.929 27.247 1.00 88.75 662 VAL A CA 1
ATOM 5226 C C . VAL A 1 662 ? 17.642 -29.900 26.035 1.00 88.75 662 VAL A C 1
ATOM 5228 O O . VAL A 1 662 ? 16.447 -30.151 26.183 1.00 88.75 662 VAL A O 1
ATOM 5231 N N . ARG A 1 663 ? 18.186 -29.714 24.822 1.00 90.56 663 ARG A N 1
ATOM 5232 C CA . ARG A 1 663 ? 17.390 -29.736 23.579 1.00 90.56 663 ARG A CA 1
ATOM 5233 C C . ARG A 1 663 ? 16.620 -31.048 23.409 1.00 90.56 663 ARG A C 1
ATOM 5235 O O . ARG A 1 663 ? 15.424 -31.030 23.129 1.00 90.56 663 ARG A O 1
ATOM 5242 N N . LYS A 1 664 ? 17.283 -32.188 23.638 1.00 88.88 664 LYS A N 1
ATOM 5243 C CA . LYS A 1 664 ? 16.646 -33.516 23.616 1.00 88.88 664 LYS A CA 1
ATOM 5244 C C . LYS A 1 664 ? 15.555 -33.651 24.676 1.00 88.88 664 LYS A C 1
ATOM 5246 O O . LYS A 1 664 ? 14.510 -34.217 24.384 1.00 88.88 664 LYS A O 1
ATOM 5251 N N . GLY A 1 665 ? 15.770 -33.120 25.880 1.00 90.38 665 GLY A N 1
ATOM 5252 C CA . GLY A 1 665 ? 14.775 -33.110 26.950 1.00 90.38 665 GLY A CA 1
ATOM 5253 C C . GLY A 1 665 ? 13.477 -32.422 26.528 1.00 90.38 665 GLY A C 1
ATOM 5254 O O . GLY A 1 665 ? 12.411 -33.014 26.665 1.00 90.38 665 GLY A O 1
ATOM 5255 N N . PHE A 1 666 ? 13.567 -31.224 25.939 1.00 87.81 666 PHE A N 1
ATOM 5256 C CA . PHE A 1 666 ? 12.401 -30.522 25.384 1.00 87.81 666 PHE A CA 1
ATOM 5257 C C . PHE A 1 666 ? 11.755 -31.298 24.233 1.00 87.81 666 PHE A C 1
ATOM 5259 O O . PHE A 1 666 ? 10.538 -31.471 24.222 1.00 87.81 666 PHE A O 1
ATOM 5266 N N . ALA A 1 667 ? 12.564 -31.812 23.301 1.00 85.44 667 ALA A N 1
ATOM 5267 C CA . ALA A 1 667 ? 12.064 -32.577 22.164 1.00 85.44 667 ALA A CA 1
ATOM 5268 C C . ALA A 1 667 ? 11.293 -33.838 22.596 1.00 85.44 667 ALA A C 1
ATOM 5270 O O . ALA A 1 667 ? 10.241 -34.116 22.033 1.00 85.44 667 ALA A O 1
ATOM 5271 N N . TYR A 1 668 ? 11.767 -34.575 23.609 1.00 87.12 668 TYR A N 1
ATOM 5272 C CA . TYR A 1 668 ? 11.093 -35.779 24.113 1.00 87.12 668 TYR A CA 1
ATOM 5273 C C . TYR A 1 668 ? 9.923 -35.492 25.056 1.00 87.12 668 TYR A C 1
ATOM 5275 O O . TYR A 1 668 ? 9.024 -36.321 25.176 1.00 87.12 668 TYR A O 1
ATOM 5283 N N . ALA A 1 669 ? 9.929 -34.350 25.745 1.00 89.62 669 ALA A N 1
ATOM 5284 C CA . ALA A 1 669 ? 8.835 -33.961 26.630 1.00 89.62 669 ALA A CA 1
ATOM 5285 C C . ALA A 1 669 ? 7.597 -33.470 25.861 1.00 89.62 669 ALA A C 1
ATOM 5287 O O . ALA A 1 669 ? 6.497 -33.455 26.417 1.00 89.62 669 ALA A O 1
ATOM 5288 N N . PHE A 1 670 ? 7.760 -33.055 24.602 1.00 87.56 670 PHE A N 1
ATOM 5289 C CA . PHE A 1 670 ? 6.658 -32.550 23.797 1.00 87.56 670 PHE A CA 1
ATOM 5290 C C . PHE A 1 670 ? 5.734 -33.685 23.334 1.00 87.56 670 PHE A C 1
ATOM 5292 O O . PHE A 1 670 ? 6.159 -34.643 22.688 1.00 87.56 670 PHE A O 1
ATOM 5299 N N . ASN A 1 671 ? 4.445 -33.581 23.659 1.00 90.81 671 ASN A N 1
ATOM 5300 C CA . ASN A 1 671 ? 3.457 -34.598 23.308 1.00 90.81 671 ASN A CA 1
ATOM 5301 C C . ASN A 1 671 ? 2.920 -34.369 21.885 1.00 90.81 671 ASN A C 1
ATOM 5303 O O . ASN A 1 671 ? 1.847 -33.790 21.70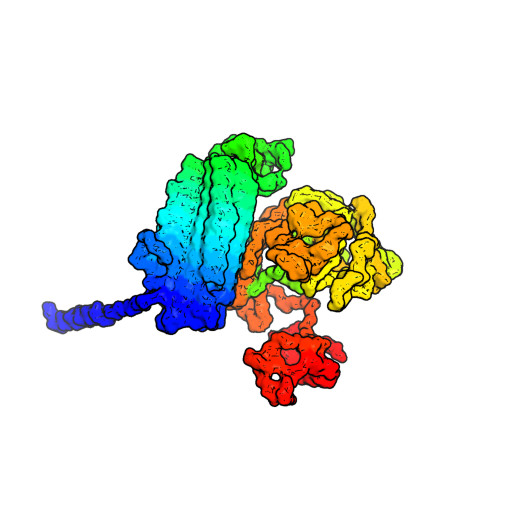1 1.00 90.81 671 ASN A O 1
ATOM 5307 N N . TYR A 1 672 ? 3.683 -34.823 20.887 1.00 87.88 672 TYR A N 1
ATOM 5308 C CA . TYR A 1 672 ? 3.326 -34.694 19.470 1.00 87.88 672 TYR A CA 1
ATOM 5309 C C . TYR A 1 672 ? 1.989 -35.353 19.137 1.00 87.88 672 TYR A C 1
ATOM 5311 O O . TYR A 1 672 ? 1.186 -34.739 18.445 1.00 87.88 672 TYR A O 1
ATOM 5319 N N . SER A 1 673 ? 1.717 -36.553 19.662 1.00 90.19 673 SER A N 1
ATOM 5320 C CA . SER A 1 673 ? 0.455 -37.261 19.406 1.00 90.19 673 SER A CA 1
ATOM 5321 C C . SER A 1 673 ? -0.747 -36.424 19.829 1.00 90.19 673 SER A C 1
ATOM 5323 O O . SER A 1 673 ? -1.673 -36.252 19.048 1.00 90.19 673 SER A O 1
ATOM 5325 N N . LYS A 1 674 ? -0.695 -35.809 21.017 1.00 91.75 674 LYS A N 1
ATOM 5326 C CA . LYS A 1 674 ? -1.782 -34.955 21.500 1.00 91.75 674 LYS A CA 1
ATOM 5327 C C . LYS A 1 674 ? -1.931 -33.667 20.687 1.00 91.75 674 LYS A C 1
ATOM 5329 O O . LYS A 1 674 ? -3.055 -33.273 20.397 1.00 91.75 674 LYS A O 1
ATOM 5334 N N . LEU A 1 675 ? -0.823 -33.022 20.300 1.00 88.94 675 LEU A N 1
ATOM 5335 C CA . LEU A 1 675 ? -0.871 -31.861 19.398 1.00 88.94 675 LEU A CA 1
ATOM 5336 C C . LEU A 1 675 ? -1.545 -32.240 18.072 1.00 88.94 675 LEU A C 1
ATOM 5338 O O . LEU A 1 675 ? -2.448 -31.541 17.618 1.00 88.94 675 LEU A O 1
ATOM 5342 N N . ILE A 1 676 ? -1.108 -33.345 17.469 1.00 89.75 676 ILE A N 1
ATOM 5343 C CA . ILE A 1 676 ? -1.615 -33.818 16.185 1.00 89.75 676 ILE A CA 1
ATOM 5344 C C . ILE A 1 676 ? -3.101 -34.155 16.299 1.00 89.75 676 ILE A C 1
ATOM 5346 O O . ILE A 1 676 ? -3.890 -33.629 15.527 1.00 89.75 676 ILE A O 1
ATOM 5350 N N . GLU A 1 677 ? -3.499 -34.972 17.273 1.00 90.75 677 GLU A N 1
ATOM 5351 C CA . GLU A 1 677 ? -4.875 -35.456 17.416 1.00 90.75 677 GLU A CA 1
ATOM 5352 C C . GLU A 1 677 ? -5.859 -34.355 17.835 1.00 90.75 677 GLU A C 1
ATOM 5354 O O . GLU A 1 677 ? -6.928 -34.232 17.239 1.00 90.75 677 GLU A O 1
ATOM 5359 N N . GLU A 1 678 ? -5.519 -33.549 18.845 1.00 89.50 678 GLU A N 1
ATOM 5360 C CA . GLU A 1 678 ? -6.476 -32.618 19.460 1.00 89.50 678 GLU A CA 1
ATOM 5361 C C . GLU A 1 678 ? -6.438 -31.209 18.857 1.00 89.50 678 GLU A C 1
ATOM 5363 O O . GLU A 1 678 ? -7.473 -30.549 18.802 1.00 89.50 678 GLU A O 1
ATOM 5368 N N . VAL A 1 679 ? -5.270 -30.727 18.414 1.00 85.94 679 VAL A N 1
ATOM 5369 C CA . VAL A 1 679 ? -5.110 -29.345 17.918 1.00 85.94 679 VAL A CA 1
ATOM 5370 C C . VAL A 1 679 ? -5.095 -29.302 16.396 1.00 85.94 679 VAL A C 1
ATOM 5372 O O . VAL A 1 679 ? -5.787 -28.483 15.797 1.00 85.94 679 VAL A O 1
ATOM 5375 N N . LEU A 1 680 ? -4.325 -30.196 15.770 1.00 86.31 680 LEU A N 1
ATOM 5376 C CA . LEU A 1 680 ? -4.192 -30.277 14.313 1.00 86.31 680 LEU A CA 1
ATOM 5377 C C . LEU A 1 680 ? -5.172 -31.277 13.685 1.00 86.31 680 LEU A C 1
ATOM 5379 O O . LEU A 1 680 ? -5.085 -31.531 12.493 1.00 86.31 680 LEU A O 1
ATOM 5383 N N . ARG A 1 681 ? -6.094 -31.857 14.469 1.00 87.44 681 ARG A N 1
ATOM 5384 C CA . ARG A 1 681 ? -7.172 -32.759 14.012 1.00 87.44 681 ARG A CA 1
ATOM 5385 C C . ARG A 1 681 ? -6.702 -33.973 13.192 1.00 87.44 681 ARG A C 1
ATOM 5387 O O . ARG A 1 681 ? -7.440 -34.491 12.360 1.00 87.44 681 ARG A O 1
ATOM 5394 N N . GLY A 1 682 ? -5.482 -34.442 13.427 1.00 87.81 682 GLY A N 1
ATOM 5395 C CA . GLY A 1 682 ? -4.862 -35.546 12.693 1.00 87.81 682 GLY A CA 1
ATOM 5396 C C . GLY A 1 682 ? -4.270 -35.158 11.333 1.00 87.81 682 GLY A C 1
ATOM 5397 O O . GLY A 1 682 ? -3.853 -36.043 10.595 1.00 87.81 682 GLY A O 1
ATOM 5398 N N . GLU A 1 683 ? -4.206 -33.866 10.999 1.00 86.75 683 GLU A N 1
ATOM 5399 C CA . GLU A 1 683 ? -3.794 -33.359 9.674 1.00 86.75 683 GLU A CA 1
ATOM 5400 C C . GLU A 1 683 ? -2.293 -33.109 9.535 1.00 86.75 683 GLU A C 1
ATOM 5402 O O . GLU A 1 683 ? -1.822 -32.573 8.536 1.00 86.75 683 GLU A O 1
ATOM 5407 N N . ALA A 1 684 ? -1.524 -33.496 10.544 1.00 88.25 684 ALA A N 1
ATOM 5408 C CA . ALA A 1 684 ? -0.079 -33.419 10.527 1.00 88.25 684 ALA A CA 1
ATOM 5409 C C . ALA A 1 684 ? 0.510 -34.775 10.893 1.00 88.25 684 ALA A C 1
ATOM 5411 O O . ALA A 1 684 ? -0.073 -35.550 11.651 1.00 88.25 684 ALA A O 1
ATOM 5412 N N . TYR A 1 685 ? 1.708 -35.039 10.394 1.00 87.62 685 TYR A N 1
ATOM 5413 C CA . TYR A 1 685 ? 2.520 -36.155 10.846 1.00 87.62 685 TYR A CA 1
ATOM 5414 C C . TYR A 1 685 ? 3.801 -35.616 11.468 1.00 87.62 685 TYR A C 1
ATOM 5416 O O . TYR A 1 685 ? 4.329 -34.581 11.064 1.00 87.62 685 TYR A O 1
ATOM 5424 N N . GLN A 1 686 ? 4.312 -36.330 12.467 1.00 86.44 686 GLN A N 1
ATOM 5425 C CA . GLN A 1 686 ? 5.648 -36.062 12.971 1.00 86.44 686 GLN A CA 1
ATOM 5426 C C . GLN A 1 686 ? 6.654 -36.629 11.956 1.00 86.44 686 GLN A C 1
ATOM 5428 O O . GLN A 1 686 ? 6.617 -37.838 11.701 1.00 86.44 686 GLN A O 1
ATOM 5433 N N . PRO A 1 687 ? 7.537 -35.807 11.359 1.00 75.75 687 PRO A N 1
ATOM 5434 C CA . PRO A 1 687 ? 8.579 -36.324 10.483 1.00 75.75 687 PRO A CA 1
ATOM 5435 C C . PRO A 1 687 ? 9.497 -37.272 11.263 1.00 75.75 687 PRO A C 1
ATOM 5437 O O . PRO A 1 687 ? 9.669 -37.133 12.477 1.00 75.75 687 PRO A O 1
ATOM 5440 N N . ALA A 1 688 ? 10.079 -38.252 10.570 1.00 67.75 688 ALA A N 1
ATOM 5441 C CA . ALA A 1 688 ? 11.030 -39.173 11.182 1.00 67.75 688 ALA A CA 1
ATOM 5442 C C . ALA A 1 688 ? 12.222 -38.378 11.748 1.00 67.75 688 ALA A C 1
ATOM 5444 O O . ALA A 1 688 ? 12.890 -37.659 11.007 1.00 67.75 688 ALA A O 1
ATOM 5445 N N . THR A 1 689 ? 12.436 -38.476 13.062 1.00 55.97 689 THR A N 1
ATOM 5446 C CA . THR A 1 689 ? 13.526 -37.808 13.796 1.00 55.97 689 THR A CA 1
ATOM 5447 C C . THR A 1 689 ? 14.853 -38.528 13.669 1.00 55.97 689 THR A C 1
ATOM 5449 O O . THR A 1 689 ? 14.823 -39.782 13.741 1.00 55.97 689 THR A O 1
#

pLDDT: mean 85.32, std 14.28, range [34.41, 98.88]

Mean predicted aligned error: 15.53 Å

Nearest PDB structures (foldseek):
  8upi-assembly1_A  TM=8.103E-01  e=6.108E-15  Mesorhizobium sp. AP09
  6npo-assembly1_A  TM=8.075E-01  e=4.985E-13  Bacillus anthracis
  6dth-assembly1_A  TM=7.727E-01  e=7.020E-13  Haemophilus influenzae 86-028NP
  8jaz-assembly2_B  TM=4.731E-01  e=3.606E-05  Azotobacter chroococcum NCIMB 8003
  6k0n-assembly1_A  TM=2.679E-01  e=3.947E-03  Paenibacillus glycanilyticus

Foldseek 3Di:
DDPVVVVVVVVVVVVVVVVVVPDPPPPPQPPDEWECAQVRAIPPNPAQWDDDPQEIEGNEAHAAAYEYHHEQHEYEPVQHEQHYDAADDDQGERYEQECYANYEYENYEFEHEQESYEYEVYEHYEYEHYEQEHYLEDHEYHLYEHYEDEQYEFEHREAEPYYAEANYENYEAYNYEAEDYQEYYEADHAHEHYEYAHYEFEHHAHEPYEYEPYEHYEDAHYEQEHYCEDYEYACYEAYEAALYEQYHHVYDYHYHNYAYEQAPFPPRFGAEDPPPPADFQADDRQRPHGDGDQWGNCWDDPDPRYIRRTYGNDRNDPCPDPAQEAEEEEQDADPFCDLLADDDVRSQVNLCQQFAFQWAAPVPHLQHIDGDQFNDWDADPQQFKIKTFGDFPFAKLSRDTDWLVLLLCLLLLSQLQQAVVGPNQLLCCFQPVDRHQADPVRDGPDASVSSSVQWDDDGTMIMGGGPHNDVCNVVVRNGSNRTGADQVVCVVQQADNSDRPCSNLNYNQVVNCVVVVPPDGSYGDRWAGMHRHQWGWPGDDPGFKTKTAGDCSRPVDADDRSDPRRHGMYMYGNDNDPVVQVVCVLVVVHDYYDDALVCVVVPPPRPPDDDPPPDDDPDDDDDDLPAFAPPPDCQQDDDPHDHCCPVHVRGQGRCNSVDPVVVVVVVVVDDPVCCCVPVVVVNDDDPDD